Protein AF-0000000082320525 (afdb_homodimer)

Solvent-accessible surface area (backbone atoms only — not comparable to full-atom values): 24782 Å² total; per-residue (Å²): 134,84,79,74,73,73,70,68,76,76,67,66,48,25,32,37,33,48,46,26,14,57,10,41,79,41,0,20,21,33,64,47,46,34,34,46,48,24,37,34,38,67,70,57,34,40,78,44,39,30,20,56,84,43,67,35,71,47,34,52,42,52,64,78,65,49,72,43,85,51,86,52,39,22,29,49,37,28,17,29,51,52,92,61,75,50,35,48,51,80,45,94,48,81,88,66,30,76,42,65,76,39,79,54,45,45,34,38,36,28,46,17,23,38,1,35,40,41,56,44,19,41,33,82,80,28,73,88,70,51,51,62,38,66,69,56,46,51,51,55,50,39,26,53,73,67,70,30,13,36,29,26,25,26,47,23,39,56,50,51,49,74,68,43,64,66,39,48,37,22,64,25,55,84,51,53,85,44,21,66,66,44,76,80,46,49,62,62,42,42,74,57,45,31,43,76,45,77,33,58,91,62,44,73,32,73,21,72,91,74,30,32,36,19,24,17,51,72,45,34,64,85,59,49,53,33,54,40,32,52,28,42,34,51,46,51,52,49,31,55,54,49,44,76,101,136,84,80,74,74,74,69,70,75,75,68,65,48,24,31,37,33,49,44,27,14,57,10,42,78,42,0,21,22,35,64,47,46,33,33,45,47,24,36,34,38,69,70,57,34,40,79,43,40,29,19,55,85,44,68,34,71,46,33,52,42,54,63,79,65,51,72,43,86,52,85,53,39,22,30,49,36,29,17,30,51,49,92,61,75,52,36,48,52,80,45,93,48,79,88,69,29,76,40,66,77,38,80,53,44,45,34,38,36,28,48,17,23,38,2,35,39,41,56,44,19,41,34,82,81,29,74,90,72,50,52,61,38,68,68,56,48,50,52,55,49,39,26,53,74,67,69,28,15,35,30,26,25,26,48,22,38,56,48,52,48,74,69,43,62,64,41,48,38,22,64,25,54,83,51,52,87,45,21,65,65,43,74,80,46,47,62,62,43,43,74,58,45,30,42,78,46,76,34,57,91,61,44,72,32,72,21,75,92,74,30,32,34,20,25,17,52,72,44,35,64,85,58,49,53,33,54,41,31,52,30,41,33,52,45,51,51,51,30,56,53,49,43,74,102

Structure (mmCIF, N/CA/C/O backbone):
data_AF-0000000082320525-model_v1
#
loop_
_entity.id
_entity.type
_entity.pdbx_description
1 polymer '(salmon louse) hypothetical protein'
#
loop_
_atom_site.group_PDB
_atom_site.id
_atom_site.type_symbol
_atom_site.label_atom_id
_atom_site.label_alt_id
_atom_site.label_comp_id
_atom_site.label_asym_id
_atom_site.label_entity_id
_atom_site.label_seq_id
_atom_site.pdbx_PDB_ins_code
_atom_site.Cartn_x
_atom_site.Cartn_y
_atom_site.Cartn_z
_atom_site.occupancy
_atom_site.B_iso_or_equiv
_atom_site.auth_seq_id
_atom_site.auth_comp_id
_atom_site.auth_asym_id
_atom_site.auth_atom_id
_atom_site.pdbx_PDB_model_num
ATOM 1 N N . MET A 1 1 ? -38.156 -4.102 37.594 1 31.28 1 MET A N 1
ATOM 2 C CA . MET A 1 1 ? -37.125 -3.146 37.25 1 31.28 1 MET A CA 1
ATOM 3 C C . MET A 1 1 ? -36.375 -3.574 35.969 1 31.28 1 MET A C 1
ATOM 5 O O . MET A 1 1 ? -35.781 -4.648 35.938 1 31.28 1 MET A O 1
ATOM 9 N N . PHE A 1 2 ? -36.875 -3.197 34.719 1 34.28 2 PHE A N 1
ATOM 10 C CA . PHE A 1 2 ? -36.406 -3.59 33.406 1 34.28 2 PHE A CA 1
ATOM 11 C C . PHE A 1 2 ? -35.031 -3.012 33.125 1 34.28 2 PHE A C 1
ATOM 13 O O . PHE A 1 2 ? -34.812 -1.81 33.281 1 34.28 2 PHE A O 1
ATOM 20 N N . PHE A 1 3 ? -33.969 -3.723 33.344 1 34.84 3 PHE A N 1
ATOM 21 C CA . PHE A 1 3 ? -32.625 -3.34 32.969 1 34.84 3 PHE A CA 1
ATOM 22 C C . PHE A 1 3 ? -32.562 -3.061 31.469 1 34.84 3 PHE A C 1
ATOM 24 O O . PHE A 1 3 ? -32.75 -3.963 30.641 1 34.84 3 PHE A O 1
ATOM 31 N N . VAL A 1 4 ? -32.969 -1.88 31.016 1 30.55 4 VAL A N 1
ATOM 32 C CA . VAL A 1 4 ? -32.688 -1.457 29.656 1 30.55 4 VAL A CA 1
ATOM 33 C C . VAL A 1 4 ? -31.188 -1.603 29.375 1 30.55 4 VAL A C 1
ATOM 35 O O . VAL A 1 4 ? -30.375 -0.952 30.031 1 30.55 4 VAL A O 1
ATOM 38 N N . VAL A 1 5 ? -30.719 -2.678 29.047 1 30.12 5 VAL A N 1
ATOM 39 C CA . VAL A 1 5 ? -29.406 -2.758 28.438 1 30.12 5 VAL A CA 1
ATOM 40 C C . VAL A 1 5 ? -29.297 -1.75 27.281 1 30.12 5 VAL A C 1
ATOM 42 O O . VAL A 1 5 ? -30 -1.874 26.281 1 30.12 5 VAL A O 1
ATOM 45 N N . ILE A 1 6 ? -29.188 -0.518 27.531 1 28.56 6 ILE A N 1
ATOM 46 C CA . ILE A 1 6 ? -28.797 0.363 26.438 1 28.56 6 ILE A CA 1
ATOM 47 C C . ILE A 1 6 ? -27.609 -0.239 25.703 1 28.56 6 ILE A C 1
ATOM 49 O O . ILE A 1 6 ? -26.5 -0.328 26.25 1 28.56 6 ILE A O 1
ATOM 53 N N . VAL A 1 7 ? -27.766 -1.222 24.969 1 33 7 VAL A N 1
ATOM 54 C CA . VAL A 1 7 ? -26.766 -1.54 23.953 1 33 7 VAL A CA 1
ATOM 55 C C . VAL A 1 7 ? -26.359 -0.268 23.219 1 33 7 VAL A C 1
ATOM 57 O O . VAL A 1 7 ? -27.141 0.296 22.453 1 33 7 VAL A O 1
ATOM 60 N N . SER A 1 8 ? -25.812 0.726 23.828 1 34.41 8 SER A N 1
ATOM 61 C CA . SER A 1 8 ? -25.188 1.766 23.016 1 34.41 8 SER A CA 1
ATOM 62 C C . SER A 1 8 ? -24.578 1.179 21.75 1 34.41 8 SER A C 1
ATOM 64 O O . SER A 1 8 ? -23.766 0.252 21.812 1 34.41 8 SER A O 1
ATOM 66 N N . SER A 1 9 ? -25.188 0.871 20.812 1 39.62 9 SER A N 1
ATOM 67 C CA . S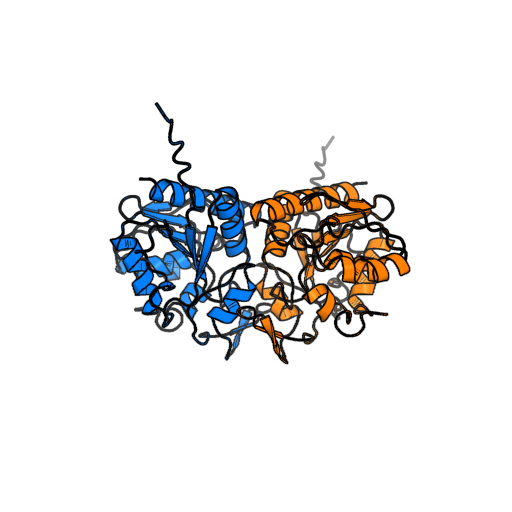ER A 1 9 ? -24.688 0.496 19.5 1 39.62 9 SER A CA 1
ATOM 68 C C . SER A 1 9 ? -23.328 1.149 19.219 1 39.62 9 SER A C 1
ATOM 70 O O . SER A 1 9 ? -23.25 2.355 18.984 1 39.62 9 SER A O 1
ATOM 72 N N . TYR A 1 10 ? -22.297 1.066 19.969 1 45.69 10 TYR A N 1
ATOM 73 C CA . TYR A 1 10 ? -20.953 1.601 19.797 1 45.69 10 TYR A CA 1
ATOM 74 C C . TYR A 1 10 ? -20.547 1.604 18.328 1 45.69 10 TYR A C 1
ATOM 76 O O . TYR A 1 10 ? -20.172 0.562 17.766 1 45.69 10 TYR A O 1
ATOM 84 N N . MET A 1 11 ? -21.297 2.293 17.5 1 57 11 MET A N 1
ATOM 85 C CA . MET A 1 11 ? -20.844 2.438 16.125 1 57 11 MET A CA 1
ATOM 86 C C . MET A 1 11 ? -19.344 2.695 16.078 1 57 11 MET A C 1
ATOM 88 O O . MET A 1 11 ? -18.812 3.43 16.906 1 57 11 MET A O 1
ATOM 92 N N . ALA A 1 12 ? -18.547 1.899 15.375 1 71.38 12 ALA A N 1
ATOM 93 C CA . ALA A 1 12 ? -17.094 2.012 15.266 1 71.38 12 ALA A CA 1
ATOM 94 C C . ALA A 1 12 ? -16.672 3.449 14.977 1 71.38 12 ALA A C 1
ATOM 96 O O . ALA A 1 12 ? -17.25 4.109 14.109 1 71.38 12 ALA A O 1
ATOM 97 N N . GLN A 1 13 ? -15.953 4.098 15.961 1 91.81 13 GLN A N 1
ATOM 98 C CA . GLN A 1 13 ? -15.375 5.422 15.75 1 91.81 13 GLN A CA 1
ATOM 99 C C . GLN A 1 13 ? -14.562 5.473 14.461 1 91.81 13 GLN A C 1
ATOM 101 O O . GLN A 1 13 ? -14.031 4.453 14.023 1 91.81 13 GLN A O 1
ATOM 106 N N . LYS A 1 14 ? -14.695 6.594 13.789 1 95.88 14 LYS A N 1
ATOM 107 C CA . LYS A 1 14 ? -14.078 6.789 12.484 1 95.88 14 LYS A CA 1
ATOM 108 C C . LYS A 1 14 ? -12.859 7.699 12.578 1 95.88 14 LYS A C 1
ATOM 110 O O . LYS A 1 14 ? -12.789 8.562 13.461 1 95.88 14 LYS A O 1
ATOM 115 N N . VAL A 1 15 ? -11.898 7.461 11.773 1 97.38 15 VAL A N 1
ATOM 116 C CA . VAL A 1 15 ? -10.742 8.328 11.602 1 97.38 15 VAL A CA 1
ATOM 117 C C . VAL A 1 15 ? -10.641 8.766 10.141 1 97.38 15 VAL A C 1
ATOM 119 O O . VAL A 1 15 ? -10.648 7.926 9.234 1 97.38 15 VAL A O 1
ATOM 122 N N . ALA A 1 16 ? -10.617 10.055 9.875 1 97.06 16 ALA A N 1
ATOM 123 C CA . ALA A 1 16 ? -10.43 10.578 8.523 1 97.06 16 ALA A CA 1
ATOM 124 C C . ALA A 1 16 ? -8.977 10.422 8.078 1 97.06 16 ALA A C 1
ATOM 126 O O . ALA A 1 16 ? -8.047 10.648 8.859 1 97.06 16 ALA A O 1
ATOM 127 N N . VAL A 1 17 ? -8.781 9.984 6.879 1 98.5 17 VAL A N 1
ATOM 128 C CA . VAL A 1 17 ? -7.453 9.891 6.27 1 98.5 17 VAL A CA 1
ATOM 129 C C . VAL A 1 17 ? -7.434 10.672 4.957 1 98.5 17 VAL A C 1
ATOM 131 O O . VAL A 1 17 ? -8.234 10.414 4.059 1 98.5 17 VAL A O 1
ATOM 134 N N . ILE A 1 18 ? -6.559 11.625 4.848 1 98 18 ILE A N 1
ATOM 135 C CA . ILE A 1 18 ? -6.441 12.414 3.623 1 98 18 ILE A CA 1
ATOM 136 C C . ILE A 1 18 ? -5.32 11.844 2.752 1 98 18 ILE A C 1
ATOM 138 O O . ILE A 1 18 ? -4.18 11.711 3.209 1 98 18 ILE A O 1
ATOM 142 N N . LEU A 1 19 ? -5.672 11.555 1.532 1 98.62 19 LEU A N 1
ATOM 143 C CA . LEU A 1 19 ? -4.719 11.039 0.554 1 98.62 19 LEU A CA 1
ATOM 144 C C . LEU A 1 19 ? -4.426 12.086 -0.515 1 98.62 19 LEU A C 1
ATOM 146 O O . LEU A 1 19 ? -5.191 13.039 -0.686 1 98.62 19 LEU A O 1
ATOM 150 N N . SER A 1 20 ? -3.311 11.875 -1.231 1 98.69 20 SER A N 1
ATOM 151 C CA . SER A 1 20 ? -2.846 12.922 -2.141 1 98.69 20 SER A CA 1
ATOM 152 C C . SER A 1 20 ? -2.443 12.336 -3.49 1 98.69 20 SER A C 1
ATOM 154 O O . SER A 1 20 ? -1.572 12.883 -4.172 1 98.69 20 SER A O 1
ATOM 156 N N . GLY A 1 21 ? -3.018 11.297 -3.936 1 98.56 21 GLY A N 1
ATOM 157 C CA . GLY A 1 21 ? -2.652 10.547 -5.125 1 98.56 21 GLY A CA 1
ATOM 158 C C . GLY A 1 21 ? -2.078 9.18 -4.816 1 98.56 21 GLY A C 1
ATOM 159 O O . GLY A 1 21 ? -2.334 8.617 -3.744 1 98.56 21 GLY A O 1
ATOM 160 N N . CYS A 1 22 ? -1.304 8.633 -5.738 1 98.75 22 CYS A N 1
ATOM 161 C CA . CYS A 1 22 ? -0.757 7.293 -5.566 1 98.75 22 CYS A CA 1
ATOM 162 C C . CYS A 1 22 ? 0.694 7.23 -6.027 1 98.75 22 CYS A C 1
ATOM 164 O O . CYS A 1 22 ? 0.985 7.445 -7.207 1 98.75 22 CYS A O 1
ATOM 166 N N . GLY A 1 23 ? 1.548 6.906 -5.035 1 98.44 23 GLY A N 1
ATOM 167 C CA . GLY A 1 23 ? 2.98 6.801 -5.266 1 98.44 23 GLY A CA 1
ATOM 168 C C . GLY A 1 23 ? 3.787 7.828 -4.496 1 98.44 23 GLY A C 1
ATOM 169 O O . GLY A 1 23 ? 3.484 9.023 -4.543 1 98.44 23 GLY A O 1
ATOM 170 N N . HIS A 1 24 ? 4.887 7.484 -3.877 1 97.62 24 HIS A N 1
ATOM 171 C CA . HIS A 1 24 ? 5.633 8.344 -2.959 1 97.62 24 HIS A CA 1
ATOM 172 C C . HIS A 1 24 ? 6.223 9.547 -3.684 1 97.62 24 HIS A C 1
ATOM 174 O O . HIS A 1 24 ? 6.445 10.594 -3.076 1 97.62 24 HIS A O 1
ATOM 180 N N . LEU A 1 25 ? 6.422 9.625 -4.934 1 97.06 25 LEU A N 1
ATOM 181 C CA . LEU A 1 25 ? 7.074 10.727 -5.629 1 97.06 25 LEU A CA 1
ATOM 182 C C . LEU A 1 25 ? 6.039 11.703 -6.188 1 97.06 25 LEU A C 1
ATOM 184 O O . LEU A 1 25 ? 6.371 12.844 -6.508 1 97.06 25 LEU A O 1
ATOM 188 N N . ASP A 1 26 ? 4.793 11.219 -6.324 1 97.88 26 ASP A N 1
ATOM 189 C CA . ASP A 1 26 ? 3.824 12.172 -6.855 1 97.88 26 ASP A CA 1
ATOM 190 C C . ASP A 1 26 ? 2.467 12.008 -6.172 1 97.88 26 ASP A C 1
ATOM 192 O O . ASP A 1 26 ? 1.484 12.633 -6.582 1 97.88 26 ASP A O 1
ATOM 196 N N . GLY A 1 27 ? 2.326 11.164 -5.258 1 98.44 27 GLY A N 1
ATOM 197 C CA . GLY A 1 27 ? 1.122 10.93 -4.477 1 98.44 27 GLY A CA 1
ATOM 198 C C . GLY A 1 27 ? 1.411 10.531 -3.041 1 98.44 27 GLY A C 1
ATOM 199 O O . GLY A 1 27 ? 2.408 10.961 -2.459 1 98.44 27 GLY A O 1
ATOM 200 N N . SER A 1 28 ? 0.432 9.797 -2.453 1 98.88 28 SER A N 1
ATOM 201 C CA . SER A 1 28 ? 0.639 9.203 -1.137 1 98.88 28 SER A CA 1
ATOM 202 C C . SER A 1 28 ? 1.469 7.926 -1.228 1 98.88 28 SER A C 1
ATOM 204 O O . SER A 1 28 ? 1.305 7.141 -2.162 1 98.88 28 SER A O 1
ATOM 206 N N . ASP A 1 29 ? 2.346 7.727 -0.313 1 98.81 29 ASP A N 1
ATOM 207 C CA . ASP A 1 29 ? 3.219 6.559 -0.251 1 98.81 29 ASP A CA 1
ATOM 208 C C . ASP A 1 29 ? 2.447 5.32 0.21 1 98.81 29 ASP A C 1
ATOM 210 O O . ASP A 1 29 ? 2.004 5.254 1.358 1 98.81 29 ASP A O 1
ATOM 214 N N . ALA A 1 30 ? 2.326 4.328 -0.677 1 98.88 30 ALA A N 1
ATOM 215 C CA . ALA A 1 30 ? 1.597 3.105 -0.356 1 98.88 30 ALA A CA 1
ATOM 216 C C . ALA A 1 30 ? 2.152 2.449 0.905 1 98.88 30 ALA A C 1
ATOM 218 O O . ALA A 1 30 ? 1.399 1.886 1.702 1 98.88 30 ALA A O 1
ATOM 219 N N . ALA A 1 31 ? 3.469 2.518 1.12 1 98.81 31 ALA A N 1
ATOM 220 C CA . ALA A 1 31 ? 4.152 1.884 2.244 1 98.81 31 ALA A CA 1
ATOM 221 C C . ALA A 1 31 ? 3.832 2.6 3.555 1 98.81 31 ALA A C 1
ATOM 223 O O . ALA A 1 31 ? 4.172 2.111 4.633 1 98.81 31 ALA A O 1
ATOM 224 N N . GLU A 1 32 ? 3.209 3.725 3.482 1 98.94 32 GLU A N 1
ATOM 225 C CA . GLU A 1 32 ? 2.744 4.41 4.684 1 98.94 32 GLU A CA 1
ATOM 226 C C . GLU A 1 32 ? 1.229 4.301 4.832 1 98.94 32 GLU A C 1
ATOM 228 O O . GLU A 1 32 ? 0.715 4.191 5.945 1 98.94 32 GLU A O 1
ATOM 233 N N . VAL A 1 33 ? 0.496 4.273 3.723 1 98.94 33 VAL A N 1
ATOM 234 C CA . VAL A 1 33 ? -0.962 4.223 3.734 1 98.94 33 VAL A CA 1
ATOM 235 C C . VAL A 1 33 ? -1.428 2.879 4.289 1 98.94 33 VAL A C 1
ATOM 237 O O . VAL A 1 33 ? -2.293 2.828 5.168 1 98.94 33 VAL A O 1
ATOM 240 N N . SER A 1 34 ? -0.85 1.815 3.83 1 98.88 34 SER A N 1
ATOM 241 C CA . SER A 1 34 ? -1.291 0.483 4.23 1 98.88 34 SER A CA 1
ATOM 242 C C . SER A 1 34 ? -1.068 0.252 5.723 1 98.88 34 SER A C 1
ATOM 244 O O . SER A 1 34 ? -1.969 -0.213 6.426 1 98.88 34 SER A O 1
ATOM 246 N N . PRO A 1 35 ? 0.142 0.595 6.266 1 98.94 35 PRO A N 1
ATOM 247 C CA . PRO A 1 35 ? 0.323 0.446 7.715 1 98.94 35 PRO A CA 1
ATOM 248 C C . PRO A 1 35 ? -0.671 1.277 8.523 1 98.94 35 PRO A C 1
ATOM 250 O O . PRO A 1 35 ? -1.079 0.87 9.609 1 98.94 35 PRO A O 1
ATOM 253 N N . ILE A 1 36 ? -1.053 2.467 8.023 1 98.94 36 ILE A N 1
ATOM 254 C CA . ILE A 1 36 ? -2.072 3.262 8.703 1 98.94 36 ILE A CA 1
ATOM 255 C C . ILE A 1 36 ? -3.395 2.498 8.719 1 98.94 36 ILE A C 1
ATOM 257 O O . ILE A 1 36 ? -4.047 2.4 9.766 1 98.94 36 ILE A O 1
ATOM 261 N N . CYS A 1 37 ? -3.799 1.912 7.574 1 98.94 37 CYS A N 1
ATOM 262 C CA . CYS A 1 37 ? -5.023 1.125 7.492 1 98.94 37 CYS A CA 1
ATOM 263 C C . CYS A 1 37 ? -4.977 -0.057 8.453 1 98.94 37 CYS A C 1
ATOM 265 O O . CYS A 1 37 ? -5.949 -0.322 9.164 1 98.94 37 CYS A O 1
ATOM 267 N N . VAL A 1 38 ? -3.846 -0.729 8.492 1 98.88 38 VAL A N 1
ATOM 268 C CA . VAL A 1 38 ? -3.684 -1.902 9.352 1 98.88 38 VAL A CA 1
ATOM 269 C C . VAL A 1 38 ? -3.799 -1.495 10.812 1 98.88 38 VAL A C 1
ATOM 271 O O . VAL A 1 38 ? -4.488 -2.156 11.594 1 98.88 38 VAL A O 1
ATOM 274 N N . ALA A 1 39 ? -3.129 -0.416 11.188 1 98.94 39 ALA A N 1
ATOM 275 C CA . ALA A 1 39 ? -3.137 0.053 12.57 1 98.94 39 ALA A CA 1
ATOM 276 C C . ALA A 1 39 ? -4.543 0.453 13 1 98.94 39 ALA A C 1
ATOM 278 O O . ALA A 1 39 ? -4.98 0.114 14.109 1 98.94 39 ALA A O 1
ATOM 279 N N . LEU A 1 40 ? -5.25 1.187 12.156 1 98.75 40 LEU A N 1
ATOM 280 C CA . LEU A 1 40 ? -6.613 1.599 12.469 1 98.75 40 LEU A CA 1
ATOM 281 C C . LEU A 1 40 ? -7.531 0.388 12.594 1 98.75 40 LEU A C 1
ATOM 283 O O . LEU A 1 40 ? -8.344 0.311 13.523 1 98.75 40 LEU A O 1
ATOM 287 N N . SER A 1 41 ? -7.41 -0.534 11.664 1 98.31 41 SER A N 1
ATOM 288 C CA . SER A 1 41 ? -8.18 -1.775 11.711 1 98.31 41 SER A CA 1
ATOM 289 C C . SER A 1 41 ? -7.945 -2.516 13.023 1 98.31 41 SER A C 1
ATOM 291 O O . SER A 1 41 ? -8.898 -2.967 13.664 1 98.31 41 SER A O 1
ATOM 293 N N . ARG A 1 42 ? -6.688 -2.615 13.43 1 98.06 42 ARG A N 1
ATOM 294 C CA . ARG A 1 42 ? -6.316 -3.324 14.648 1 98.06 42 ARG A CA 1
ATOM 295 C C . ARG A 1 42 ? -6.914 -2.65 15.883 1 98.06 42 ARG A C 1
ATOM 297 O O . ARG A 1 42 ? -7.273 -3.32 16.844 1 98.06 42 ARG A O 1
ATOM 304 N N . ALA A 1 43 ? -7.035 -1.354 15.805 1 97.88 43 ALA A N 1
ATOM 305 C CA . ALA A 1 43 ? -7.582 -0.577 16.922 1 97.88 43 ALA A CA 1
ATOM 306 C C . ALA A 1 43 ? -9.109 -0.575 16.891 1 97.88 43 ALA A C 1
ATOM 308 O O . ALA A 1 43 ? -9.75 0.063 17.719 1 97.88 43 ALA A O 1
ATOM 309 N N . GLY A 1 44 ? -9.719 -1.247 15.914 1 96.94 44 GLY A N 1
ATOM 310 C CA . GLY A 1 44 ? -11.164 -1.302 15.797 1 96.94 44 GLY A CA 1
ATOM 311 C C . GLY A 1 44 ? -11.766 -0.026 15.242 1 96.94 44 GLY A C 1
ATOM 312 O O . GLY A 1 44 ? -12.961 0.239 15.43 1 96.94 44 GLY A O 1
ATOM 313 N N . MET A 1 45 ? -10.938 0.84 14.617 1 97.56 45 MET A N 1
ATOM 314 C CA . MET A 1 45 ? -11.398 2.09 14.016 1 97.56 45 MET A CA 1
ATOM 315 C C . MET A 1 45 ? -11.727 1.894 12.539 1 97.56 45 MET A C 1
ATOM 317 O O . MET A 1 45 ? -11.172 1.011 11.883 1 97.56 45 MET A O 1
ATOM 321 N N . THR A 1 46 ? -12.633 2.674 12.055 1 95.88 46 THR A N 1
ATOM 322 C CA . THR A 1 46 ? -12.984 2.676 10.641 1 95.88 46 THR A CA 1
ATOM 323 C C . THR A 1 46 ? -12.344 3.865 9.93 1 95.88 46 THR A C 1
ATOM 325 O O . THR A 1 46 ? -12.672 5.02 10.219 1 95.88 46 THR A O 1
ATOM 328 N N . PRO A 1 47 ? -11.422 3.586 9.055 1 97 47 PRO A N 1
ATOM 329 C CA . PRO A 1 47 ? -10.914 4.711 8.273 1 97 47 PRO A CA 1
ATOM 330 C C . PRO A 1 47 ? -11.93 5.23 7.254 1 97 47 PRO A C 1
ATOM 332 O O . PRO A 1 47 ? -12.664 4.441 6.656 1 97 47 PRO A O 1
ATOM 335 N N . VAL A 1 48 ? -12.039 6.496 7.105 1 96 48 VAL A N 1
ATOM 336 C CA . VAL A 1 48 ? -12.766 7.164 6.031 1 96 48 VAL A CA 1
ATOM 337 C C . VAL A 1 48 ? -11.805 8.023 5.215 1 96 48 VAL A C 1
ATOM 339 O O . VAL A 1 48 ? -11.141 8.906 5.758 1 96 48 VAL A O 1
ATOM 342 N N . PHE A 1 49 ? -11.781 7.785 3.912 1 97.38 49 PHE A N 1
ATOM 343 C CA . PHE A 1 49 ? -10.719 8.344 3.084 1 97.38 49 PHE A CA 1
ATOM 344 C C . PHE A 1 49 ? -11.227 9.523 2.273 1 97.38 49 PHE A C 1
ATOM 346 O O . PHE A 1 49 ? -12.344 9.492 1.754 1 97.38 49 PHE A O 1
ATOM 353 N N . TYR A 1 50 ? -10.336 10.5 2.189 1 96.38 50 TYR A N 1
ATOM 354 C CA . TYR A 1 50 ? -10.648 11.703 1.421 1 96.38 50 TYR A CA 1
ATOM 355 C C . TYR A 1 50 ? -9.477 12.102 0.535 1 96.38 50 TYR A C 1
ATOM 357 O O . TYR A 1 50 ? -8.312 11.891 0.894 1 96.38 50 TYR A O 1
ATOM 365 N N . ALA A 1 51 ? -9.727 12.68 -0.562 1 96.94 51 ALA A N 1
ATOM 366 C CA . ALA A 1 51 ? -8.773 13.32 -1.465 1 96.94 51 ALA A CA 1
ATOM 367 C C . ALA A 1 51 ? -9.461 14.367 -2.334 1 96.94 51 ALA A C 1
ATOM 369 O O . ALA A 1 51 ? -10.648 14.234 -2.66 1 96.94 51 ALA A O 1
ATOM 370 N N . PRO A 1 52 ? -8.797 15.445 -2.68 1 95.44 52 PRO A N 1
ATOM 371 C CA . PRO A 1 52 ? -9.43 16.438 -3.549 1 95.44 52 PRO A CA 1
ATOM 372 C C . PRO A 1 52 ? -9.594 15.945 -4.984 1 95.44 52 PRO A C 1
ATOM 374 O O . PRO A 1 52 ? -8.734 15.227 -5.496 1 95.44 52 PRO A O 1
ATOM 377 N N . TYR A 1 53 ? -10.695 16.312 -5.645 1 94.88 53 TYR A N 1
ATOM 378 C CA . TYR A 1 53 ? -10.883 16.047 -7.066 1 94.88 53 TYR A CA 1
ATOM 379 C C . TYR A 1 53 ? -10.227 17.125 -7.918 1 94.88 53 TYR A C 1
ATOM 381 O O . TYR A 1 53 ? -10.883 18.062 -8.375 1 94.88 53 TYR A O 1
ATOM 389 N N . VAL A 1 54 ? -8.977 17.016 -8.133 1 95.56 54 VAL A N 1
ATOM 390 C CA . VAL A 1 54 ? -8.188 17.984 -8.891 1 95.56 54 VAL A CA 1
ATOM 391 C C . VAL A 1 54 ? -7.164 17.234 -9.758 1 95.56 54 VAL A C 1
ATOM 393 O O . VAL A 1 54 ? -6.797 16.109 -9.453 1 95.56 54 VAL A O 1
ATOM 396 N N . THR A 1 55 ? -6.73 17.875 -10.852 1 96.81 55 THR A N 1
ATOM 397 C CA . THR A 1 55 ? -5.641 17.328 -11.656 1 96.81 55 THR A CA 1
ATOM 398 C C . THR A 1 55 ? -4.324 17.375 -10.883 1 96.81 55 THR A C 1
ATOM 400 O O . THR A 1 55 ? -4.031 18.344 -10.195 1 96.81 55 THR A O 1
ATOM 403 N N . MET A 1 56 ? -3.549 16.328 -10.945 1 96.75 56 MET A N 1
ATOM 404 C CA . MET A 1 56 ? -2.238 16.297 -10.297 1 96.75 56 MET A CA 1
ATOM 405 C C . MET A 1 56 ? -1.321 17.375 -10.867 1 96.75 56 MET A C 1
ATOM 407 O O . MET A 1 56 ? -1.398 17.703 -12.055 1 96.75 56 MET A O 1
ATOM 411 N N . THR A 1 57 ? -0.491 17.859 -10.031 1 95.12 57 THR A N 1
ATOM 412 C CA . THR A 1 57 ? 0.44 18.906 -10.422 1 95.12 57 THR A CA 1
ATOM 413 C C . THR A 1 57 ? 1.46 18.375 -11.43 1 95.12 57 THR A C 1
ATOM 415 O O . THR A 1 57 ? 1.823 19.078 -12.375 1 95.12 57 THR A O 1
ATOM 418 N N . MET A 1 58 ? 1.93 17.203 -11.203 1 95.19 58 MET A N 1
ATOM 419 C CA . MET A 1 58 ? 2.916 16.547 -12.055 1 95.19 58 MET A CA 1
ATOM 420 C C . MET A 1 58 ? 2.854 15.023 -11.906 1 95.19 58 MET A C 1
ATOM 422 O O . MET A 1 58 ? 2.377 14.523 -10.883 1 95.19 58 MET A O 1
ATOM 426 N N . GLY A 1 59 ? 3.236 14.414 -12.961 1 95.81 59 GLY A N 1
ATOM 427 C CA . GLY A 1 59 ? 3.471 12.977 -12.883 1 95.81 59 GLY A CA 1
ATOM 428 C C . GLY A 1 59 ? 4.938 12.625 -12.75 1 95.81 59 GLY A C 1
ATOM 429 O O . GLY A 1 59 ? 5.812 13.406 -13.125 1 95.81 59 GLY A O 1
ATOM 430 N N . VAL A 1 60 ? 5.23 11.492 -12.125 1 97.44 60 VAL A N 1
ATOM 431 C CA . VAL A 1 60 ? 6.594 10.984 -12.023 1 97.44 60 VAL A CA 1
ATOM 432 C C . VAL A 1 60 ? 6.633 9.523 -12.477 1 97.44 60 VAL A C 1
ATOM 434 O O . VAL A 1 60 ? 5.762 8.734 -12.109 1 97.44 60 VAL A O 1
ATOM 437 N N . ASN A 1 61 ? 7.57 9.203 -13.398 1 97.62 61 ASN A N 1
ATOM 438 C CA . ASN A 1 61 ? 7.918 7.805 -13.633 1 97.62 61 ASN A CA 1
ATOM 439 C C . ASN A 1 61 ? 8.68 7.215 -12.453 1 97.62 61 ASN A C 1
ATOM 441 O O . ASN A 1 61 ? 9.844 7.555 -12.227 1 97.62 61 ASN A O 1
ATOM 445 N N . HIS A 1 62 ? 8.047 6.312 -11.695 1 97.38 62 HIS A N 1
ATOM 446 C CA . HIS A 1 62 ? 8.586 5.836 -10.43 1 97.38 62 HIS A CA 1
ATOM 447 C C . HIS A 1 62 ? 9.727 4.844 -10.648 1 97.38 62 HIS A C 1
ATOM 449 O O . HIS A 1 62 ? 10.414 4.465 -9.703 1 97.38 62 HIS A O 1
ATOM 455 N N . VAL A 1 63 ? 9.961 4.383 -11.875 1 96.44 63 VAL A N 1
ATOM 456 C CA . VAL A 1 63 ? 11.086 3.498 -12.18 1 96.44 63 VAL A CA 1
ATOM 457 C C . VAL A 1 63 ? 12.383 4.301 -12.203 1 96.44 63 VAL A C 1
ATOM 459 O O . VAL A 1 63 ? 13.406 3.857 -11.672 1 96.44 63 VAL A O 1
ATOM 462 N N . ASN A 1 64 ? 12.289 5.512 -12.797 1 95.25 64 ASN A N 1
ATOM 463 C CA . ASN A 1 64 ? 13.539 6.242 -12.992 1 95.25 64 ASN A CA 1
ATOM 464 C C . ASN A 1 64 ? 13.469 7.645 -12.398 1 95.25 64 ASN A C 1
ATOM 466 O O . ASN A 1 64 ? 14.445 8.398 -12.453 1 95.25 64 ASN A O 1
ATOM 470 N N . GLY A 1 65 ? 12.344 8.109 -11.859 1 95.5 65 GLY A N 1
ATOM 471 C CA . GLY A 1 65 ? 12.203 9.359 -11.125 1 95.5 65 GLY A CA 1
ATOM 472 C C . GLY A 1 65 ? 11.969 10.555 -12.023 1 95.5 65 GLY A C 1
ATOM 473 O O . GLY A 1 65 ? 11.883 11.688 -11.555 1 95.5 65 GLY A O 1
ATOM 474 N N . VAL A 1 66 ? 11.789 10.328 -13.352 1 96.56 66 VAL A N 1
ATOM 475 C CA . VAL A 1 66 ? 11.641 11.43 -14.297 1 96.56 66 VAL A CA 1
ATOM 476 C C . VAL A 1 66 ? 10.234 12.008 -14.195 1 96.56 66 VAL A C 1
ATOM 478 O O . VAL A 1 66 ? 9.25 11.266 -14.18 1 96.56 66 VAL A O 1
ATOM 481 N N . THR A 1 67 ? 10.141 13.344 -14.117 1 96.06 67 THR A N 1
ATOM 482 C CA . THR A 1 67 ? 8.859 14.039 -14.031 1 96.06 67 THR A CA 1
ATOM 483 C C . THR A 1 67 ? 8.266 14.242 -15.422 1 96.06 67 THR A C 1
ATOM 485 O O . THR A 1 67 ? 8.992 14.258 -16.422 1 96.06 67 THR A O 1
ATOM 488 N N . CYS A 1 68 ? 6.957 14.367 -15.523 1 94.31 68 CYS A N 1
ATOM 489 C CA . CYS A 1 68 ? 6.27 14.648 -16.781 1 94.31 68 CYS A CA 1
ATOM 490 C C . CYS A 1 68 ? 4.918 15.305 -16.516 1 94.31 68 CYS A C 1
ATOM 492 O O . CYS A 1 68 ? 4.426 15.305 -15.391 1 94.31 68 CYS A O 1
ATOM 494 N N . ASP A 1 69 ? 4.422 15.922 -17.531 1 94.5 69 ASP A N 1
ATOM 495 C CA . ASP A 1 69 ? 3.045 16.406 -17.469 1 94.5 69 ASP A CA 1
ATOM 496 C C . ASP A 1 69 ? 2.062 15.234 -17.359 1 94.5 69 ASP A C 1
ATOM 498 O O . ASP A 1 69 ? 2.338 14.141 -17.844 1 94.5 69 ASP A O 1
ATOM 502 N N . THR A 1 70 ? 0.985 15.539 -16.672 1 95.75 70 THR A N 1
ATOM 503 C CA . THR A 1 70 ? -0.008 14.477 -16.531 1 95.75 70 THR A CA 1
ATOM 504 C C . THR A 1 70 ? -1.415 15.07 -16.453 1 95.75 70 THR A C 1
ATOM 506 O O . THR A 1 70 ? -1.593 16.219 -16.031 1 95.75 70 THR A O 1
ATOM 509 N N . ASP A 1 71 ? -2.412 14.273 -16.875 1 95.38 71 ASP A N 1
ATOM 510 C CA . ASP A 1 71 ? -3.818 14.633 -16.719 1 95.38 71 ASP A CA 1
ATOM 511 C C . ASP A 1 71 ? -4.488 13.773 -15.656 1 95.38 71 ASP A C 1
ATOM 513 O O . ASP A 1 71 ? -5.719 13.734 -15.562 1 95.38 71 ASP A O 1
ATOM 517 N N . ARG A 1 72 ? -3.699 13.078 -14.836 1 96.19 72 ARG A N 1
ATOM 518 C CA . ARG A 1 72 ? -4.25 12.195 -13.805 1 96.19 72 ARG A CA 1
ATOM 519 C C . ARG A 1 72 ? -4.863 13 -12.664 1 96.19 72 ARG A C 1
ATOM 521 O O . ARG A 1 72 ? -4.48 14.148 -12.438 1 96.19 72 ARG A O 1
ATOM 528 N N . ASN A 1 73 ? -5.852 12.398 -12.016 1 97.56 73 ASN A N 1
ATOM 529 C CA . ASN A 1 73 ? -6.617 13.062 -10.969 1 97.56 73 ASN A CA 1
ATOM 530 C C . ASN A 1 73 ? -6.234 12.547 -9.586 1 97.56 73 ASN A C 1
ATOM 532 O O . ASN A 1 73 ? -6.137 11.336 -9.375 1 97.56 73 ASN A O 1
ATOM 536 N N . VAL A 1 74 ? -6.055 13.398 -8.609 1 98.06 74 VAL A N 1
ATOM 537 C CA . VAL A 1 74 ? -5.566 13.078 -7.27 1 98.06 74 VAL A CA 1
ATOM 538 C C . VAL A 1 74 ? -6.527 12.102 -6.586 1 98.06 74 VAL A C 1
ATOM 540 O O . VAL A 1 74 ? -6.098 11.117 -5.988 1 98.06 74 VAL A O 1
ATOM 543 N N . LEU A 1 75 ? -7.855 12.359 -6.652 1 97.69 75 LEU A N 1
ATOM 544 C CA . LEU A 1 75 ? -8.852 11.508 -6.012 1 97.69 75 LEU A CA 1
ATOM 545 C C . LEU A 1 75 ? -8.859 10.117 -6.637 1 97.69 75 LEU A C 1
ATOM 547 O O . LEU A 1 75 ? -8.836 9.109 -5.922 1 97.69 75 LEU A O 1
ATOM 551 N N . ILE A 1 76 ? -8.844 10.055 -7.926 1 97.94 76 ILE A N 1
ATOM 552 C CA . ILE A 1 76 ? -8.898 8.789 -8.656 1 97.94 76 ILE A CA 1
ATOM 553 C C . ILE A 1 76 ? -7.637 7.973 -8.375 1 97.94 76 ILE A C 1
ATOM 555 O O . ILE A 1 76 ? -7.719 6.77 -8.109 1 97.94 76 ILE A O 1
ATOM 559 N N . GLU A 1 77 ? -6.469 8.633 -8.375 1 98.56 77 GLU A N 1
ATOM 560 C CA . GLU A 1 77 ? -5.219 7.949 -8.055 1 98.56 77 GLU A CA 1
ATOM 561 C C . GLU A 1 77 ? -5.207 7.461 -6.613 1 98.56 77 GLU A C 1
ATOM 563 O O . GLU A 1 77 ? -4.762 6.344 -6.332 1 98.56 77 GLU A O 1
ATOM 568 N N . SER A 1 78 ? -5.738 8.266 -5.688 1 98.88 78 SER A N 1
ATOM 569 C CA . SER A 1 78 ? -5.781 7.902 -4.277 1 98.88 78 SER A CA 1
ATOM 570 C C . SER A 1 78 ? -6.59 6.625 -4.059 1 98.88 78 SER A C 1
ATOM 572 O O . SER A 1 78 ? -6.242 5.805 -3.209 1 98.88 78 SER A O 1
ATOM 574 N N . ALA A 1 79 ? -7.625 6.457 -4.875 1 98.69 79 ALA A N 1
ATOM 575 C CA . ALA A 1 79 ? -8.523 5.32 -4.719 1 98.69 79 ALA A CA 1
ATOM 576 C C . ALA A 1 79 ? -7.824 4.012 -5.07 1 98.69 79 ALA A C 1
ATOM 578 O O . ALA A 1 79 ? -8.312 2.93 -4.734 1 98.69 79 ALA A O 1
ATOM 579 N N . ARG A 1 80 ? -6.664 4.023 -5.758 1 98.69 80 ARG A N 1
ATOM 580 C CA . ARG A 1 80 ? -5.902 2.828 -6.109 1 98.69 80 ARG A CA 1
ATOM 581 C C . ARG A 1 80 ? -5.23 2.229 -4.879 1 98.69 80 ARG A C 1
ATOM 583 O O . ARG A 1 80 ? -4.852 1.055 -4.879 1 98.69 80 ARG A O 1
ATOM 590 N N . LEU A 1 81 ? -5.078 3 -3.77 1 98.88 81 LEU A N 1
ATOM 591 C CA . LEU A 1 81 ? -4.223 2.631 -2.645 1 98.88 81 LEU A CA 1
ATOM 592 C C . LEU A 1 81 ? -5.004 1.821 -1.613 1 98.88 81 LEU A C 1
ATOM 594 O O . LEU A 1 81 ? -4.414 1.16 -0.758 1 98.88 81 LEU A O 1
ATOM 598 N N . VAL A 1 82 ? -6.355 1.913 -1.643 1 98.56 82 VAL A N 1
ATOM 599 C CA . VAL A 1 82 ? -7.129 1.363 -0.535 1 98.56 82 VAL A CA 1
ATOM 600 C C . VAL A 1 82 ? -8.32 0.581 -1.076 1 98.56 82 VAL A C 1
ATOM 602 O O . VAL A 1 82 ? -8.664 0.694 -2.256 1 98.56 82 VAL A O 1
ATOM 605 N N . ARG A 1 83 ? -8.922 -0.214 -0.208 1 96.44 83 ARG A N 1
ATOM 606 C CA . ARG A 1 83 ? -10.047 -1.062 -0.575 1 96.44 83 ARG A CA 1
ATOM 607 C C . ARG A 1 83 ? -11.375 -0.345 -0.329 1 96.44 83 ARG A C 1
ATOM 609 O O . ARG A 1 83 ? -12.383 -0.666 -0.957 1 96.44 83 ARG A O 1
ATOM 616 N N . ASP A 1 84 ? -11.344 0.667 0.504 1 96.56 84 ASP A N 1
ATOM 617 C CA . ASP A 1 84 ? -12.531 1.438 0.846 1 96.56 84 ASP A CA 1
ATOM 618 C C . ASP A 1 84 ? -12.734 2.594 -0.13 1 96.56 84 ASP A C 1
ATOM 620 O O . ASP A 1 84 ? -11.797 3.021 -0.802 1 96.56 84 ASP A O 1
ATOM 624 N N . PRO A 1 85 ? -13.984 3.1 -0.21 1 95.62 85 PRO A N 1
ATOM 625 C CA . PRO A 1 85 ? -14.234 4.266 -1.061 1 95.62 85 PRO A CA 1
ATOM 626 C C . PRO A 1 85 ? -13.445 5.5 -0.613 1 95.62 85 PRO A C 1
ATOM 628 O O . PRO A 1 85 ? -13.289 5.73 0.588 1 95.62 85 PRO A O 1
ATOM 631 N N . VAL A 1 86 ? -12.93 6.211 -1.571 1 97.06 86 VAL A N 1
ATOM 632 C CA . VAL A 1 86 ? -12.312 7.512 -1.333 1 97.06 86 VAL A CA 1
ATOM 633 C C . VAL A 1 86 ? -13.25 8.617 -1.811 1 97.06 86 VAL A C 1
ATOM 635 O O . VAL A 1 86 ? -13.773 8.562 -2.928 1 97.06 86 VAL A O 1
ATOM 638 N N . GLN A 1 87 ? -13.43 9.555 -0.94 1 93.38 87 GLN A N 1
ATOM 639 C CA . GLN A 1 87 ? -14.414 10.594 -1.23 1 93.38 87 GLN A CA 1
ATOM 640 C C . GLN A 1 87 ? -13.742 11.953 -1.406 1 93.38 87 GLN A C 1
ATOM 642 O O . GLN A 1 87 ? -12.625 12.164 -0.922 1 93.38 87 GLN A O 1
ATOM 647 N N . ASN A 1 88 ? -14.43 12.844 -2.135 1 92.5 88 ASN A N 1
ATOM 648 C CA . ASN A 1 88 ? -13.992 14.234 -2.223 1 92.5 88 ASN A CA 1
ATOM 649 C C . ASN A 1 88 ? -14.305 15 -0.942 1 92.5 88 ASN A C 1
ATOM 651 O O . ASN A 1 88 ? -15.148 14.586 -0.152 1 92.5 88 ASN A O 1
ATOM 655 N N . PHE A 1 89 ? -13.516 16.156 -0.631 1 84 89 PHE A N 1
ATOM 656 C CA . PHE A 1 89 ? -13.75 16.969 0.547 1 84 89 PHE A CA 1
ATOM 657 C C . PHE A 1 89 ? -15.125 17.625 0.485 1 84 89 PHE A C 1
ATOM 659 O O . PHE A 1 89 ? -15.828 17.703 1.493 1 84 89 PHE A O 1
ATOM 666 N N . ALA A 1 90 ? -15.391 18.406 -0.774 1 65.75 90 ALA A N 1
ATOM 667 C CA . ALA A 1 90 ? -16.609 19.188 -0.974 1 65.75 90 ALA A CA 1
ATOM 668 C C . ALA A 1 90 ? -17.656 18.391 -1.761 1 65.75 90 ALA A C 1
ATOM 670 O O . ALA A 1 90 ? -17.328 17.766 -2.777 1 65.75 90 ALA A O 1
ATOM 671 N N . GLY A 1 91 ? -18.406 17.453 -1.181 1 54.75 91 GLY A N 1
ATOM 672 C CA . GLY A 1 91 ? -19.516 17.031 -2.021 1 54.75 91 GLY A CA 1
ATOM 673 C C . GLY A 1 91 ? -20.766 17.859 -1.825 1 54.75 91 GLY A C 1
ATOM 674 O O . GLY A 1 91 ? -20.906 18.547 -0.813 1 54.75 91 GLY A O 1
ATOM 675 N N . LYS A 1 92 ? -21.328 18.328 -3.043 1 46.31 92 LYS A N 1
ATOM 676 C CA . LYS A 1 92 ? -22.609 19.031 -3.051 1 46.31 92 LYS A CA 1
ATOM 677 C C . LYS A 1 92 ? -23.562 18.453 -2.006 1 46.31 92 LYS A C 1
ATOM 679 O O . LYS A 1 92 ? -24.672 18.969 -1.824 1 46.31 92 LYS A O 1
ATOM 684 N N . ARG A 1 93 ? -23.359 17.359 -1.59 1 39.94 93 ARG A N 1
ATOM 685 C CA . ARG A 1 93 ? -24.391 16.953 -0.648 1 39.94 93 ARG A CA 1
ATOM 686 C C . ARG A 1 93 ? -23.984 17.25 0.788 1 39.94 93 ARG A C 1
ATOM 688 O O . ARG A 1 93 ? -22.922 16.797 1.236 1 39.94 93 ARG A O 1
ATOM 695 N N . PRO A 1 94 ? -24.531 18.141 1.389 1 39.66 94 PRO A N 1
ATOM 696 C CA . PRO A 1 94 ? -24.266 18.578 2.762 1 39.66 94 PRO A CA 1
ATOM 697 C C . PRO A 1 94 ? -23.828 17.438 3.674 1 39.66 94 PRO A C 1
ATOM 699 O O . PRO A 1 94 ? -22.984 17.641 4.555 1 39.66 94 PRO A O 1
ATOM 702 N N . SER A 1 95 ? -24.406 16.25 3.703 1 39.22 95 SER A N 1
ATOM 703 C CA . SER A 1 95 ? -24.297 15.164 4.668 1 39.22 95 SER A CA 1
ATOM 704 C C . SER A 1 95 ? -22.953 14.461 4.547 1 39.22 95 SER A C 1
ATOM 706 O O . SER A 1 95 ? -22.578 13.656 5.406 1 39.22 95 SER A O 1
ATOM 708 N N . ARG A 1 96 ? -22.391 14.453 3.49 1 47.59 96 ARG A N 1
ATOM 709 C CA . ARG A 1 96 ? -21.219 13.602 3.281 1 47.59 96 ARG A CA 1
ATOM 710 C C . ARG A 1 96 ? -19.938 14.414 3.336 1 47.59 96 ARG A C 1
ATOM 712 O O . ARG A 1 96 ? -18.844 13.891 3.07 1 47.59 96 ARG A O 1
ATOM 719 N N . ASP A 1 97 ? -19.953 15.688 3.607 1 55.78 97 ASP A N 1
ATOM 720 C CA . ASP A 1 97 ? -18.75 16.516 3.666 1 55.78 97 ASP A CA 1
ATOM 721 C C . ASP A 1 97 ? -17.906 16.172 4.895 1 55.78 97 ASP A C 1
ATOM 723 O O . ASP A 1 97 ? -18.453 15.914 5.973 1 55.78 97 ASP A O 1
ATOM 727 N N . LEU A 1 98 ? -16.688 15.75 4.504 1 64.88 98 LEU A N 1
ATOM 728 C CA . LEU A 1 98 ? -15.836 15.672 5.684 1 64.88 98 LEU A CA 1
ATOM 729 C C . LEU A 1 98 ? -16.031 16.891 6.578 1 64.88 98 LEU A C 1
ATOM 731 O O . LEU A 1 98 ? -15.875 18.031 6.129 1 64.88 98 LEU A O 1
ATOM 735 N N . SER A 1 99 ? -16.766 16.625 7.57 1 66.31 99 SER A N 1
ATOM 736 C CA . SER A 1 99 ? -16.922 17.688 8.555 1 66.31 99 SER A CA 1
ATOM 737 C C . SER A 1 99 ? -16.422 17.25 9.93 1 66.31 99 SER A C 1
ATOM 739 O O . SER A 1 99 ? -16.734 16.156 10.398 1 66.31 99 SER A O 1
ATOM 741 N N . ALA A 1 100 ? -15.516 18.016 10.391 1 72.38 100 ALA A N 1
ATOM 742 C CA . ALA A 1 100 ? -15.055 17.797 11.758 1 72.38 100 ALA A CA 1
ATOM 743 C C . ALA A 1 100 ? -16.234 17.828 12.734 1 72.38 100 ALA A C 1
ATOM 745 O O . ALA A 1 100 ? -16.094 17.406 13.883 1 72.38 100 ALA A O 1
ATOM 746 N N . GLU A 1 101 ? -17.312 18.234 12.148 1 70.75 101 GLU A N 1
ATOM 747 C CA . GLU A 1 101 ? -18.5 18.266 13.008 1 70.75 101 GLU A CA 1
ATOM 748 C C . GLU A 1 101 ? -19.109 16.875 13.141 1 70.75 101 GLU A C 1
ATOM 750 O O . GLU A 1 101 ? -19.938 16.641 14.039 1 70.75 101 GLU A O 1
ATOM 755 N N . ASP A 1 102 ? -18.672 16.047 12.227 1 80.06 102 ASP A N 1
ATOM 756 C CA . ASP A 1 102 ? -19.109 14.664 12.367 1 80.06 102 ASP A CA 1
ATOM 757 C C . ASP A 1 102 ? -18.547 14.039 13.648 1 80.06 102 ASP A C 1
ATOM 759 O O . ASP A 1 102 ? -17.328 13.82 13.758 1 80.06 102 ASP A O 1
ATOM 763 N N . GLU A 1 103 ? -19.391 13.781 14.594 1 85.19 103 GLU A N 1
ATOM 764 C CA . GLU A 1 103 ? -18.969 13.312 15.906 1 85.19 103 GLU A CA 1
ATOM 765 C C . GLU A 1 103 ? -18.359 11.914 15.828 1 85.19 103 GLU A C 1
ATOM 767 O O . GLU A 1 103 ? -17.625 11.5 16.734 1 85.19 103 GLU A O 1
ATOM 772 N N . ASP A 1 104 ? -18.719 11.266 14.727 1 90.25 104 ASP A N 1
ATOM 773 C CA . ASP A 1 104 ? -18.188 9.914 14.586 1 90.25 104 ASP A CA 1
ATOM 774 C C . ASP A 1 104 ? -16.734 9.922 14.125 1 90.25 104 ASP A C 1
ATOM 776 O O . ASP A 1 104 ? -16.031 8.93 14.266 1 90.25 104 ASP A O 1
ATOM 780 N N . ILE A 1 105 ? -16.266 11.023 13.539 1 94.81 105 ILE A N 1
ATOM 781 C CA . ILE A 1 105 ? -14.875 11.164 13.133 1 94.81 105 ILE A CA 1
ATOM 782 C C . ILE A 1 105 ? -14.07 11.789 14.266 1 94.81 105 ILE A C 1
ATOM 784 O O . ILE A 1 105 ? -14.227 12.977 14.562 1 94.81 105 ILE A O 1
ATOM 788 N N . ILE A 1 106 ? -13.109 11.039 14.82 1 96.31 106 ILE A N 1
ATOM 789 C CA . ILE A 1 106 ? -12.539 11.461 16.094 1 96.31 106 ILE A CA 1
ATOM 790 C C . ILE A 1 106 ? -11.125 11.992 15.883 1 96.31 106 ILE A C 1
ATOM 792 O O . ILE A 1 106 ? -10.539 12.594 16.781 1 96.31 106 ILE A O 1
ATOM 796 N N . ALA A 1 107 ? -10.578 11.781 14.672 1 97.88 107 ALA A N 1
ATOM 797 C CA . ALA A 1 107 ? -9.203 12.188 14.391 1 97.88 107 ALA A CA 1
ATOM 798 C C . ALA A 1 107 ? -8.953 12.281 12.883 1 97.88 107 ALA A C 1
ATOM 800 O O . ALA A 1 107 ? -9.789 11.852 12.086 1 97.88 107 ALA A O 1
ATOM 801 N N . LEU A 1 108 ? -7.875 12.906 12.547 1 98.06 108 LEU A N 1
ATOM 802 C CA . LEU A 1 108 ? -7.387 13.039 11.18 1 98.06 108 LEU A CA 1
ATOM 803 C C . LEU A 1 108 ? -5.961 12.508 11.055 1 98.06 108 LEU A C 1
ATOM 805 O O . LEU A 1 108 ? -5.113 12.781 11.914 1 98.06 108 LEU A O 1
ATOM 809 N N . ILE A 1 109 ? -5.699 11.688 10.07 1 98.88 109 ILE A N 1
ATOM 810 C CA . ILE A 1 109 ? -4.344 11.219 9.789 1 98.88 109 ILE A CA 1
ATOM 811 C C . ILE A 1 109 ? -3.99 11.508 8.336 1 98.88 109 ILE A C 1
ATOM 813 O O . ILE A 1 109 ? -4.816 11.32 7.438 1 98.88 109 ILE A O 1
ATOM 817 N N . MET A 1 110 ? -2.82 11.953 8.062 1 98.81 110 MET A N 1
ATOM 818 C CA . MET A 1 110 ? -2.311 12.203 6.723 1 98.81 110 MET A CA 1
ATOM 819 C C . MET A 1 110 ? -0.996 11.469 6.492 1 98.81 110 MET A C 1
ATOM 821 O O . MET A 1 110 ? -0.001 11.742 7.168 1 98.81 110 MET A O 1
ATOM 825 N N . PRO A 1 111 ? -0.991 10.562 5.543 1 98.88 111 PRO A N 1
ATOM 826 C CA . PRO A 1 111 ? 0.264 9.906 5.172 1 98.88 111 PRO A CA 1
ATOM 827 C C . PRO A 1 111 ? 1.149 10.781 4.285 1 98.88 111 PRO A C 1
ATOM 829 O O . PRO A 1 111 ? 0.662 11.719 3.656 1 98.88 111 PRO A O 1
ATOM 832 N N . GLY A 1 112 ? 2.461 10.414 4.27 1 98.5 112 GLY A N 1
ATOM 833 C CA . GLY A 1 112 ? 3.424 11.141 3.459 1 98.5 112 GLY A CA 1
ATOM 834 C C . GLY A 1 112 ? 3.406 10.734 2 1 98.5 112 GLY A C 1
ATOM 835 O O . GLY A 1 112 ? 2.436 10.133 1.53 1 98.5 112 GLY A O 1
ATOM 836 N N . GLY A 1 113 ? 4.484 11.008 1.312 1 98.06 113 GLY A N 1
ATOM 837 C CA . GLY A 1 113 ? 4.633 11.055 -0.135 1 98.06 113 GLY A CA 1
ATOM 838 C C . GLY A 1 113 ? 4.719 12.461 -0.682 1 98.06 113 GLY A C 1
ATOM 839 O O . GLY A 1 113 ? 4.27 13.414 -0.039 1 98.06 113 GLY A O 1
ATOM 840 N N . SER A 1 114 ? 5.242 12.594 -1.813 1 97.38 114 SER A N 1
ATOM 841 C CA . SER A 1 114 ? 5.465 13.938 -2.35 1 97.38 114 SER A CA 1
ATOM 842 C C . SER A 1 114 ? 4.148 14.586 -2.768 1 97.38 114 SER A C 1
ATOM 844 O O . SER A 1 114 ? 4.082 15.805 -2.939 1 97.38 114 SER A O 1
ATOM 846 N N . GLY A 1 115 ? 3.127 13.766 -2.922 1 97.94 115 GLY A N 1
ATOM 847 C CA . GLY A 1 115 ? 1.825 14.297 -3.297 1 97.94 115 GLY A CA 1
ATOM 848 C C . GLY A 1 115 ? 1.283 15.297 -2.297 1 97.94 115 GLY A C 1
ATOM 849 O O . GLY A 1 115 ? 0.552 16.219 -2.67 1 97.94 115 GLY A O 1
ATOM 850 N N . VAL A 1 116 ? 1.612 15.086 -1.039 1 97.75 116 VAL A N 1
ATOM 851 C CA . VAL A 1 116 ? 1.107 15.984 -0.007 1 97.75 116 VAL A CA 1
ATOM 852 C C . VAL A 1 116 ? 1.616 17.406 -0.262 1 97.75 116 VAL A C 1
ATOM 854 O O . VAL A 1 116 ? 0.868 18.375 -0.119 1 97.75 116 VAL A O 1
ATOM 857 N N . LEU A 1 117 ? 2.842 17.516 -0.736 1 96.19 117 LEU A N 1
ATOM 858 C CA . LEU A 1 117 ? 3.445 18.828 -0.97 1 96.19 117 LEU A CA 1
ATOM 859 C C . LEU A 1 117 ? 3.111 19.344 -2.367 1 96.19 117 LEU A C 1
ATOM 861 O O . LEU A 1 117 ? 3.016 20.547 -2.584 1 96.19 117 LEU A O 1
ATOM 865 N N . ASN A 1 118 ? 2.859 18.391 -3.312 1 96 118 ASN A N 1
ATOM 866 C CA . ASN A 1 118 ? 2.729 18.812 -4.703 1 96 118 ASN A CA 1
ATOM 867 C C . ASN A 1 118 ? 1.266 18.891 -5.133 1 96 118 ASN A C 1
ATOM 869 O O . ASN A 1 118 ? 0.916 19.656 -6.031 1 96 118 ASN A O 1
ATOM 873 N N . ASN A 1 119 ? 0.426 18.047 -4.504 1 97.62 119 ASN A N 1
ATOM 874 C CA . ASN A 1 119 ? -0.975 18 -4.91 1 97.62 119 ASN A CA 1
ATOM 875 C C . ASN A 1 119 ? -1.873 18.719 -3.91 1 97.62 119 ASN A C 1
ATOM 877 O O . ASN A 1 119 ? -2.92 19.25 -4.281 1 97.62 119 ASN A O 1
ATOM 881 N N . LEU A 1 120 ? -1.467 18.719 -2.617 1 97.69 120 LEU A N 1
ATOM 882 C CA . LEU A 1 120 ? -2.283 19.359 -1.6 1 97.69 120 LEU A CA 1
ATOM 883 C C . LEU A 1 120 ? -1.773 20.781 -1.314 1 97.69 120 LEU A C 1
ATOM 885 O O . LEU A 1 120 ? -2.32 21.469 -0.461 1 97.69 120 LEU A O 1
ATOM 889 N N . SER A 1 121 ? -0.687 21.156 -1.994 1 96.69 121 SER A N 1
ATOM 890 C CA . SER A 1 121 ? -0.086 22.484 -1.899 1 96.69 121 SER A CA 1
ATOM 891 C C . SER A 1 121 ? 0.695 22.828 -3.164 1 96.69 121 SER A C 1
ATOM 893 O O . SER A 1 121 ? 0.764 22.016 -4.094 1 96.69 121 SER A O 1
ATOM 895 N N . ASN A 1 122 ? 1.23 24.031 -3.289 1 94.44 122 ASN A N 1
ATOM 896 C CA . ASN A 1 122 ? 2.102 24.391 -4.402 1 94.44 122 ASN A CA 1
ATOM 897 C C . ASN A 1 122 ? 3.553 24.547 -3.955 1 94.44 122 ASN A C 1
ATOM 899 O O . ASN A 1 122 ? 4.281 25.391 -4.477 1 94.44 122 ASN A O 1
ATOM 903 N N . PHE A 1 123 ? 3.91 23.719 -2.963 1 90.94 123 PHE A N 1
ATOM 904 C CA . PHE A 1 123 ? 5.254 23.75 -2.395 1 90.94 123 PHE A CA 1
ATOM 905 C C . PHE A 1 123 ? 6.305 23.578 -3.482 1 90.94 123 PHE A C 1
ATOM 907 O O . PHE A 1 123 ? 7.336 24.25 -3.471 1 90.94 123 PHE A O 1
ATOM 914 N N . ALA A 1 124 ? 6.066 22.688 -4.422 1 81.94 124 ALA A N 1
ATOM 915 C CA . ALA A 1 124 ? 7.027 22.375 -5.473 1 81.94 124 ALA A CA 1
ATOM 916 C C . ALA A 1 124 ? 7.379 23.625 -6.285 1 81.94 124 ALA A C 1
ATOM 918 O O . ALA A 1 124 ? 8.484 23.719 -6.82 1 81.94 124 ALA A O 1
ATOM 919 N N . THR A 1 125 ? 6.465 24.578 -6.332 1 85.5 125 THR A N 1
ATOM 920 C CA . THR A 1 125 ? 6.672 25.719 -7.207 1 85.5 125 THR A CA 1
ATOM 921 C C . THR A 1 125 ? 6.816 27 -6.395 1 85.5 125 THR A C 1
ATOM 923 O O . THR A 1 125 ? 7.16 28.062 -6.941 1 85.5 125 THR A O 1
ATOM 926 N N . SER A 1 126 ? 6.535 26.984 -5.156 1 88.75 126 SER A N 1
ATOM 927 C CA . SER A 1 126 ? 6.578 28.156 -4.289 1 88.75 126 SER A CA 1
ATOM 928 C C . SER A 1 126 ? 7.168 27.812 -2.926 1 88.75 126 SER A C 1
ATOM 930 O O . SER A 1 126 ? 6.504 27.984 -1.898 1 88.75 126 SER A O 1
ATOM 932 N N . MET A 1 127 ? 8.438 27.469 -2.807 1 84.38 127 MET A N 1
ATOM 933 C CA . MET A 1 127 ? 9.102 26.953 -1.617 1 84.38 127 MET A CA 1
ATOM 934 C C . MET A 1 127 ? 9.164 28 -0.519 1 84.38 127 MET A C 1
ATOM 936 O O . MET A 1 127 ? 9.125 27.672 0.668 1 84.38 127 MET A O 1
ATOM 940 N N . GLU A 1 128 ? 9.188 29.25 -0.944 1 86.19 128 GLU A N 1
ATOM 941 C CA . GLU A 1 128 ? 9.344 30.344 0.012 1 86.19 128 GLU A CA 1
ATOM 942 C C . GLU A 1 128 ? 8.031 30.625 0.743 1 86.19 128 GLU A C 1
ATOM 944 O O . GLU A 1 128 ? 8.023 30.828 1.959 1 86.19 128 GLU A O 1
ATOM 949 N N . SER A 1 129 ? 6.957 30.609 -0.076 1 90.62 129 SER A N 1
ATOM 950 C CA . SER A 1 129 ? 5.645 30.891 0.5 1 90.62 129 SER A CA 1
ATOM 951 C C . SER A 1 129 ? 4.578 29.984 -0.1 1 90.62 129 SER A C 1
ATOM 953 O O . SER A 1 129 ? 3.67 30.453 -0.792 1 90.62 129 SER A O 1
ATOM 955 N N . PRO A 1 130 ? 4.75 28.703 0.232 1 93.88 130 PRO A N 1
ATOM 956 C CA . PRO A 1 130 ? 3.803 27.781 -0.389 1 93.88 130 PRO A CA 1
ATOM 957 C C . PRO A 1 130 ? 2.381 27.938 0.143 1 93.88 130 PRO A C 1
ATOM 959 O O . PRO A 1 130 ? 2.189 28.219 1.332 1 93.88 130 PRO A O 1
ATOM 962 N N . ALA A 1 131 ? 1.444 27.859 -0.777 1 95.44 131 ALA A N 1
ATOM 963 C CA . ALA A 1 131 ? 0.033 27.797 -0.406 1 95.44 131 ALA A CA 1
ATOM 964 C C . ALA A 1 131 ? -0.466 26.359 -0.345 1 95.44 131 ALA A C 1
ATOM 966 O O . ALA A 1 131 ? 0.034 25.5 -1.066 1 95.44 131 ALA A O 1
ATOM 967 N N . VAL A 1 132 ? -1.38 26.094 0.542 1 96.88 132 VAL A N 1
ATOM 968 C CA . VAL A 1 132 ? -2.066 24.812 0.645 1 96.88 132 VAL A CA 1
ATOM 969 C C . VAL A 1 132 ? -3.463 24.922 0.038 1 96.88 132 VAL A C 1
ATOM 971 O O . VAL A 1 132 ? -4.098 25.969 0.115 1 96.88 132 VAL A O 1
ATOM 974 N N . GLN A 1 133 ? -3.908 23.859 -0.577 1 94.69 133 GLN A N 1
ATOM 975 C CA . GLN A 1 133 ? -5.242 23.828 -1.167 1 94.69 133 GLN A CA 1
ATOM 976 C C . GLN A 1 133 ? -6.305 24.234 -0.15 1 94.69 133 GLN A C 1
ATOM 978 O O . GLN A 1 133 ? -6.266 23.797 1.003 1 94.69 133 GLN A O 1
ATOM 983 N N . GLU A 1 134 ? -7.305 25.031 -0.583 1 93.19 134 GLU A N 1
ATOM 984 C CA . GLU A 1 134 ? -8.281 25.656 0.297 1 93.19 134 GLU A CA 1
ATOM 985 C C . GLU A 1 134 ? -9.062 24.609 1.088 1 93.19 134 GLU A C 1
ATOM 987 O O . GLU A 1 134 ? -9.281 24.766 2.291 1 93.19 134 GLU A O 1
ATOM 992 N N . ASP A 1 135 ? -9.5 23.562 0.426 1 90.62 135 ASP A N 1
ATOM 993 C CA . ASP A 1 135 ? -10.281 22.531 1.103 1 90.62 135 ASP A CA 1
ATOM 994 C C . ASP A 1 135 ? -9.445 21.812 2.172 1 90.62 135 ASP A C 1
ATOM 996 O O . ASP A 1 135 ? -9.969 21.438 3.217 1 90.62 135 ASP A O 1
ATOM 1000 N N . VAL A 1 136 ? -8.203 21.656 1.929 1 93.94 136 VAL A N 1
ATOM 1001 C CA . VAL A 1 136 ? -7.297 21.016 2.875 1 93.94 136 VAL A CA 1
ATOM 1002 C C . VAL A 1 136 ? -7.113 21.906 4.098 1 93.94 136 VAL A C 1
ATOM 1004 O O . VAL A 1 136 ? -7.191 21.438 5.238 1 93.94 136 VAL A O 1
ATOM 1007 N N . VAL A 1 137 ? -6.902 23.188 3.857 1 95.5 137 VAL A N 1
ATOM 1008 C CA . VAL A 1 137 ? -6.781 24.156 4.945 1 95.5 137 VAL A CA 1
ATOM 1009 C C . VAL A 1 137 ? -8.039 24.125 5.809 1 95.5 137 VAL A C 1
ATOM 1011 O O . VAL A 1 137 ? -7.957 24.078 7.039 1 95.5 137 VAL A O 1
ATOM 1014 N N . ARG A 1 138 ? -9.164 24.141 5.125 1 92.75 138 ARG A N 1
ATOM 1015 C CA . ARG A 1 138 ? -10.438 24.156 5.832 1 92.75 138 ARG A CA 1
ATOM 1016 C C . ARG A 1 138 ? -10.562 22.938 6.746 1 92.75 138 ARG A C 1
ATOM 1018 O O . ARG A 1 138 ? -10.875 23.078 7.93 1 92.75 138 ARG A O 1
ATOM 1025 N N . VAL A 1 139 ? -10.281 21.766 6.223 1 93 139 VAL A N 1
ATOM 1026 C CA . VAL A 1 139 ? -10.453 20.516 6.969 1 93 139 VAL A CA 1
ATOM 1027 C C . VAL A 1 139 ? -9.5 20.5 8.164 1 93 139 VAL A C 1
ATOM 1029 O O . VAL A 1 139 ? -9.914 20.219 9.289 1 93 139 VAL A O 1
ATOM 1032 N N . ILE A 1 140 ? -8.25 20.781 7.945 1 95.5 140 ILE A N 1
ATOM 1033 C CA . ILE A 1 140 ? -7.246 20.766 9.008 1 95.5 140 ILE A CA 1
ATOM 1034 C C . ILE A 1 140 ? -7.629 21.766 10.094 1 95.5 140 ILE A C 1
ATOM 1036 O O . ILE A 1 140 ? -7.574 21.453 11.281 1 95.5 140 ILE A O 1
ATOM 1040 N N . SER A 1 141 ? -8.078 22.953 9.688 1 94.75 141 SER A N 1
ATOM 1041 C CA . SER A 1 141 ? -8.461 24 10.633 1 94.75 141 SER A CA 1
ATOM 1042 C C . SER A 1 141 ? -9.672 23.578 11.453 1 94.75 141 SER A C 1
ATOM 1044 O O . SER A 1 141 ? -9.766 23.891 12.641 1 94.75 141 SER A O 1
ATOM 1046 N N . GLU A 1 142 ? -10.586 22.922 10.797 1 93.19 142 GLU A N 1
ATOM 1047 C CA . GLU A 1 142 ? -11.766 22.422 11.492 1 93.19 142 GLU A CA 1
ATOM 1048 C C . GLU A 1 142 ? -11.391 21.406 12.562 1 93.19 142 GLU A C 1
ATOM 1050 O O . GLU A 1 142 ? -11.945 21.422 13.664 1 93.19 142 GLU A O 1
ATOM 1055 N N . PHE A 1 143 ? -10.516 20.516 12.25 1 95.31 143 PHE A N 1
ATOM 1056 C CA . PHE A 1 143 ? -10.078 19.531 13.227 1 95.31 143 PHE A CA 1
ATOM 1057 C C . PHE A 1 143 ? -9.367 20.203 14.391 1 95.31 143 PHE A C 1
ATOM 1059 O O . PHE A 1 143 ? -9.586 19.859 15.555 1 95.31 143 PHE A O 1
ATOM 1066 N N . LYS A 1 144 ? -8.539 21.172 14.109 1 95.19 144 LYS A N 1
ATOM 1067 C CA . LYS A 1 144 ? -7.863 21.953 15.148 1 95.19 144 LYS A CA 1
ATOM 1068 C C . LYS A 1 144 ? -8.867 22.656 16.047 1 95.19 144 LYS A C 1
ATOM 1070 O O . LYS A 1 144 ? -8.773 22.594 17.266 1 95.19 144 LYS A O 1
ATOM 1075 N N . SER A 1 145 ? -9.812 23.297 15.43 1 93.69 145 SER A N 1
ATOM 1076 C CA . SER A 1 145 ? -10.812 24.062 16.172 1 93.69 145 SER A CA 1
ATOM 1077 C C . SER A 1 145 ? -11.656 23.141 17.047 1 93.69 145 SER A C 1
ATOM 1079 O O . SER A 1 145 ? -12.078 23.547 18.141 1 93.69 145 SER A O 1
ATOM 1081 N N . ALA A 1 146 ? -11.922 21.969 16.531 1 93.62 146 ALA A N 1
ATOM 1082 C CA . ALA A 1 146 ? -12.742 21 17.266 1 93.62 146 ALA A CA 1
ATOM 1083 C C . ALA A 1 146 ? -11.914 20.25 18.297 1 93.62 146 ALA A C 1
ATOM 1085 O O . ALA A 1 146 ? -12.422 19.375 19 1 93.62 146 ALA A O 1
ATOM 1086 N N . ASN A 1 147 ? -10.641 20.578 18.375 1 94.88 147 ASN A N 1
ATOM 1087 C CA . ASN A 1 147 ? -9.711 19.953 19.312 1 94.88 147 ASN A CA 1
ATOM 1088 C C . ASN A 1 147 ? -9.602 18.453 19.078 1 94.88 147 ASN A C 1
ATOM 1090 O O . ASN A 1 147 ? -9.508 17.672 20.031 1 94.88 147 ASN A O 1
ATOM 1094 N N . LYS A 1 148 ? -9.734 18.062 17.859 1 97 148 LYS A N 1
ATOM 1095 C CA . LYS A 1 148 ? -9.531 16.688 17.438 1 97 148 LYS A CA 1
ATOM 1096 C C . LYS A 1 148 ? -8.102 16.453 16.953 1 97 148 LYS A C 1
ATOM 1098 O O . LYS A 1 148 ? -7.555 17.281 16.219 1 97 148 LYS A O 1
ATOM 1103 N N . PRO A 1 149 ? -7.473 15.367 17.344 1 98.5 149 PRO A N 1
ATOM 1104 C CA . PRO A 1 149 ? -6.047 15.188 17.062 1 98.5 149 PRO A CA 1
ATOM 1105 C C . PRO A 1 149 ? -5.777 14.93 15.578 1 98.5 149 PRO A C 1
ATOM 1107 O O . PRO A 1 149 ? -6.648 14.43 14.867 1 98.5 149 PRO A O 1
ATOM 1110 N N . ILE A 1 150 ? -4.598 15.258 15.203 1 98.75 150 ILE A N 1
ATOM 1111 C CA . ILE A 1 150 ? -4.113 15.055 13.844 1 98.75 150 ILE A CA 1
ATOM 1112 C C . ILE A 1 150 ? -2.797 14.281 13.875 1 98.75 150 ILE A C 1
ATOM 1114 O O . ILE A 1 150 ? -1.885 14.625 14.633 1 98.75 150 ILE A O 1
ATOM 1118 N N . GLY A 1 151 ? -2.711 13.164 13.195 1 98.88 151 GLY A N 1
ATOM 1119 C CA . GLY A 1 151 ? -1.479 12.422 12.969 1 98.88 151 GLY A CA 1
ATOM 1120 C C . GLY A 1 151 ? -0.905 12.617 11.578 1 98.88 151 GLY A C 1
ATOM 1121 O O . GLY A 1 151 ? -1.647 12.672 10.602 1 98.88 151 GLY A O 1
ATOM 1122 N N . CYS A 1 152 ? 0.433 12.734 11.445 1 98.81 152 CYS A N 1
ATOM 1123 C CA . CYS A 1 152 ? 1.093 12.945 10.164 1 98.81 152 CYS A CA 1
ATOM 1124 C C . CYS A 1 152 ? 2.369 12.125 10.062 1 98.81 152 CYS A C 1
ATOM 1126 O O . CYS A 1 152 ? 3.049 11.898 11.07 1 98.81 152 CYS A O 1
ATOM 1128 N N . THR A 1 153 ? 2.648 11.711 8.852 1 98.88 153 THR A N 1
ATOM 1129 C CA . THR A 1 153 ? 3.893 11 8.586 1 98.88 153 THR A CA 1
ATOM 1130 C C . THR A 1 153 ? 4.668 11.672 7.453 1 98.88 153 THR A C 1
ATOM 1132 O O . THR A 1 153 ? 4.07 12.227 6.531 1 98.88 153 THR A O 1
ATOM 1135 N N . SER A 1 154 ? 6.031 11.641 7.602 1 98.25 154 SER A N 1
ATOM 1136 C CA . SER A 1 154 ? 6.91 12.07 6.516 1 98.25 154 SER A CA 1
ATOM 1137 C C . SER A 1 154 ? 6.566 13.477 6.043 1 98.25 154 SER A C 1
ATOM 1139 O O . SER A 1 154 ? 6.523 14.414 6.84 1 98.25 154 SER A O 1
ATOM 1141 N N . TYR A 1 155 ? 6.242 13.703 4.77 1 98.12 155 TYR A N 1
ATOM 1142 C CA . TYR A 1 155 ? 6.074 15.039 4.219 1 98.12 155 TYR A CA 1
ATOM 1143 C C . TYR A 1 155 ? 4.754 15.656 4.672 1 98.12 155 TYR A C 1
ATOM 1145 O O . TYR A 1 155 ? 4.555 16.875 4.555 1 98.12 155 TYR A O 1
ATOM 1153 N N . ALA A 1 156 ? 3.869 14.867 5.184 1 98.69 156 ALA A N 1
ATOM 1154 C CA . ALA A 1 156 ? 2.646 15.422 5.75 1 98.69 156 ALA A CA 1
ATOM 1155 C C . ALA A 1 156 ? 2.955 16.312 6.949 1 98.69 156 ALA A C 1
ATOM 1157 O O . ALA A 1 156 ? 2.184 17.219 7.27 1 98.69 156 ALA A O 1
ATOM 1158 N N . ASN A 1 157 ? 4.074 16.047 7.645 1 98.5 157 ASN A N 1
ATOM 1159 C CA . ASN A 1 157 ? 4.516 16.906 8.742 1 98.5 157 ASN A CA 1
ATOM 1160 C C . ASN A 1 157 ? 4.773 18.328 8.266 1 98.5 157 ASN A C 1
ATOM 1162 O O . ASN A 1 157 ? 4.484 19.297 8.977 1 98.5 157 ASN A O 1
ATOM 1166 N N . VAL A 1 158 ? 5.289 18.453 7.047 1 97.44 158 VAL A N 1
ATOM 1167 C CA . VAL A 1 158 ? 5.539 19.766 6.453 1 97.44 158 VAL A CA 1
ATOM 1168 C C . VAL A 1 158 ? 4.211 20.453 6.148 1 97.44 158 VAL A C 1
ATOM 1170 O O . VAL A 1 158 ? 4.023 21.625 6.484 1 97.44 158 VAL A O 1
ATOM 1173 N N . LEU A 1 159 ? 3.303 19.734 5.594 1 98 159 LEU A N 1
ATOM 1174 C CA . LEU A 1 159 ? 2.018 20.297 5.195 1 98 159 LEU A CA 1
ATOM 1175 C C . LEU A 1 159 ? 1.27 20.844 6.402 1 98 159 LEU A C 1
ATOM 1177 O O . LEU A 1 159 ? 0.721 21.953 6.344 1 98 159 LEU A O 1
ATOM 1181 N N . ILE A 1 160 ? 1.229 20.062 7.5 1 98.12 160 ILE A N 1
ATOM 1182 C CA . ILE A 1 160 ? 0.471 20.5 8.672 1 98.12 160 ILE A CA 1
ATOM 1183 C C . ILE A 1 160 ? 1.076 21.781 9.227 1 98.12 160 ILE A C 1
ATOM 1185 O O . ILE A 1 160 ? 0.354 22.656 9.727 1 98.12 160 ILE A O 1
ATOM 1189 N N . SER A 1 161 ? 2.375 21.891 9.133 1 96.94 161 SER A N 1
ATOM 1190 C CA . SER A 1 161 ? 3.08 23.078 9.633 1 96.94 161 SER A CA 1
ATOM 1191 C C . SER A 1 161 ? 2.752 24.312 8.797 1 96.94 161 SER A C 1
ATOM 1193 O O . SER A 1 161 ? 2.861 25.438 9.281 1 96.94 161 SER A O 1
ATOM 1195 N N . LEU A 1 162 ? 2.398 24.094 7.539 1 96.06 162 LEU A N 1
ATOM 1196 C CA . LEU A 1 162 ? 2.029 25.203 6.664 1 96.06 162 LEU A CA 1
ATOM 1197 C C . LEU A 1 162 ? 0.63 25.719 6.996 1 96.06 162 LEU A C 1
ATOM 1199 O O . LEU A 1 162 ? 0.301 26.875 6.707 1 96.06 162 LEU A O 1
ATOM 1203 N N . VAL A 1 163 ? -0.174 24.906 7.613 1 96.81 163 VAL A N 1
ATOM 1204 C CA . VAL A 1 163 ? -1.573 25.234 7.855 1 96.81 163 VAL A CA 1
ATOM 1205 C C . VAL A 1 163 ? -1.746 25.75 9.281 1 96.81 163 VAL A C 1
ATOM 1207 O O . VAL A 1 163 ? -2.477 26.703 9.523 1 96.81 163 VAL A O 1
ATOM 1210 N N . ILE A 1 164 ? -1.062 25.062 10.242 1 96.06 164 ILE A N 1
ATOM 1211 C CA . ILE A 1 164 ? -1.172 25.406 11.648 1 96.06 164 ILE A CA 1
ATOM 1212 C C . ILE A 1 164 ? 0.145 26.016 12.133 1 96.06 164 ILE A C 1
ATOM 1214 O O . ILE A 1 164 ? 1.155 25.312 12.234 1 96.06 164 ILE A O 1
ATOM 1218 N N . PRO A 1 165 ? 0.121 27.234 12.523 1 91.69 165 PRO A N 1
ATOM 1219 C CA . PRO A 1 165 ? 1.343 27.859 13.039 1 91.69 165 PRO A CA 1
ATOM 1220 C C . PRO A 1 165 ? 1.655 27.438 14.469 1 91.69 165 PRO A C 1
ATOM 1222 O O . PRO A 1 165 ? 0.781 26.922 15.172 1 91.69 165 PRO A O 1
ATOM 1225 N N . GLU A 1 166 ? 2.82 27.609 14.898 1 95.75 166 GLU A N 1
ATOM 1226 C CA . GLU A 1 166 ? 3.275 27.453 16.281 1 95.75 166 GLU A CA 1
ATOM 1227 C C . GLU A 1 166 ? 2.986 26.047 16.797 1 95.75 166 GLU A C 1
ATOM 1229 O O . GLU A 1 166 ? 2.404 25.875 17.875 1 95.75 166 GLU A O 1
ATOM 1234 N N . ILE A 1 167 ? 3.291 25.062 15.969 1 98.12 167 ILE A N 1
ATOM 1235 C CA . ILE A 1 167 ? 3.174 23.672 16.391 1 98.12 167 ILE A CA 1
ATOM 1236 C C . ILE A 1 167 ? 4.562 23.047 16.484 1 98.12 167 ILE A C 1
ATOM 1238 O O . ILE A 1 167 ? 5.559 23.672 16.109 1 98.12 167 ILE A O 1
ATOM 1242 N N . GLU A 1 168 ? 4.629 21.891 17.094 1 98.75 168 GLU A N 1
ATOM 1243 C CA . GLU A 1 168 ? 5.84 21.078 17.188 1 98.75 168 GLU A CA 1
ATOM 1244 C C . GLU A 1 168 ? 5.707 19.781 16.391 1 98.75 168 GLU A C 1
ATOM 1246 O O . GLU A 1 168 ? 4.746 19.031 16.562 1 98.75 168 GLU A O 1
ATOM 1251 N N . ILE A 1 169 ? 6.648 19.547 15.461 1 98.69 169 ILE A N 1
ATOM 1252 C CA . ILE A 1 169 ? 6.664 18.328 14.656 1 98.69 169 ILE A CA 1
ATOM 1253 C C . ILE A 1 169 ? 8.094 17.781 14.57 1 98.69 169 ILE A C 1
ATOM 1255 O O . ILE A 1 169 ? 9.031 18.406 15.07 1 98.69 169 ILE A O 1
ATOM 1259 N N . THR A 1 170 ? 8.273 16.641 14.023 1 98.69 170 THR A N 1
ATOM 1260 C CA . THR A 1 170 ? 9.602 16.109 13.734 1 98.69 170 THR A CA 1
ATOM 1261 C C . THR A 1 170 ? 9.758 15.828 12.242 1 98.69 170 THR A C 1
ATOM 1263 O O . THR A 1 170 ? 8.773 15.523 11.555 1 98.69 170 THR A O 1
ATOM 1266 N N . LEU A 1 171 ? 10.93 15.984 11.75 1 97.81 171 LEU A N 1
ATOM 1267 C CA . LEU A 1 171 ? 11.328 15.547 10.414 1 97.81 171 LEU A CA 1
ATOM 1268 C C . LEU A 1 171 ? 12.43 14.5 10.492 1 97.81 171 LEU A C 1
ATOM 1270 O O . LEU A 1 171 ? 13.047 14.172 9.477 1 97.81 171 LEU A O 1
ATOM 1274 N N . GLY A 1 172 ? 12.641 13.961 11.727 1 97.25 172 GLY A N 1
ATOM 1275 C CA . GLY A 1 172 ? 13.688 12.977 11.961 1 97.25 172 GLY A CA 1
ATOM 1276 C C . GLY A 1 172 ? 14.93 13.57 12.586 1 97.25 172 GLY A C 1
ATOM 1277 O O . GLY A 1 172 ? 14.852 14.508 13.375 1 97.25 172 GLY A O 1
ATOM 1278 N N . GLY A 1 173 ? 16.062 12.961 12.352 1 95.62 173 GLY A N 1
ATOM 1279 C CA . GLY A 1 173 ? 17.328 13.367 12.969 1 95.62 173 GLY A CA 1
ATOM 1280 C C . GLY A 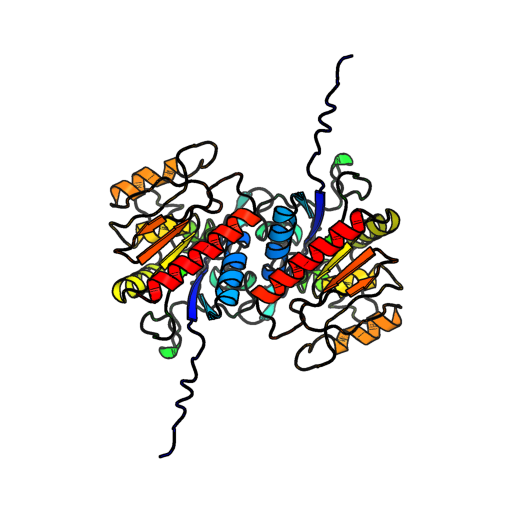1 173 ? 18.062 14.43 12.18 1 95.62 173 GLY A C 1
ATOM 1281 O O . GLY A 1 173 ? 17.531 14.961 11.195 1 95.62 173 GLY A O 1
ATOM 1282 N N . ASP A 1 174 ? 19.297 14.719 12.594 1 93.06 174 ASP A N 1
ATOM 1283 C CA . ASP A 1 174 ? 20.047 15.852 12.062 1 93.06 174 ASP A CA 1
ATOM 1284 C C . ASP A 1 174 ? 21.094 15.391 11.039 1 93.06 174 ASP A C 1
ATOM 1286 O O . ASP A 1 174 ? 21.688 16.203 10.344 1 93.06 174 ASP A O 1
ATOM 1290 N N . ASP A 1 175 ? 21.266 14.125 10.945 1 95.19 175 ASP A N 1
ATOM 1291 C CA . ASP A 1 175 ? 22.25 13.617 10 1 95.19 175 ASP A CA 1
ATOM 1292 C C . ASP A 1 175 ? 21.781 13.789 8.562 1 95.19 175 ASP A C 1
ATOM 1294 O O . ASP A 1 175 ? 20.844 13.117 8.125 1 95.19 175 ASP A O 1
ATOM 1298 N N . GLU A 1 176 ? 22.469 14.539 7.746 1 94.12 176 GLU A N 1
ATOM 1299 C CA . GLU A 1 176 ? 22.047 14.906 6.395 1 94.12 176 GLU A CA 1
ATOM 1300 C C . GLU A 1 176 ? 22.109 13.703 5.453 1 94.12 176 GLU A C 1
ATOM 1302 O O . GLU A 1 176 ? 21.391 13.656 4.453 1 94.12 176 GLU A O 1
ATOM 1307 N N . GLU A 1 177 ? 23.016 12.766 5.785 1 95.44 177 GLU A N 1
ATOM 1308 C CA . GLU A 1 177 ? 23.078 11.555 4.973 1 95.44 177 GLU A CA 1
ATOM 1309 C C . GLU A 1 177 ? 21.828 10.703 5.148 1 95.44 177 GLU A C 1
ATOM 1311 O O . GLU A 1 177 ? 21.312 10.125 4.18 1 95.44 177 GLU A O 1
ATOM 1316 N N . ASP A 1 178 ? 21.312 10.703 6.434 1 96.38 178 ASP A N 1
ATOM 1317 C CA . ASP A 1 178 ? 20.141 9.914 6.785 1 96.38 178 ASP A CA 1
ATOM 1318 C C . ASP A 1 178 ? 18.859 10.656 6.438 1 96.38 178 ASP A C 1
ATOM 1320 O O . ASP A 1 178 ? 17.828 10.039 6.133 1 96.38 178 ASP A O 1
ATOM 1324 N N . TYR A 1 179 ? 18.906 11.969 6.477 1 96.25 179 TYR A N 1
ATOM 1325 C CA . TYR A 1 179 ? 17.75 12.828 6.238 1 96.25 179 TYR A CA 1
ATOM 1326 C C . TYR A 1 179 ? 18.094 13.953 5.273 1 96.25 179 TYR A C 1
ATOM 1328 O O . TYR A 1 179 ? 18.031 15.133 5.633 1 96.25 179 TYR A O 1
ATOM 1336 N N . PRO A 1 180 ? 18.312 13.648 4.035 1 94.25 180 PRO A N 1
ATOM 1337 C CA . PRO A 1 180 ? 18.906 14.609 3.098 1 94.25 180 PRO A CA 1
ATOM 1338 C C . PRO A 1 180 ? 17.953 15.75 2.746 1 94.25 180 PRO A C 1
ATOM 1340 O O . PRO A 1 180 ? 18.391 16.828 2.342 1 94.25 180 PRO A O 1
ATOM 1343 N N . ASN A 1 181 ? 16.672 15.602 2.908 1 90.75 181 ASN A N 1
ATOM 1344 C CA . ASN A 1 181 ? 15.727 16.625 2.482 1 90.75 181 ASN A CA 1
ATOM 1345 C C . ASN A 1 181 ? 15.383 17.578 3.623 1 90.75 181 ASN A C 1
ATOM 1347 O O . ASN A 1 181 ? 14.828 18.656 3.393 1 90.75 181 ASN A O 1
ATOM 1351 N N . THR A 1 182 ? 15.703 17.219 4.793 1 90.75 182 THR A N 1
ATOM 1352 C CA . THR A 1 182 ? 15.273 17.953 5.984 1 90.75 182 THR A CA 1
ATOM 1353 C C . THR A 1 182 ? 15.898 19.344 6.031 1 90.75 182 THR A C 1
ATOM 1355 O O . THR A 1 182 ? 15.219 20.328 6.316 1 90.75 182 THR A O 1
ATOM 1358 N N . PRO A 1 183 ? 17.156 19.5 5.719 1 90.19 183 PRO A N 1
ATOM 1359 C CA . PRO A 1 183 ? 17.781 20.828 5.793 1 90.19 183 PRO A CA 1
ATOM 1360 C C . PRO A 1 183 ? 17.109 21.844 4.875 1 90.19 183 PRO A C 1
ATOM 1362 O O . PRO A 1 183 ? 17.078 23.031 5.184 1 90.19 183 PRO A O 1
ATOM 1365 N N . LEU A 1 184 ? 16.5 21.391 3.812 1 87.88 184 LEU A N 1
ATOM 1366 C CA . LEU A 1 184 ? 15.859 22.266 2.838 1 87.88 184 LEU A CA 1
ATOM 1367 C C . LEU A 1 184 ? 14.516 22.766 3.359 1 87.88 184 LEU A C 1
ATOM 1369 O O . LEU A 1 184 ? 13.969 23.734 2.836 1 87.88 184 LEU A O 1
ATOM 1373 N N . LEU A 1 185 ? 14.031 22.094 4.402 1 92 185 LEU A N 1
ATOM 1374 C CA . LEU A 1 185 ? 12.672 22.344 4.863 1 92 185 LEU A CA 1
ATOM 1375 C C . LEU A 1 185 ? 12.68 23.109 6.176 1 92 185 LEU A C 1
ATOM 1377 O O . LEU A 1 185 ? 11.773 23.906 6.441 1 92 185 LEU A O 1
ATOM 1381 N N . ILE A 1 186 ? 13.672 22.984 6.977 1 93.06 186 ILE A N 1
ATOM 1382 C CA . ILE A 1 186 ? 13.695 23.375 8.383 1 93.06 186 ILE A CA 1
ATOM 1383 C C . ILE A 1 186 ? 13.617 24.891 8.5 1 93.06 186 ILE A C 1
ATOM 1385 O O . ILE A 1 186 ? 12.812 25.422 9.266 1 93.06 186 ILE A O 1
ATOM 1389 N N . ASP A 1 187 ? 14.391 25.641 7.715 1 91.69 187 ASP A N 1
ATOM 1390 C CA . ASP A 1 187 ? 14.453 27.094 7.844 1 91.69 187 ASP A CA 1
ATOM 1391 C C . ASP A 1 187 ? 13.102 27.719 7.551 1 91.69 187 ASP A C 1
ATOM 1393 O O . ASP A 1 187 ? 12.648 28.594 8.289 1 91.69 187 ASP A O 1
ATOM 1397 N N . ASN A 1 188 ? 12.516 27.312 6.523 1 91.69 188 ASN A N 1
ATOM 1398 C CA . ASN A 1 188 ? 11.211 27.844 6.145 1 91.69 188 ASN A CA 1
ATOM 1399 C C . ASN A 1 188 ? 10.156 27.578 7.215 1 91.69 188 ASN A C 1
ATOM 1401 O O . ASN A 1 188 ? 9.375 28.453 7.562 1 91.69 188 ASN A O 1
ATOM 1405 N N . LEU A 1 189 ? 10.125 26.391 7.773 1 94.56 189 LEU A N 1
ATOM 1406 C CA . LEU A 1 189 ? 9.125 25.984 8.758 1 94.56 189 LEU A CA 1
ATOM 1407 C C . LEU A 1 189 ? 9.352 26.703 10.086 1 94.56 189 LEU A C 1
ATOM 1409 O O . LEU A 1 189 ? 8.391 27.172 10.711 1 94.56 189 LEU A O 1
ATOM 1413 N N . THR A 1 190 ? 10.625 26.844 10.461 1 95.44 190 THR A N 1
ATOM 1414 C CA . THR A 1 190 ? 10.938 27.516 11.711 1 95.44 190 THR A CA 1
ATOM 1415 C C . THR A 1 190 ? 10.609 29.016 11.617 1 95.44 190 THR A C 1
ATOM 1417 O O . THR A 1 190 ? 10.172 29.625 12.594 1 95.44 190 THR A O 1
ATOM 1420 N N . ALA A 1 191 ? 10.836 29.578 10.469 1 93.69 191 ALA A N 1
ATOM 1421 C CA . ALA A 1 191 ? 10.508 30.984 10.242 1 93.69 191 ALA A CA 1
ATOM 1422 C C . ALA A 1 191 ? 9.016 31.234 10.406 1 93.69 191 ALA A C 1
ATOM 1424 O O . ALA A 1 191 ? 8.594 32.344 10.773 1 93.69 191 ALA A O 1
ATOM 1425 N N . ARG A 1 192 ? 8.195 30.219 10.234 1 92 192 ARG A N 1
ATOM 1426 C CA . ARG A 1 192 ? 6.746 30.312 10.344 1 92 192 ARG A CA 1
ATOM 1427 C C . ARG A 1 192 ? 6.27 29.969 11.742 1 92 192 ARG A C 1
ATOM 1429 O O . ARG A 1 192 ? 5.07 29.969 12.023 1 92 192 ARG A O 1
ATOM 1436 N N . GLY A 1 193 ? 7.227 29.672 12.594 1 95.62 193 GLY A N 1
ATOM 1437 C CA . GLY A 1 193 ? 6.895 29.469 14 1 95.62 193 GLY A CA 1
ATOM 1438 C C . GLY A 1 193 ? 6.844 28 14.398 1 95.62 193 GLY A C 1
ATOM 1439 O O . GLY A 1 193 ? 6.551 27.688 15.547 1 95.62 193 GLY A O 1
ATOM 1440 N N . THR A 1 194 ? 7.109 27.078 13.477 1 97.5 194 THR A N 1
ATOM 1441 C CA . THR A 1 194 ? 7.078 25.656 13.781 1 97.5 194 THR A CA 1
ATOM 1442 C C . THR A 1 194 ? 8.328 25.234 14.547 1 97.5 194 THR A C 1
ATOM 1444 O O . THR A 1 194 ? 9.438 25.641 14.203 1 97.5 194 THR A O 1
ATOM 1447 N N . THR A 1 195 ? 8.164 24.547 15.617 1 98.38 195 THR A N 1
ATOM 1448 C CA . THR A 1 195 ? 9.273 23.922 16.328 1 98.38 195 THR A CA 1
ATOM 1449 C C . THR A 1 195 ? 9.578 22.547 15.727 1 98.38 195 THR A C 1
ATOM 1451 O O . THR A 1 195 ? 8.703 21.672 15.672 1 98.38 195 THR A O 1
ATOM 1454 N N . ILE A 1 196 ? 10.82 22.375 15.305 1 97.88 196 ILE A N 1
ATOM 1455 C CA . ILE A 1 196 ? 11.242 21.094 14.758 1 97.88 196 ILE A CA 1
ATOM 1456 C C . ILE A 1 196 ? 12.047 20.328 15.805 1 97.88 196 ILE A C 1
ATOM 1458 O O . ILE A 1 196 ? 13.133 20.766 16.203 1 97.88 196 ILE A O 1
ATOM 1462 N N . THR A 1 197 ? 11.586 19.219 16.234 1 97.75 197 THR A N 1
ATOM 1463 C CA . THR A 1 197 ? 12.227 18.391 17.234 1 97.75 197 THR A CA 1
ATOM 1464 C C . THR A 1 197 ? 12.984 17.234 16.594 1 97.75 197 THR A C 1
ATOM 1466 O O . THR A 1 197 ? 12.414 16.484 15.789 1 97.75 197 THR A O 1
ATOM 1469 N N . SER A 1 198 ? 14.258 17.109 16.922 1 97.06 198 SER A N 1
ATOM 1470 C CA . SER A 1 198 ? 15.047 15.977 16.453 1 97.06 198 SER A CA 1
ATOM 1471 C C . SER A 1 198 ? 14.648 14.695 17.172 1 97.06 198 SER A C 1
ATOM 1473 O O . SER A 1 198 ? 14.484 14.68 18.391 1 97.06 198 SER A O 1
ATOM 1475 N N . THR A 1 199 ? 14.438 13.656 16.391 1 97.62 199 THR A N 1
ATOM 1476 C CA . THR A 1 199 ? 14.07 12.359 16.938 1 97.62 199 THR A CA 1
ATOM 1477 C C . THR A 1 199 ? 14.914 11.25 16.312 1 97.62 199 THR A C 1
ATOM 1479 O O . THR A 1 199 ? 15.531 11.445 15.266 1 97.62 199 THR A O 1
ATOM 1482 N N . GLU A 1 200 ? 15.039 10.109 17.047 1 95.75 200 GLU A N 1
ATOM 1483 C CA . GLU A 1 200 ? 15.578 8.898 16.438 1 95.75 200 GLU A CA 1
ATOM 1484 C C . GLU A 1 200 ? 14.57 8.266 15.477 1 95.75 200 GLU A C 1
ATOM 1486 O O . GLU A 1 200 ? 13.367 8.531 15.57 1 95.75 200 GLU A O 1
ATOM 1491 N N . PHE A 1 201 ? 15.172 7.516 14.57 1 94.31 201 PHE A N 1
ATOM 1492 C CA . PHE A 1 201 ? 14.289 6.848 13.633 1 94.31 201 PHE A CA 1
ATOM 1493 C C . PHE A 1 201 ? 13.25 6.004 14.367 1 94.31 201 PHE A C 1
ATOM 1495 O O . PHE A 1 201 ? 13.594 5.234 15.266 1 94.31 201 PHE A O 1
ATOM 1502 N N . GLY A 1 202 ? 11.992 6.23 14.008 1 94.31 202 GLY A N 1
ATOM 1503 C CA . GLY A 1 202 ? 10.891 5.477 14.594 1 94.31 202 GLY A CA 1
ATOM 1504 C C . GLY A 1 202 ? 10.234 6.188 15.758 1 94.31 202 GLY A C 1
ATOM 1505 O O . GLY A 1 202 ? 9.164 5.785 16.219 1 94.31 202 GLY A O 1
ATOM 1506 N N . ASP A 1 203 ? 10.828 7.23 16.25 1 97.25 203 ASP A N 1
ATOM 1507 C CA . ASP A 1 203 ? 10.273 7.965 17.391 1 97.25 203 ASP A CA 1
ATOM 1508 C C . ASP A 1 203 ? 9.156 8.906 16.938 1 97.25 203 ASP A C 1
ATOM 1510 O O . ASP A 1 203 ? 9.219 9.477 15.844 1 97.25 203 ASP A O 1
ATOM 1514 N N . ILE A 1 204 ? 8.211 9.094 17.812 1 98.56 204 ILE A N 1
ATOM 1515 C CA . ILE A 1 204 ? 7.078 9.977 17.578 1 98.56 204 ILE A CA 1
ATOM 1516 C C . ILE A 1 204 ? 7.289 11.305 18.312 1 98.56 204 ILE A C 1
ATOM 1518 O O . ILE A 1 204 ? 7.746 11.32 19.453 1 98.56 204 ILE A O 1
ATOM 1522 N N . CYS A 1 205 ? 7.047 12.398 17.672 1 98.81 205 CYS A N 1
ATOM 1523 C CA . CYS A 1 205 ? 6.953 13.711 18.297 1 98.81 205 CYS A CA 1
ATOM 1524 C C . CYS A 1 205 ? 5.496 14.094 18.547 1 98.81 205 CYS A C 1
ATOM 1526 O O . CYS A 1 205 ? 4.688 14.109 17.609 1 98.81 205 CYS A O 1
ATOM 1528 N N . VAL A 1 206 ? 5.152 14.4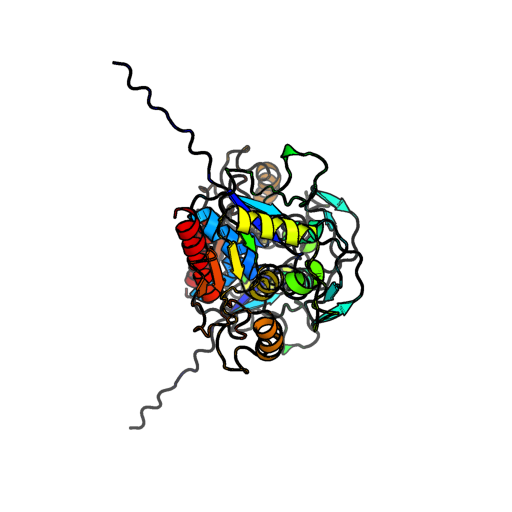14 19.812 1 98.81 206 VAL A N 1
ATOM 1529 C CA . VAL A 1 206 ? 3.779 14.75 20.172 1 98.81 206 VAL A CA 1
ATOM 1530 C C . VAL A 1 206 ? 3.715 16.188 20.672 1 98.81 206 VAL A C 1
ATOM 1532 O O . VAL A 1 206 ? 4.406 16.562 21.625 1 98.81 206 VAL A O 1
ATOM 1535 N N . ASP A 1 207 ? 2.992 17.031 19.969 1 98.69 207 ASP A N 1
ATOM 1536 C CA . ASP A 1 207 ? 2.572 18.344 20.453 1 98.69 207 ASP A CA 1
ATOM 1537 C C . ASP A 1 207 ? 1.235 18.25 21.188 1 98.69 207 ASP A C 1
ATOM 1539 O O . ASP A 1 207 ? 0.175 18.406 20.578 1 98.69 207 ASP A O 1
ATOM 1543 N N . SER A 1 208 ? 1.236 18.078 22.5 1 97.38 208 SER A N 1
ATOM 1544 C CA . SER A 1 208 ? 0.036 17.797 23.281 1 97.38 208 SER A CA 1
ATOM 1545 C C . SER A 1 208 ? -0.912 18.984 23.281 1 97.38 208 SER A C 1
ATOM 1547 O O . SER A 1 208 ? -2.133 18.828 23.297 1 97.38 208 SER A O 1
ATOM 1549 N N . GLU A 1 209 ? -0.366 20.156 23.312 1 96 209 GLU A N 1
ATOM 1550 C CA . GLU A 1 209 ? -1.19 21.359 23.344 1 96 209 GLU A CA 1
ATOM 1551 C C . GLU A 1 209 ? -2.059 21.469 22.094 1 96 209 GLU A C 1
ATOM 1553 O O . GLU A 1 209 ? -3.242 21.797 22.172 1 96 209 GLU A O 1
ATOM 1558 N N . ASN A 1 210 ? -1.471 21.141 20.953 1 97.5 210 ASN A N 1
ATOM 1559 C CA . ASN A 1 210 ? -2.186 21.25 19.688 1 97.5 210 ASN A CA 1
ATOM 1560 C C . ASN A 1 210 ? -2.75 19.906 19.234 1 97.5 210 ASN A C 1
ATOM 1562 O O . ASN A 1 210 ? -3.418 19.812 18.203 1 97.5 210 ASN A O 1
ATOM 1566 N N . LYS A 1 211 ? -2.494 18.797 19.922 1 98.31 211 LYS A N 1
ATOM 1567 C CA . LYS A 1 211 ? -2.904 17.422 19.672 1 98.31 211 LYS A CA 1
ATOM 1568 C C . LYS A 1 211 ? -2.439 16.969 18.281 1 98.31 211 LYS A C 1
ATOM 1570 O O . LYS A 1 211 ? -3.234 16.453 17.5 1 98.31 211 LYS A O 1
ATOM 1575 N N . ILE A 1 212 ? -1.158 17.125 18.062 1 98.81 212 ILE A N 1
ATOM 1576 C CA . ILE A 1 212 ? -0.522 16.688 16.828 1 98.81 212 ILE A CA 1
ATOM 1577 C C . ILE A 1 212 ? 0.529 15.625 17.125 1 98.81 212 ILE A C 1
ATOM 1579 O O . ILE A 1 212 ? 1.372 15.805 18.016 1 98.81 212 ILE A O 1
ATOM 1583 N N . ALA A 1 213 ? 0.445 14.531 16.484 1 98.94 213 ALA A N 1
ATOM 1584 C CA . ALA A 1 213 ? 1.463 13.484 16.516 1 98.94 213 ALA A CA 1
ATOM 1585 C C . ALA A 1 213 ? 2.141 13.336 15.164 1 98.94 213 ALA A C 1
ATOM 1587 O O . ALA A 1 213 ? 1.468 13.25 14.133 1 98.94 213 ALA A O 1
ATOM 1588 N N . SER A 1 214 ? 3.451 13.344 15.117 1 98.88 214 SER A N 1
ATOM 1589 C CA . SER A 1 214 ? 4.195 13.289 13.859 1 98.88 214 SER A CA 1
ATOM 1590 C C . SER A 1 214 ? 5.34 12.289 13.938 1 98.88 214 SER A C 1
ATOM 1592 O O . SER A 1 214 ? 5.887 12.039 15.016 1 98.88 214 SER A O 1
ATOM 1594 N N . ILE A 1 215 ? 5.695 11.672 12.852 1 98.81 215 ILE A N 1
ATOM 1595 C CA . ILE A 1 215 ? 6.844 10.781 12.742 1 98.81 215 ILE A CA 1
ATOM 1596 C C . ILE A 1 215 ? 7.531 10.992 11.391 1 98.81 215 ILE A C 1
ATOM 1598 O O . ILE A 1 215 ? 6.887 11.375 10.414 1 98.81 215 ILE A O 1
ATOM 1602 N N . ALA A 1 216 ? 8.836 10.766 11.344 1 98.31 216 ALA A N 1
ATOM 1603 C CA . ALA A 1 216 ? 9.625 11.023 10.141 1 98.31 216 ALA A CA 1
ATOM 1604 C C . ALA A 1 216 ? 9.328 9.984 9.055 1 98.31 216 ALA A C 1
ATOM 1606 O O . ALA A 1 216 ? 9.305 10.312 7.867 1 98.31 216 ALA A O 1
ATOM 1607 N N . SER A 1 217 ? 9.148 8.656 9.484 1 98 217 SER A N 1
ATOM 1608 C CA . SER A 1 217 ? 8.898 7.551 8.562 1 98 217 SER A CA 1
ATOM 1609 C C . SER A 1 217 ? 9.961 7.492 7.473 1 98 217 SER A C 1
ATOM 1611 O O . SER A 1 217 ? 11.156 7.391 7.766 1 98 217 SER A O 1
ATOM 1613 N N . PHE A 1 218 ? 9.594 7.645 6.211 1 98 218 PHE A N 1
ATOM 1614 C CA . PHE A 1 218 ? 10.516 7.387 5.113 1 98 218 PHE A CA 1
ATOM 1615 C C . PHE A 1 218 ? 11.328 8.641 4.777 1 98 218 PHE A C 1
ATOM 1617 O O . PHE A 1 218 ? 12.078 8.648 3.803 1 98 218 PHE A O 1
ATOM 1624 N N . LEU A 1 219 ? 11.188 9.703 5.559 1 97.38 219 LEU A N 1
ATOM 1625 C CA . LEU A 1 219 ? 12.188 10.75 5.441 1 97.38 219 LEU A CA 1
ATOM 1626 C C . LEU A 1 219 ? 13.57 10.227 5.797 1 97.38 219 LEU A C 1
ATOM 1628 O O . LEU A 1 219 ? 14.586 10.812 5.41 1 97.38 219 LEU A O 1
ATOM 1632 N N . TYR A 1 220 ? 13.57 9.148 6.629 1 97.44 220 TYR A N 1
ATOM 1633 C CA . TYR A 1 220 ? 14.781 8.391 6.906 1 97.44 220 TYR A CA 1
ATOM 1634 C C . TYR A 1 220 ? 15.148 7.504 5.719 1 97.44 220 TYR A C 1
ATOM 1636 O O . TYR A 1 220 ? 14.5 6.488 5.469 1 97.44 220 TYR A O 1
ATOM 1644 N N . VAL A 1 221 ? 16.172 7.762 5.047 1 94.06 221 VAL A N 1
ATOM 1645 C CA . VAL A 1 221 ? 16.5 7.152 3.762 1 94.06 221 VAL A CA 1
ATOM 1646 C C . VAL A 1 221 ? 16.703 5.652 3.939 1 94.06 221 VAL A C 1
ATOM 1648 O O . VAL A 1 221 ? 16.188 4.848 3.156 1 94.06 221 VAL A O 1
ATOM 1651 N N . PRO A 1 222 ? 17.453 5.184 4.949 1 95.31 222 PRO A N 1
ATOM 1652 C CA . PRO A 1 222 ? 17.688 3.746 5.102 1 95.31 222 PRO A CA 1
ATOM 1653 C C . PRO A 1 222 ? 16.516 3.029 5.777 1 95.31 222 PRO A C 1
ATOM 1655 O O . PRO A 1 222 ? 16.672 1.896 6.246 1 95.31 222 PRO A O 1
ATOM 1658 N N . ALA A 1 223 ? 15.414 3.674 5.824 1 97.19 223 ALA A N 1
ATOM 1659 C CA . ALA A 1 223 ? 14.273 3.156 6.582 1 97.19 223 ALA A CA 1
ATOM 1660 C C . ALA A 1 223 ? 13.883 1.763 6.098 1 97.19 223 ALA A C 1
ATOM 1662 O O . ALA A 1 223 ? 13.859 1.5 4.891 1 97.19 223 ALA A O 1
ATOM 1663 N N . LYS A 1 224 ? 13.609 0.893 7.051 1 97.12 224 LYS A N 1
ATOM 1664 C CA . LYS A 1 224 ? 13.086 -0.443 6.77 1 97.12 224 LYS A CA 1
ATOM 1665 C C . LYS A 1 224 ? 11.57 -0.473 6.863 1 97.12 224 LYS A C 1
ATOM 1667 O O . LYS A 1 224 ? 10.977 0.168 7.738 1 97.12 224 LYS A O 1
ATOM 1672 N N . TYR A 1 225 ? 10.938 -1.296 6.047 1 98.56 225 TYR A N 1
ATOM 1673 C CA . TYR A 1 225 ? 9.484 -1.373 5.977 1 98.56 225 TYR A CA 1
ATOM 1674 C C . TYR A 1 225 ? 8.891 -1.698 7.34 1 98.56 225 TYR A C 1
ATOM 1676 O O . TYR A 1 225 ? 7.887 -1.104 7.742 1 98.56 225 TYR A O 1
ATOM 1684 N N . ASP A 1 226 ? 9.516 -2.652 8.047 1 98.5 226 ASP A N 1
ATOM 1685 C CA . ASP A 1 226 ? 8.922 -3.135 9.297 1 98.5 226 ASP A CA 1
ATOM 1686 C C . ASP A 1 226 ? 8.992 -2.066 10.383 1 98.5 226 ASP A C 1
ATOM 1688 O O . ASP A 1 226 ? 8.039 -1.883 11.141 1 98.5 226 ASP A O 1
ATOM 1692 N N . VAL A 1 227 ? 10.086 -1.323 10.406 1 98.12 227 VAL A N 1
ATOM 1693 C CA . VAL A 1 227 ? 10.258 -0.29 11.422 1 98.12 227 VAL A CA 1
ATOM 1694 C C . VAL A 1 227 ? 9.289 0.863 11.148 1 98.12 227 VAL A C 1
ATOM 1696 O O . VAL A 1 227 ? 8.688 1.406 12.078 1 98.12 227 VAL A O 1
ATOM 1699 N N . VAL A 1 228 ? 9.133 1.216 9.883 1 98.62 228 VAL A N 1
ATOM 1700 C CA . VAL A 1 228 ? 8.18 2.264 9.516 1 98.62 228 VAL A CA 1
ATOM 1701 C C . VAL A 1 228 ? 6.766 1.828 9.875 1 98.62 228 VAL A C 1
ATOM 1703 O O . VAL A 1 228 ? 6.008 2.596 10.477 1 98.62 228 VAL A O 1
ATOM 1706 N N . ALA A 1 229 ? 6.395 0.605 9.562 1 98.81 229 ALA A N 1
ATOM 1707 C CA . ALA A 1 229 ? 5.062 0.1 9.883 1 98.81 229 ALA A CA 1
ATOM 1708 C C . ALA A 1 229 ? 4.816 0.119 11.391 1 98.81 229 ALA A C 1
ATOM 1710 O O . ALA A 1 229 ? 3.752 0.539 11.844 1 98.81 229 ALA A O 1
ATOM 1711 N N . ASP A 1 230 ? 5.785 -0.322 12.164 1 98.62 230 ASP A N 1
ATOM 1712 C CA . ASP A 1 230 ? 5.66 -0.335 13.617 1 98.62 230 ASP A CA 1
ATOM 1713 C C . ASP A 1 230 ? 5.52 1.082 14.172 1 98.62 230 ASP A C 1
ATOM 1715 O O . ASP A 1 230 ? 4.73 1.323 15.086 1 98.62 230 ASP A O 1
ATOM 1719 N N . SER A 1 231 ? 6.324 1.98 13.664 1 98.62 231 SER A N 1
ATOM 1720 C CA . SER A 1 231 ? 6.266 3.361 14.133 1 98.62 231 SER A CA 1
ATOM 1721 C C . SER A 1 231 ? 4.93 4.008 13.789 1 98.62 231 SER A C 1
ATOM 1723 O O . SER A 1 231 ? 4.395 4.797 14.57 1 98.62 231 SER A O 1
ATOM 1725 N N . ILE A 1 232 ? 4.379 3.709 12.625 1 98.88 232 ILE A N 1
ATOM 1726 C CA . ILE A 1 232 ? 3.074 4.227 12.234 1 98.88 232 ILE A CA 1
ATOM 1727 C C . ILE A 1 232 ? 1.993 3.654 13.148 1 98.88 232 ILE A C 1
ATOM 1729 O O . ILE A 1 232 ? 1.05 4.355 13.516 1 98.88 232 ILE A O 1
ATOM 1733 N N . SER A 1 233 ? 2.104 2.361 13.492 1 98.81 233 SER A N 1
ATOM 1734 C CA . SER A 1 233 ? 1.174 1.779 14.453 1 98.81 233 SER A CA 1
ATOM 1735 C C . SER A 1 233 ? 1.188 2.551 15.766 1 98.81 233 SER A C 1
ATOM 1737 O O . SER A 1 233 ? 0.132 2.846 16.328 1 98.81 233 SER A O 1
ATOM 1739 N N . ARG A 1 234 ? 2.369 2.9 16.25 1 98.81 234 ARG A N 1
ATOM 1740 C CA . ARG A 1 234 ? 2.488 3.666 17.484 1 98.81 234 ARG A CA 1
ATOM 1741 C C . ARG A 1 234 ? 1.924 5.074 17.328 1 98.81 234 ARG A C 1
ATOM 1743 O O . ARG A 1 234 ? 1.349 5.633 18.25 1 98.81 234 ARG A O 1
ATOM 1750 N N . LEU A 1 235 ? 2.141 5.676 16.141 1 98.88 235 LEU A N 1
ATOM 1751 C CA . LEU A 1 235 ? 1.561 6.984 15.875 1 98.88 235 LEU A CA 1
ATOM 1752 C C . LEU A 1 235 ? 0.04 6.938 15.969 1 98.88 235 LEU A C 1
ATOM 1754 O O . LEU A 1 235 ? -0.577 7.832 16.562 1 98.88 235 LEU A O 1
ATOM 1758 N N . VAL A 1 236 ? -0.579 5.922 15.375 1 98.88 236 VAL A N 1
ATOM 1759 C CA . VAL A 1 236 ? -2.031 5.773 15.406 1 98.88 236 VAL A CA 1
ATOM 1760 C C . VAL A 1 236 ? -2.506 5.625 16.844 1 98.88 236 VAL A C 1
ATOM 1762 O O . VAL A 1 236 ? -3.484 6.258 17.25 1 98.88 236 VAL A O 1
ATOM 1765 N N . ASP A 1 237 ? -1.756 4.809 17.625 1 98.62 237 ASP A N 1
ATOM 1766 C CA . ASP A 1 237 ? -2.09 4.664 19.047 1 98.62 237 ASP A CA 1
ATOM 1767 C C . ASP A 1 237 ? -2.057 6.016 19.75 1 98.62 237 ASP A C 1
ATOM 1769 O O . ASP A 1 237 ? -2.941 6.324 20.547 1 98.62 237 ASP A O 1
ATOM 1773 N N . GLU A 1 238 ? -1.019 6.781 19.469 1 98.69 238 GLU A N 1
ATOM 1774 C CA . GLU A 1 238 ? -0.876 8.094 20.094 1 98.69 238 GLU A CA 1
ATOM 1775 C C . GLU A 1 238 ? -2.033 9.016 19.703 1 98.69 238 GLU A C 1
ATOM 1777 O O . GLU A 1 238 ? -2.57 9.734 20.547 1 98.69 238 GLU A O 1
ATOM 1782 N N . VAL A 1 239 ? -2.404 9.023 18.422 1 98.81 239 VAL A N 1
ATOM 1783 C CA . VAL A 1 239 ? -3.502 9.844 17.922 1 98.81 239 VAL A CA 1
ATOM 1784 C C . VAL A 1 239 ? -4.801 9.461 18.625 1 98.81 239 VAL A C 1
ATOM 1786 O O . VAL A 1 239 ? -5.57 10.328 19.031 1 98.81 239 VAL A O 1
ATOM 1789 N N . LEU A 1 240 ? -5.074 8.164 18.781 1 98.06 240 LEU A N 1
ATOM 1790 C CA . LEU A 1 240 ? -6.293 7.695 19.422 1 98.06 240 LEU A CA 1
ATOM 1791 C C . LEU A 1 240 ? -6.289 8.039 20.906 1 98.06 240 LEU A C 1
ATOM 1793 O O . LEU A 1 240 ? -7.332 8.367 21.484 1 98.06 240 LEU A O 1
ATOM 1797 N N . ASP A 1 241 ? -5.098 7.961 21.562 1 97.88 241 ASP A N 1
ATOM 1798 C CA . ASP A 1 241 ? -4.977 8.375 22.953 1 97.88 241 ASP A CA 1
ATOM 1799 C C . ASP A 1 241 ? -5.305 9.859 23.109 1 97.88 241 ASP A C 1
ATOM 1801 O O . ASP A 1 241 ? -5.988 10.25 24.062 1 97.88 241 ASP A O 1
ATOM 1805 N N . LEU A 1 242 ? -4.828 10.68 22.188 1 97.94 242 LEU A N 1
ATOM 1806 C CA . LEU A 1 242 ? -5.102 12.109 22.203 1 97.94 242 LEU A CA 1
ATOM 1807 C C . LEU A 1 242 ? -6.59 12.383 22.016 1 97.94 242 LEU A C 1
ATOM 1809 O O . LEU A 1 242 ? -7.125 13.336 22.578 1 97.94 242 LEU A O 1
ATOM 1813 N N . ALA A 1 243 ? -7.234 11.609 21.188 1 96 243 ALA A N 1
ATOM 1814 C CA . ALA A 1 243 ? -8.656 11.781 20.906 1 96 243 ALA A CA 1
ATOM 1815 C C . ALA A 1 243 ? -9.5 11.508 22.156 1 96 243 ALA A C 1
ATOM 1817 O O . ALA A 1 243 ? -10.586 12.055 22.312 1 96 243 ALA A O 1
ATOM 1818 N N . ASN A 1 244 ? -9.062 10.688 23.078 1 91.38 244 ASN A N 1
ATOM 1819 C CA . ASN A 1 244 ? -9.797 10.297 24.281 1 91.38 244 ASN A CA 1
ATOM 1820 C C . ASN A 1 244 ? -9.516 11.258 25.438 1 91.38 244 ASN A C 1
ATOM 1822 O O . ASN A 1 244 ? -10.055 11.086 26.531 1 91.38 244 ASN A O 1
ATOM 1826 N N . GLN A 1 245 ? -8.703 12.211 25.266 1 87 245 GLN A N 1
ATOM 1827 C CA . GLN A 1 245 ? -8.43 13.234 26.266 1 87 245 GLN A CA 1
ATOM 1828 C C . GLN A 1 245 ? -9.383 14.414 26.125 1 87 245 GLN A C 1
ATOM 1830 O O . GLN A 1 245 ? -9.805 14.742 25.016 1 87 245 GLN A O 1
ATOM 1835 N N . MET B 1 1 ? 47.125 -21.328 16.422 1 31.2 1 MET B N 1
ATOM 1836 C CA . MET B 1 1 ? 45.906 -21.812 15.75 1 31.2 1 MET B CA 1
ATOM 1837 C C . MET B 1 1 ? 44.938 -20.672 15.492 1 31.2 1 MET B C 1
ATOM 1839 O O . MET B 1 1 ? 44.469 -20.031 16.438 1 31.2 1 MET B O 1
ATOM 1843 N N . PHE B 1 2 ? 45.062 -19.891 14.328 1 34.31 2 PHE B N 1
ATOM 1844 C CA . PHE B 1 2 ? 44.344 -18.688 13.945 1 34.31 2 PHE B CA 1
ATOM 1845 C C . PHE B 1 2 ? 42.875 -18.984 13.656 1 34.31 2 PHE B C 1
ATOM 1847 O O . PHE B 1 2 ? 42.562 -19.891 12.883 1 34.31 2 PHE B O 1
ATOM 1854 N N . PHE B 1 3 ? 41.969 -18.844 14.586 1 34.41 3 PHE B N 1
ATOM 1855 C CA . PHE B 1 3 ? 40.531 -18.938 14.383 1 34.41 3 PHE B CA 1
ATOM 1856 C C . PHE B 1 3 ? 40.062 -18 13.273 1 34.41 3 PHE B C 1
ATOM 1858 O O . PHE B 1 3 ? 40.156 -16.781 13.438 1 34.41 3 PHE B O 1
ATOM 1865 N N . VAL B 1 4 ? 40.25 -18.359 12.023 1 30.39 4 VAL B N 1
ATOM 1866 C CA . VAL B 1 4 ? 39.594 -17.625 10.945 1 30.39 4 VAL B CA 1
ATOM 1867 C C . VAL B 1 4 ? 38.094 -17.5 11.242 1 30.39 4 VAL B C 1
ATOM 1869 O O . VAL B 1 4 ? 37.375 -18.5 11.336 1 30.39 4 VAL B O 1
ATOM 1872 N N . VAL B 1 5 ? 37.656 -16.578 11.961 1 30.02 5 VAL B N 1
ATOM 1873 C CA . VAL B 1 5 ? 36.25 -16.219 11.961 1 30.02 5 VAL B CA 1
ATOM 1874 C C . VAL B 1 5 ? 35.75 -16.047 10.531 1 30.02 5 VAL B C 1
ATOM 1876 O O . VAL B 1 5 ? 36.219 -15.133 9.82 1 30.02 5 VAL B O 1
ATOM 1879 N N . ILE B 1 6 ? 35.594 -17.047 9.781 1 28.48 6 ILE B N 1
ATOM 1880 C CA . ILE B 1 6 ? 34.844 -16.859 8.539 1 28.48 6 ILE B CA 1
ATOM 1881 C C . ILE B 1 6 ? 33.562 -16.047 8.828 1 28.48 6 ILE B C 1
ATOM 1883 O O . ILE B 1 6 ? 32.656 -16.531 9.5 1 28.48 6 ILE B O 1
ATOM 1887 N N . VAL B 1 7 ? 33.656 -14.844 9.094 1 33.38 7 VAL B N 1
ATOM 1888 C CA . VAL B 1 7 ? 32.469 -13.992 8.945 1 33.38 7 VAL B CA 1
ATOM 1889 C C . VAL B 1 7 ? 31.766 -14.305 7.621 1 33.38 7 VAL B C 1
ATOM 1891 O O . VAL B 1 7 ? 32.281 -14 6.547 1 33.38 7 VAL B O 1
ATOM 1894 N N . SER B 1 8 ? 31.281 -15.477 7.375 1 34.66 8 SER B N 1
ATOM 1895 C CA . SER B 1 8 ? 30.391 -15.609 6.23 1 34.66 8 SER B CA 1
ATOM 1896 C C . SER B 1 8 ? 29.547 -14.352 6.043 1 34.66 8 SER B C 1
ATOM 1898 O O . SER B 1 8 ? 28.875 -13.906 6.977 1 34.66 8 SER B O 1
ATOM 1900 N N . SER B 1 9 ? 29.938 -13.375 5.535 1 39.66 9 SER B N 1
ATOM 1901 C CA . SER B 1 9 ? 29.172 -12.203 5.141 1 39.66 9 SER B CA 1
ATOM 1902 C C . SER B 1 9 ? 27.719 -12.578 4.816 1 39.66 9 SER B C 1
ATOM 1904 O O . SER B 1 9 ? 27.453 -13.195 3.785 1 39.66 9 SER B O 1
ATOM 1906 N N . TYR B 1 10 ? 26.922 -13.211 5.578 1 45.84 10 TYR B N 1
ATOM 1907 C CA . TYR B 1 10 ? 25.531 -13.586 5.41 1 45.84 10 TYR B CA 1
ATOM 1908 C C . TYR B 1 10 ? 24.766 -12.531 4.617 1 45.84 10 TYR B C 1
ATOM 1910 O O . TYR B 1 10 ? 24.391 -11.492 5.164 1 45.84 10 TYR B O 1
ATOM 1918 N N . MET B 1 11 ? 25.203 -12.266 3.412 1 56.88 11 MET B N 1
ATOM 1919 C CA . MET B 1 11 ? 24.406 -11.367 2.578 1 56.88 11 MET B CA 1
ATOM 1920 C C . MET B 1 11 ? 22.922 -11.68 2.723 1 56.88 11 MET B C 1
ATOM 1922 O O . MET B 1 11 ? 22.531 -12.844 2.799 1 56.88 11 MET B O 1
ATOM 1926 N N . ALA B 1 12 ? 22.062 -10.734 3.098 1 71.19 12 ALA B N 1
ATOM 1927 C CA . ALA B 1 12 ? 20.625 -10.906 3.307 1 71.19 12 ALA B CA 1
ATOM 1928 C C . ALA B 1 12 ? 20 -11.672 2.15 1 71.19 12 ALA B C 1
ATOM 1930 O O . ALA B 1 12 ? 20.266 -11.375 0.982 1 71.19 12 ALA B O 1
ATOM 1931 N N . GLN B 1 13 ? 19.484 -12.93 2.441 1 91.69 13 GLN B N 1
ATOM 1932 C CA . GLN B 1 13 ? 18.734 -13.695 1.455 1 91.69 13 GLN B CA 1
ATOM 1933 C C . GLN B 1 13 ? 17.625 -12.859 0.834 1 91.69 13 GLN B C 1
ATOM 1935 O O . GLN B 1 13 ? 17.109 -11.93 1.465 1 91.69 13 GLN B O 1
ATOM 1940 N N . LYS B 1 14 ? 17.438 -13.062 -0.452 1 95.81 14 LYS B N 1
ATOM 1941 C CA . LYS B 1 14 ? 16.484 -12.289 -1.241 1 95.81 14 LYS B CA 1
ATOM 1942 C C . LYS B 1 14 ? 15.227 -13.102 -1.554 1 95.81 14 LYS B C 1
ATOM 1944 O O . LYS B 1 14 ? 15.289 -14.328 -1.646 1 95.81 14 LYS B O 1
ATOM 1949 N N . VAL B 1 15 ? 14.125 -12.453 -1.623 1 97.31 15 VAL B N 1
ATOM 1950 C CA . VAL B 1 15 ? 12.867 -13.023 -2.088 1 97.31 15 VAL B CA 1
ATOM 1951 C C . VAL B 1 15 ? 12.344 -12.219 -3.277 1 97.31 15 VAL B C 1
ATOM 1953 O O . VAL B 1 15 ? 12.227 -10.992 -3.203 1 97.31 15 VAL B O 1
ATOM 1956 N N . ALA B 1 16 ? 12.109 -12.875 -4.398 1 97.06 16 ALA B N 1
ATOM 1957 C CA . ALA B 1 16 ? 11.523 -12.211 -5.562 1 97.06 16 ALA B CA 1
ATOM 1958 C C . ALA B 1 16 ? 10.031 -11.953 -5.355 1 97.06 16 ALA B C 1
ATOM 1960 O O . ALA B 1 16 ? 9.32 -12.797 -4.801 1 97.06 16 ALA B O 1
ATOM 1961 N N . VAL B 1 17 ? 9.594 -10.797 -5.711 1 98.5 17 VAL B N 1
ATOM 1962 C CA . VAL B 1 17 ? 8.18 -10.438 -5.676 1 98.5 17 VAL B CA 1
ATOM 1963 C C . VAL B 1 17 ? 7.73 -9.961 -7.055 1 98.5 17 VAL B C 1
ATOM 1965 O O . VAL B 1 17 ? 8.305 -9.023 -7.613 1 98.5 17 VAL B O 1
ATOM 1968 N N . ILE B 1 18 ? 6.742 -10.594 -7.613 1 98.06 18 ILE B N 1
ATOM 1969 C CA . ILE B 1 18 ? 6.227 -10.195 -8.922 1 98.06 18 ILE B CA 1
ATOM 1970 C C . ILE B 1 18 ? 4.996 -9.312 -8.742 1 98.06 18 ILE B C 1
ATOM 1972 O O . ILE B 1 18 ? 4.035 -9.703 -8.07 1 98.06 18 ILE B O 1
ATOM 1976 N N . LEU B 1 19 ? 5.059 -8.156 -9.359 1 98.62 19 LEU B N 1
ATOM 1977 C CA . LEU B 1 19 ? 3.955 -7.207 -9.328 1 98.62 19 LEU B CA 1
ATOM 1978 C C . LEU B 1 19 ? 3.273 -7.117 -10.688 1 98.62 19 LEU B C 1
ATOM 1980 O O . LEU B 1 19 ? 3.846 -7.523 -11.703 1 98.62 19 LEU B O 1
ATOM 1984 N N . SER B 1 20 ? 2.055 -6.566 -10.68 1 98.75 20 SER B N 1
ATOM 1985 C CA . SER B 1 20 ? 1.251 -6.617 -11.898 1 98.75 20 SER B CA 1
ATOM 1986 C C . SER B 1 20 ? 0.587 -5.273 -12.18 1 98.75 20 SER B C 1
ATOM 1988 O O . SER B 1 20 ? -0.483 -5.219 -12.789 1 98.75 20 SER B O 1
ATOM 1990 N N . GLY B 1 21 ? 1.139 -4.191 -11.797 1 98.62 21 GLY B N 1
ATOM 1991 C CA . GLY B 1 21 ? 0.571 -2.855 -11.875 1 98.62 21 GLY B CA 1
ATOM 1992 C C . GLY B 1 21 ? 0.248 -2.268 -10.516 1 98.62 21 GLY B C 1
ATOM 1993 O O . GLY B 1 21 ? 0.816 -2.682 -9.5 1 98.62 21 GLY B O 1
ATOM 1994 N N . CYS B 1 22 ? -0.655 -1.308 -10.477 1 98.75 22 CYS B N 1
ATOM 1995 C CA . CYS B 1 22 ? -0.992 -0.629 -9.227 1 98.75 22 CYS B CA 1
ATOM 1996 C C . CYS B 1 22 ? -2.494 -0.391 -9.125 1 98.75 22 CYS B C 1
ATOM 1998 O O . CYS B 1 22 ? -3.068 0.335 -9.938 1 98.75 22 CYS B O 1
ATOM 2000 N N . GLY B 1 23 ? -3.064 -0.989 -8.07 1 98.56 23 GLY B N 1
ATOM 2001 C CA . GLY B 1 23 ? -4.492 -0.905 -7.805 1 98.56 23 GLY B CA 1
ATOM 2002 C C . GLY B 1 23 ? -5.188 -2.252 -7.855 1 98.56 23 GLY B C 1
ATOM 2003 O O . GLY B 1 23 ? -5.066 -2.984 -8.844 1 98.56 23 GLY B O 1
ATOM 2004 N N . HIS B 1 24 ? -6.02 -2.557 -6.906 1 98.06 24 HIS B N 1
ATOM 2005 C CA . HIS B 1 24 ? -6.566 -3.9 -6.754 1 98.06 24 HIS B CA 1
ATOM 2006 C C . HIS B 1 24 ? -7.477 -4.262 -7.926 1 98.06 24 HIS B C 1
ATOM 2008 O O . HIS B 1 24 ? -7.664 -5.441 -8.227 1 98.06 24 HIS B O 1
ATOM 2014 N N . LEU B 1 25 ? -8.008 -3.297 -8.719 1 97.75 25 LEU B N 1
ATOM 2015 C CA . LEU B 1 25 ? -8.953 -3.6 -9.797 1 97.75 25 LEU B CA 1
ATOM 2016 C C . LEU B 1 25 ? -8.219 -3.785 -11.125 1 97.75 25 LEU B C 1
ATOM 2018 O O . LEU B 1 25 ? -8.766 -4.379 -12.055 1 97.75 25 LEU B O 1
ATOM 2022 N N . ASP B 1 26 ? -6.984 -3.254 -11.219 1 98.19 26 ASP B N 1
ATOM 2023 C CA . ASP B 1 26 ? -6.332 -3.393 -12.516 1 98.19 26 ASP B CA 1
ATOM 2024 C C . ASP B 1 26 ? -4.832 -3.627 -12.352 1 98.19 26 ASP B C 1
ATOM 2026 O O . ASP B 1 26 ? -4.094 -3.682 -13.336 1 98.19 26 ASP B O 1
ATOM 2030 N N . GLY B 1 27 ? -4.328 -3.719 -11.188 1 98.5 27 GLY B N 1
ATOM 2031 C CA . GLY B 1 27 ? -2.945 -4.016 -10.844 1 98.5 27 GLY B CA 1
ATOM 2032 C C . GLY B 1 27 ? -2.809 -4.871 -9.594 1 98.5 27 GLY B C 1
ATOM 2033 O O . GLY B 1 27 ? -3.668 -5.711 -9.32 1 98.5 27 GLY B O 1
ATOM 2034 N N . SER B 1 28 ? -1.638 -4.734 -8.93 1 98.88 28 SER B N 1
ATOM 2035 C CA . SER B 1 28 ? -1.43 -5.359 -7.633 1 98.88 28 SER B CA 1
ATOM 2036 C C . SER B 1 28 ? -2.107 -4.566 -6.52 1 98.88 28 SER B C 1
ATOM 2038 O O . SER B 1 28 ? -2.129 -3.334 -6.555 1 98.88 28 SER B O 1
ATOM 2040 N N . ASP B 1 29 ? -2.67 -5.234 -5.578 1 98.81 29 ASP B N 1
ATOM 2041 C CA . ASP B 1 29 ? -3.352 -4.629 -4.441 1 98.81 29 ASP B CA 1
ATOM 2042 C C . ASP B 1 29 ? -2.348 -4.082 -3.428 1 98.81 29 ASP B C 1
ATOM 2044 O O . ASP B 1 29 ? -1.621 -4.848 -2.789 1 98.81 29 ASP B O 1
ATOM 2048 N N . ALA B 1 30 ? -2.346 -2.756 -3.256 1 98.88 30 ALA B N 1
ATOM 2049 C CA . ALA B 1 30 ? -1.418 -2.113 -2.328 1 98.88 30 ALA B CA 1
ATOM 2050 C C . ALA B 1 30 ? -1.551 -2.699 -0.926 1 98.88 30 ALA B C 1
ATOM 2052 O O . ALA B 1 30 ? -0.557 -2.84 -0.208 1 98.88 30 ALA B O 1
ATOM 2053 N N . ALA B 1 31 ? -2.762 -3.059 -0.505 1 98.81 31 ALA B N 1
ATOM 2054 C CA . ALA B 1 31 ? -3.053 -3.57 0.832 1 98.81 31 ALA B CA 1
ATOM 2055 C C . ALA B 1 31 ? -2.5 -4.98 1.013 1 98.81 31 ALA B C 1
ATOM 2057 O O . ALA B 1 31 ? -2.504 -5.516 2.123 1 98.81 31 ALA B O 1
ATOM 2058 N N . GLU B 1 32 ? -2.049 -5.586 -0.034 1 98.94 32 GLU B N 1
ATOM 2059 C CA . GLU B 1 32 ? -1.381 -6.879 0.067 1 98.94 32 GLU B CA 1
ATOM 2060 C C . GLU B 1 32 ? 0.124 -6.738 -0.147 1 98.94 32 GLU B C 1
ATOM 2062 O O . GLU B 1 32 ? 0.914 -7.445 0.483 1 98.94 32 GLU B O 1
ATOM 2067 N N . VAL B 1 33 ? 0.546 -5.809 -0.991 1 98.94 33 VAL B N 1
ATOM 2068 C CA . VAL B 1 33 ? 1.955 -5.609 -1.317 1 98.94 33 VAL B CA 1
ATOM 2069 C C . VAL B 1 33 ? 2.703 -5.098 -0.088 1 98.94 33 VAL B C 1
ATOM 2071 O O . VAL B 1 33 ? 3.764 -5.621 0.264 1 98.94 33 VAL B O 1
ATOM 2074 N N . SER B 1 34 ? 2.158 -4.125 0.575 1 98.88 34 SER B N 1
ATOM 2075 C CA . SER B 1 34 ? 2.844 -3.508 1.706 1 98.88 34 SER B CA 1
ATOM 2076 C C . SER B 1 34 ? 3.033 -4.5 2.848 1 98.88 34 SER B C 1
ATOM 2078 O O . SER B 1 34 ? 4.129 -4.617 3.398 1 98.88 34 SER B O 1
ATOM 2080 N N . PRO B 1 35 ? 1.975 -5.277 3.23 1 98.94 35 PRO B N 1
ATOM 2081 C CA . PRO B 1 35 ? 2.186 -6.285 4.273 1 98.94 35 PRO B CA 1
ATOM 2082 C C . PRO B 1 35 ? 3.248 -7.312 3.891 1 98.94 35 PRO B C 1
ATOM 2084 O O . PRO B 1 35 ? 3.967 -7.816 4.758 1 98.94 35 PRO B O 1
ATOM 2087 N N . ILE B 1 36 ? 3.346 -7.672 2.604 1 98.94 36 ILE B N 1
ATOM 2088 C CA . ILE B 1 36 ? 4.402 -8.578 2.162 1 98.94 36 ILE B CA 1
ATOM 2089 C C . ILE B 1 36 ? 5.766 -7.938 2.41 1 98.94 36 ILE B C 1
ATOM 2091 O O . ILE B 1 36 ? 6.672 -8.578 2.953 1 98.94 36 ILE B O 1
ATOM 2095 N N . CYS B 1 37 ? 5.93 -6.645 2.045 1 98.94 37 CYS B N 1
ATOM 2096 C CA . CYS B 1 37 ? 7.176 -5.926 2.273 1 98.94 37 CYS B CA 1
ATOM 2097 C C . CYS B 1 37 ? 7.516 -5.883 3.76 1 98.94 37 CYS B C 1
ATOM 2099 O O . CYS B 1 37 ? 8.664 -6.129 4.145 1 98.94 37 CYS B O 1
ATOM 2101 N N . VAL B 1 38 ? 6.52 -5.613 4.57 1 98.88 38 VAL B N 1
ATOM 2102 C CA . VAL B 1 38 ? 6.719 -5.512 6.012 1 98.88 38 VAL B CA 1
ATOM 2103 C C . VAL B 1 38 ? 7.152 -6.863 6.574 1 98.88 38 VAL B C 1
ATOM 2105 O O . VAL B 1 38 ? 8.094 -6.938 7.371 1 98.88 38 VAL B O 1
ATOM 2108 N N . ALA B 1 39 ? 6.484 -7.918 6.16 1 98.94 39 ALA B N 1
ATOM 2109 C CA .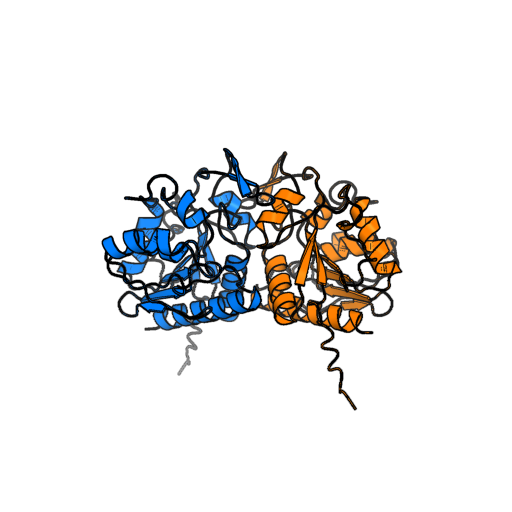 ALA B 1 39 ? 6.785 -9.258 6.648 1 98.94 39 ALA B CA 1
ATOM 2110 C C . ALA B 1 39 ? 8.203 -9.68 6.258 1 98.94 39 ALA B C 1
ATOM 2112 O O . ALA B 1 39 ? 8.938 -10.234 7.074 1 98.94 39 ALA B O 1
ATOM 2113 N N . LEU B 1 40 ? 8.578 -9.445 5.008 1 98.75 40 LEU B N 1
ATOM 2114 C CA . LEU B 1 40 ? 9.914 -9.789 4.547 1 98.75 40 LEU B CA 1
ATOM 2115 C C . LEU B 1 40 ? 10.969 -8.984 5.297 1 98.75 40 LEU B C 1
ATOM 2117 O O . LEU B 1 40 ? 11.992 -9.531 5.715 1 98.75 40 LEU B O 1
ATOM 2121 N N . SER B 1 41 ? 10.719 -7.699 5.453 1 98.31 41 SER B N 1
ATOM 2122 C CA . SER B 1 41 ? 11.617 -6.836 6.219 1 98.31 41 SER B CA 1
ATOM 2123 C C . SER B 1 41 ? 11.82 -7.371 7.633 1 98.31 41 SER B C 1
ATOM 2125 O O . SER B 1 41 ? 12.953 -7.445 8.117 1 98.31 41 SER B O 1
ATOM 2127 N N . ARG B 1 42 ? 10.727 -7.762 8.281 1 98.12 42 ARG B N 1
ATOM 2128 C CA . ARG B 1 42 ? 10.766 -8.258 9.648 1 98.12 42 ARG B CA 1
ATOM 2129 C C . ARG B 1 42 ? 11.578 -9.547 9.742 1 98.12 42 ARG B C 1
ATOM 2131 O O . ARG B 1 42 ? 12.25 -9.797 10.742 1 98.12 42 ARG B O 1
ATOM 2138 N N . ALA B 1 43 ? 11.523 -10.328 8.688 1 97.94 43 ALA B N 1
ATOM 2139 C CA . ALA B 1 43 ? 12.242 -11.602 8.633 1 97.94 43 ALA B CA 1
ATOM 2140 C C . ALA B 1 43 ? 13.695 -11.391 8.227 1 97.94 43 ALA B C 1
ATOM 2142 O O . ALA B 1 43 ? 14.453 -12.359 8.094 1 97.94 43 ALA B O 1
ATOM 2143 N N . GLY B 1 44 ? 14.109 -10.148 7.992 1 96.94 44 GLY B N 1
ATOM 2144 C CA . GLY B 1 44 ? 15.477 -9.852 7.594 1 96.94 44 GLY B CA 1
ATOM 2145 C C . GLY B 1 44 ? 15.758 -10.195 6.141 1 96.94 44 GLY B C 1
ATOM 2146 O O . GLY B 1 44 ? 16.922 -10.367 5.754 1 96.94 44 GLY B O 1
ATOM 2147 N N . MET B 1 45 ? 14.711 -10.391 5.316 1 97.56 45 MET B N 1
ATOM 2148 C CA . MET B 1 45 ? 14.852 -10.7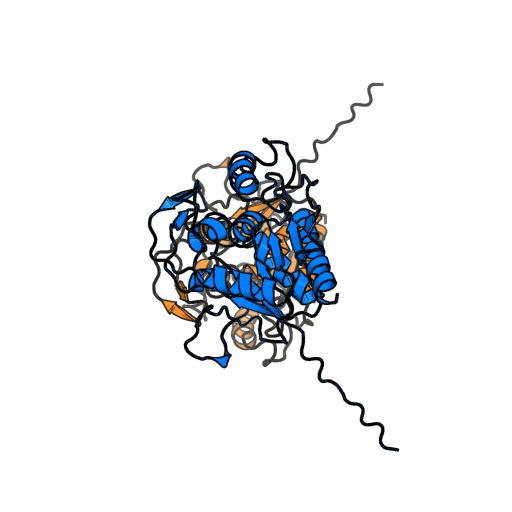03 3.896 1 97.56 45 MET B CA 1
ATOM 2149 C C . MET B 1 45 ? 14.812 -9.43 3.057 1 97.56 45 MET B C 1
ATOM 2151 O O . MET B 1 45 ? 14.203 -8.438 3.455 1 97.56 45 MET B O 1
ATOM 2155 N N . THR B 1 46 ? 15.469 -9.461 1.949 1 95.94 46 THR B N 1
ATOM 2156 C CA . THR B 1 46 ? 15.445 -8.359 0.994 1 95.94 46 THR B CA 1
ATOM 2157 C C . THR B 1 46 ? 14.516 -8.672 -0.172 1 95.94 46 THR B C 1
ATOM 2159 O O . THR B 1 46 ? 14.773 -9.594 -0.95 1 95.94 46 THR B O 1
ATOM 2162 N N . PRO B 1 47 ? 13.438 -7.949 -0.256 1 97 47 PRO B N 1
ATOM 2163 C CA . PRO B 1 47 ? 12.617 -8.156 -1.451 1 97 47 PRO B CA 1
ATOM 2164 C C . PRO B 1 47 ? 13.273 -7.609 -2.719 1 97 47 PRO B C 1
ATOM 2166 O O . PRO B 1 47 ? 13.922 -6.559 -2.682 1 97 47 PRO B O 1
ATOM 2169 N N . VAL B 1 48 ? 13.195 -8.305 -3.785 1 96 48 VAL B N 1
ATOM 2170 C CA . VAL B 1 48 ? 13.547 -7.848 -5.125 1 96 48 VAL B CA 1
ATOM 2171 C C . VAL B 1 48 ? 12.312 -7.906 -6.027 1 96 48 VAL B C 1
ATOM 2173 O O . VAL B 1 48 ? 11.703 -8.969 -6.184 1 96 48 VAL B O 1
ATOM 2176 N N . PHE B 1 49 ? 11.984 -6.781 -6.633 1 97.31 49 PHE B N 1
ATOM 2177 C CA . PHE B 1 49 ? 10.688 -6.648 -7.281 1 97.31 49 PHE B CA 1
ATOM 2178 C C . PHE B 1 49 ? 10.828 -6.742 -8.797 1 97.31 49 PHE B C 1
ATOM 2180 O O . PHE B 1 49 ? 11.773 -6.199 -9.375 1 97.31 49 PHE B O 1
ATOM 2187 N N . TYR B 1 50 ? 9.836 -7.422 -9.352 1 96.31 50 TYR B N 1
ATOM 2188 C CA . TYR B 1 50 ? 9.797 -7.582 -10.805 1 96.31 50 TYR B CA 1
ATOM 2189 C C . TYR B 1 50 ? 8.398 -7.316 -11.344 1 96.31 50 TYR B C 1
ATOM 2191 O O . TYR B 1 50 ? 7.398 -7.59 -10.664 1 96.31 50 TYR B O 1
ATOM 2199 N N . ALA B 1 51 ? 8.289 -6.82 -12.508 1 96.94 51 ALA B N 1
ATOM 2200 C CA . ALA B 1 51 ? 7.07 -6.672 -13.297 1 96.94 51 ALA B CA 1
ATOM 2201 C C . ALA B 1 51 ? 7.387 -6.613 -14.789 1 96.94 51 ALA B C 1
ATOM 2203 O O . ALA B 1 51 ? 8.453 -6.137 -15.188 1 96.94 51 ALA B O 1
ATOM 2204 N N . PRO B 1 52 ? 6.535 -7.133 -15.633 1 95.5 52 PRO B N 1
ATOM 2205 C CA . PRO B 1 52 ? 6.812 -7.047 -17.062 1 95.5 52 PRO B CA 1
ATOM 2206 C C . PRO B 1 52 ? 6.656 -5.629 -17.609 1 95.5 52 PRO B C 1
ATOM 2208 O O . PRO B 1 52 ? 5.789 -4.883 -17.172 1 95.5 52 PRO B O 1
ATOM 2211 N N . TYR B 1 53 ? 7.496 -5.25 -18.578 1 94.81 53 TYR B N 1
ATOM 2212 C CA . TYR B 1 53 ? 7.344 -3.986 -19.297 1 94.81 53 TYR B CA 1
ATOM 2213 C C . TYR B 1 53 ? 6.363 -4.129 -20.453 1 94.81 53 TYR B C 1
ATOM 2215 O O . TYR B 1 53 ? 6.77 -4.32 -21.594 1 94.81 53 TYR B O 1
ATOM 2223 N N . VAL B 1 54 ? 5.125 -4.039 -20.172 1 95.56 54 VAL B N 1
ATOM 2224 C CA . VAL B 1 54 ? 4.059 -4.184 -21.156 1 95.56 54 VAL B CA 1
ATOM 2225 C C . VAL B 1 54 ? 2.943 -3.18 -20.875 1 95.56 54 VAL B C 1
ATOM 2227 O O . VAL B 1 54 ? 2.805 -2.709 -19.734 1 95.56 54 VAL B O 1
ATOM 2230 N N . THR B 1 55 ? 2.18 -2.816 -21.906 1 96.81 55 THR B N 1
ATOM 2231 C CA . THR B 1 55 ? 0.998 -1.986 -21.703 1 96.81 55 THR B CA 1
ATOM 2232 C C . THR B 1 55 ? -0.078 -2.75 -20.938 1 96.81 55 THR B C 1
ATOM 2234 O O . THR B 1 55 ? -0.302 -3.938 -21.188 1 9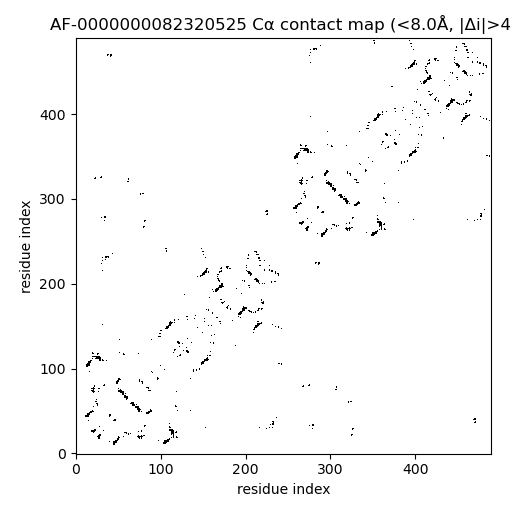6.81 55 THR B O 1
ATOM 2237 N N . MET B 1 56 ? -0.714 -2.133 -19.984 1 96.81 56 MET B N 1
ATOM 2238 C CA . MET B 1 56 ? -1.808 -2.752 -19.25 1 96.81 56 MET B CA 1
ATOM 2239 C C . MET B 1 56 ? -2.959 -3.121 -20.172 1 96.81 56 MET B C 1
ATOM 2241 O O . MET B 1 56 ? -3.219 -2.422 -21.156 1 96.81 56 MET B O 1
ATOM 2245 N N . THR B 1 57 ? -3.607 -4.164 -19.828 1 95.19 57 THR B N 1
ATOM 2246 C CA . THR B 1 57 ? -4.723 -4.656 -20.625 1 95.19 57 THR B CA 1
ATOM 2247 C C . THR B 1 57 ? -5.891 -3.674 -20.578 1 95.19 57 THR B C 1
ATOM 2249 O O . THR B 1 57 ? -6.566 -3.455 -21.594 1 95.19 57 THR B O 1
ATOM 2252 N N . MET B 1 58 ? -6.141 -3.127 -19.438 1 95.31 58 MET B N 1
ATOM 2253 C CA . MET B 1 58 ? -7.223 -2.174 -19.219 1 95.31 58 MET B CA 1
ATOM 2254 C C . MET B 1 58 ? -6.938 -1.302 -18 1 95.31 58 MET B C 1
ATOM 2256 O O . MET B 1 58 ? -6.168 -1.689 -17.109 1 95.31 58 MET B O 1
ATOM 2260 N N . GLY B 1 59 ? -7.484 -0.152 -18.078 1 96.12 59 GLY B N 1
ATOM 2261 C CA . GLY B 1 59 ? -7.523 0.687 -16.891 1 96.12 59 GLY B CA 1
ATOM 2262 C C . GLY B 1 59 ? -8.867 0.662 -16.188 1 96.12 59 GLY B C 1
ATOM 2263 O O . GLY B 1 59 ? -9.891 0.365 -16.797 1 96.12 59 GLY B O 1
ATOM 2264 N N . VAL B 1 60 ? -8.867 0.886 -14.875 1 97.75 60 VAL B N 1
ATOM 2265 C CA . VAL B 1 60 ? -10.109 0.998 -14.117 1 97.75 60 VAL B CA 1
ATOM 2266 C C . VAL B 1 60 ? -10.078 2.264 -13.266 1 97.75 60 VAL B C 1
ATOM 2268 O O . VAL B 1 60 ? -9.055 2.578 -12.641 1 97.75 60 VAL B O 1
ATOM 2271 N N . ASN B 1 61 ? -11.156 3.078 -13.352 1 97.88 61 ASN B N 1
ATOM 2272 C CA . ASN B 1 61 ? -11.391 4.109 -12.344 1 97.88 61 ASN B CA 1
ATOM 2273 C C . ASN B 1 61 ? -11.766 3.502 -10.992 1 97.88 61 ASN B C 1
ATOM 2275 O O . ASN B 1 61 ? -12.875 2.982 -10.836 1 97.88 61 ASN B O 1
ATOM 2279 N N . HIS B 1 62 ? -10.875 3.562 -10.008 1 97.88 62 HIS B N 1
ATOM 2280 C CA . HIS B 1 62 ? -11.047 2.844 -8.75 1 97.88 62 HIS B CA 1
ATOM 2281 C C . HIS B 1 62 ? -12.078 3.525 -7.863 1 97.88 62 HIS B C 1
ATOM 2283 O O . HIS B 1 62 ? -12.484 2.969 -6.844 1 97.88 62 HIS B O 1
ATOM 2289 N N . VAL B 1 63 ? -12.516 4.742 -8.18 1 96.94 63 VAL B N 1
ATOM 2290 C CA . VAL B 1 63 ? -13.555 5.422 -7.422 1 96.94 63 VAL B CA 1
ATOM 2291 C C . VAL B 1 63 ? -14.914 4.785 -7.723 1 96.94 63 VAL B C 1
ATOM 2293 O O . VAL B 1 63 ? -15.711 4.555 -6.812 1 96.94 63 VAL B O 1
ATOM 2296 N N . ASN B 1 64 ? -15.117 4.457 -9.016 1 95.81 64 ASN B N 1
ATOM 2297 C CA . ASN B 1 64 ? -16.453 3.998 -9.375 1 95.81 64 ASN B CA 1
ATOM 2298 C C . ASN B 1 64 ? -16.406 2.654 -10.094 1 95.81 64 ASN B C 1
ATOM 2300 O O . ASN B 1 64 ? -17.453 2.107 -10.461 1 95.81 64 ASN B O 1
ATOM 2304 N N . GLY B 1 65 ? -15.266 2.08 -10.406 1 96.25 65 GLY B N 1
ATOM 2305 C CA . GLY B 1 65 ? -15.102 0.74 -10.945 1 96.25 65 GLY B CA 1
ATOM 2306 C C . GLY B 1 65 ? -15.234 0.684 -12.453 1 96.25 65 GLY B C 1
ATOM 2307 O O . GLY B 1 65 ? -15.18 -0.395 -13.047 1 96.25 65 GLY B O 1
ATOM 2308 N N . VAL B 1 66 ? -15.352 1.857 -13.125 1 97 66 VAL B N 1
ATOM 2309 C CA . VAL B 1 66 ? -15.57 1.882 -14.562 1 97 66 VAL B CA 1
ATOM 2310 C C . VAL B 1 66 ? -14.258 1.584 -15.289 1 97 66 VAL B C 1
ATOM 2312 O O . VAL B 1 66 ? -13.219 2.156 -14.961 1 97 66 VAL B O 1
ATOM 2315 N N . THR B 1 67 ? -14.312 0.678 -16.281 1 96.38 67 THR B N 1
ATOM 2316 C CA . THR B 1 67 ? -13.148 0.299 -17.078 1 96.38 67 THR B CA 1
ATOM 2317 C C . THR B 1 67 ? -12.938 1.278 -18.219 1 96.38 67 THR B C 1
ATOM 2319 O O . THR B 1 67 ? -13.875 1.944 -18.656 1 96.38 67 THR B O 1
ATOM 2322 N N . CYS B 1 68 ? -11.711 1.409 -18.703 1 94.5 68 CYS B N 1
ATOM 2323 C CA . CYS B 1 68 ? -11.391 2.24 -19.859 1 94.5 68 CYS B CA 1
ATOM 2324 C C . CYS B 1 68 ? -10.109 1.764 -20.531 1 94.5 68 CYS B C 1
ATOM 2326 O O . CYS B 1 68 ? -9.359 0.979 -19.953 1 94.5 68 CYS B O 1
ATOM 2328 N N . ASP B 1 69 ? -9.969 2.158 -21.75 1 94.62 69 ASP B N 1
ATOM 2329 C CA . ASP B 1 69 ? -8.68 1.949 -22.406 1 94.62 69 ASP B CA 1
ATOM 2330 C C . ASP B 1 69 ? -7.574 2.752 -21.719 1 94.62 69 ASP B C 1
ATOM 2332 O O . ASP B 1 69 ? -7.84 3.807 -21.141 1 94.62 69 ASP B O 1
ATOM 2336 N N . THR B 1 70 ? -6.398 2.17 -21.781 1 95.88 70 THR B N 1
ATOM 2337 C CA . THR B 1 70 ? -5.289 2.863 -21.141 1 95.88 70 THR B CA 1
ATOM 2338 C C . THR B 1 70 ? -3.98 2.598 -21.875 1 95.88 70 THR B C 1
ATOM 2340 O O . THR B 1 70 ? -3.83 1.565 -22.531 1 95.88 70 THR B O 1
ATOM 2343 N N . ASP B 1 71 ? -3.037 3.551 -21.797 1 95.31 71 ASP B N 1
ATOM 2344 C CA . ASP B 1 71 ? -1.685 3.375 -22.312 1 95.31 71 ASP B CA 1
ATOM 2345 C C . ASP B 1 71 ? -0.678 3.205 -21.172 1 95.31 71 ASP B C 1
ATOM 2347 O O . ASP B 1 71 ? 0.532 3.303 -21.391 1 95.31 71 ASP B O 1
ATOM 2351 N N . ARG B 1 72 ? -1.159 2.934 -19.953 1 96.06 72 ARG B N 1
ATOM 2352 C CA . ARG B 1 72 ? -0.281 2.789 -18.797 1 96.06 72 ARG B CA 1
ATOM 2353 C C . ARG B 1 72 ? 0.505 1.483 -18.859 1 96.06 72 ARG B C 1
ATOM 2355 O O . ARG B 1 72 ? 0.062 0.519 -19.484 1 96.06 72 ARG B O 1
ATOM 2362 N N . ASN B 1 73 ? 1.691 1.511 -18.281 1 97.5 73 ASN B N 1
ATOM 2363 C CA . ASN B 1 73 ? 2.615 0.382 -18.328 1 97.5 73 ASN B CA 1
ATOM 2364 C C . ASN B 1 73 ? 2.66 -0.375 -17.016 1 97.5 73 ASN B C 1
ATOM 2366 O O . ASN B 1 73 ? 2.762 0.236 -15.945 1 97.5 73 ASN B O 1
ATOM 2370 N N . VAL B 1 74 ? 2.633 -1.683 -17 1 98.12 74 VAL B N 1
ATOM 2371 C CA . VAL B 1 74 ? 2.541 -2.539 -15.828 1 98.12 74 VAL B CA 1
ATOM 2372 C C . VAL B 1 74 ? 3.754 -2.309 -14.93 1 98.12 74 VAL B C 1
ATOM 2374 O O . VAL B 1 74 ? 3.611 -2.168 -13.711 1 98.12 74 VAL B O 1
ATOM 2377 N N . LEU B 1 75 ? 4.984 -2.264 -15.492 1 97.62 75 LEU B N 1
ATOM 2378 C CA . LEU B 1 75 ? 6.207 -2.07 -14.719 1 97.62 75 LEU B CA 1
ATOM 2379 C C . LEU B 1 75 ? 6.215 -0.7 -14.055 1 97.62 75 LEU B C 1
ATOM 2381 O O . LEU B 1 75 ? 6.492 -0.591 -12.852 1 97.62 75 LEU B O 1
ATOM 2385 N N . ILE B 1 76 ? 5.879 0.315 -14.789 1 97.75 76 ILE B N 1
ATOM 2386 C CA . ILE B 1 76 ? 5.891 1.688 -14.297 1 97.75 76 ILE B CA 1
ATOM 2387 C C . ILE B 1 76 ? 4.852 1.853 -13.188 1 97.75 76 ILE B C 1
ATOM 2389 O O . ILE B 1 76 ? 5.137 2.443 -12.141 1 97.75 76 ILE B O 1
ATOM 2393 N N . GLU B 1 77 ? 3.65 1.278 -13.383 1 98.56 77 GLU B N 1
ATOM 2394 C CA . GLU B 1 77 ? 2.609 1.332 -12.359 1 98.56 77 GLU B CA 1
ATOM 2395 C C . GLU B 1 77 ? 3.023 0.562 -11.109 1 98.56 77 GLU B C 1
ATOM 2397 O O . GLU B 1 77 ? 2.793 1.02 -9.992 1 98.56 77 GLU B O 1
ATOM 2402 N N . SER B 1 78 ? 3.668 -0.587 -11.297 1 98.81 78 SER B N 1
ATOM 2403 C CA . SER B 1 78 ? 4.113 -1.407 -10.172 1 98.81 78 SER B CA 1
ATOM 2404 C C . SER B 1 78 ? 5.094 -0.647 -9.281 1 98.81 78 SER B C 1
ATOM 2406 O O . SER B 1 78 ? 5.074 -0.794 -8.062 1 98.81 78 SER B O 1
ATOM 2408 N N . ALA B 1 79 ? 5.898 0.198 -9.914 1 98.69 79 ALA B N 1
ATOM 2409 C CA . ALA B 1 79 ? 6.941 0.927 -9.195 1 98.69 79 ALA B CA 1
ATOM 2410 C C . ALA B 1 79 ? 6.332 1.964 -8.258 1 98.69 79 ALA B C 1
ATOM 2412 O O . ALA B 1 79 ? 7.012 2.479 -7.363 1 98.69 79 ALA B O 1
ATOM 2413 N N . ARG B 1 80 ? 5.035 2.33 -8.383 1 98.62 80 ARG B N 1
ATOM 2414 C CA . ARG B 1 80 ? 4.352 3.271 -7.508 1 98.62 80 ARG B CA 1
ATOM 2415 C C . ARG B 1 80 ? 4.109 2.66 -6.133 1 98.62 80 ARG B C 1
ATOM 2417 O O . ARG B 1 80 ? 3.895 3.383 -5.156 1 98.62 80 ARG B O 1
ATOM 2424 N N . LEU B 1 81 ? 4.152 1.307 -6 1 98.81 81 LEU B N 1
ATOM 2425 C CA . LEU B 1 81 ? 3.666 0.6 -4.82 1 98.81 81 LEU B CA 1
ATOM 2426 C C . LEU B 1 81 ? 4.773 0.436 -3.785 1 98.81 81 LEU B C 1
ATOM 2428 O O . LEU B 1 81 ? 4.504 0.154 -2.617 1 98.81 81 LEU B O 1
ATOM 2432 N N . VAL B 1 82 ? 6.051 0.56 -4.219 1 98.56 82 VAL B N 1
ATOM 2433 C CA . VAL B 1 82 ? 7.141 0.172 -3.33 1 98.56 82 VAL B CA 1
ATOM 2434 C C . VAL B 1 82 ? 8.242 1.225 -3.375 1 98.56 82 VAL B C 1
ATOM 2436 O O . VAL B 1 82 ? 8.266 2.072 -4.273 1 98.56 82 VAL B O 1
ATOM 2439 N N . ARG B 1 83 ? 9.125 1.163 -2.391 1 96.44 83 ARG B N 1
ATOM 2440 C CA . ARG B 1 83 ? 10.219 2.123 -2.262 1 96.44 83 ARG B CA 1
ATOM 2441 C C . ARG B 1 83 ? 11.461 1.632 -2.988 1 96.44 83 ARG B C 1
ATOM 2443 O O . ARG B 1 83 ? 12.32 2.432 -3.375 1 96.44 83 ARG B O 1
ATOM 2450 N N . ASP B 1 84 ? 11.531 0.338 -3.242 1 96.56 84 ASP B N 1
ATOM 2451 C CA . ASP B 1 84 ? 12.672 -0.278 -3.916 1 96.56 84 ASP B CA 1
ATOM 2452 C C . ASP B 1 84 ? 12.484 -0.263 -5.43 1 96.56 84 ASP B C 1
ATOM 2454 O O . ASP B 1 84 ? 11.359 -0.142 -5.926 1 96.56 84 ASP B O 1
ATOM 2458 N N . PRO B 1 85 ? 13.602 -0.374 -6.18 1 95.5 85 PRO B N 1
ATOM 2459 C CA . PRO B 1 85 ? 13.484 -0.461 -7.637 1 95.5 85 PRO B CA 1
ATOM 2460 C C . PRO B 1 85 ? 12.695 -1.689 -8.086 1 95.5 85 PRO B C 1
ATOM 2462 O O . PRO B 1 85 ? 12.812 -2.76 -7.488 1 95.5 85 PRO B O 1
ATOM 2465 N N . VAL B 1 86 ? 11.883 -1.49 -9.078 1 96.94 86 VAL B N 1
ATOM 2466 C CA . VAL B 1 86 ? 11.195 -2.588 -9.758 1 96.94 86 VAL B CA 1
ATOM 2467 C C . VAL B 1 86 ? 11.844 -2.84 -11.117 1 96.94 86 VAL B C 1
ATOM 2469 O O . VAL B 1 86 ? 12.07 -1.902 -11.891 1 96.94 86 VAL B O 1
ATOM 2472 N N . GLN B 1 87 ? 12.117 -4.086 -11.328 1 93.25 87 GLN B N 1
ATOM 2473 C CA . GLN B 1 87 ? 12.867 -4.43 -12.539 1 93.25 87 GLN B CA 1
ATOM 2474 C C . GLN B 1 87 ? 12.008 -5.242 -13.5 1 93.25 87 GLN B C 1
ATOM 2476 O O . GLN B 1 87 ? 11.031 -5.879 -13.086 1 93.25 87 GLN B O 1
ATOM 2481 N N . ASN B 1 88 ? 12.375 -5.188 -14.789 1 92.38 88 ASN B N 1
ATOM 2482 C CA . ASN B 1 88 ? 11.758 -6.059 -15.789 1 92.38 88 ASN B CA 1
ATOM 2483 C C . ASN B 1 88 ? 12.297 -7.488 -15.695 1 92.38 88 ASN B C 1
ATOM 2485 O O . ASN B 1 88 ? 13.367 -7.715 -15.141 1 92.38 88 ASN B O 1
ATOM 2489 N N . PHE B 1 89 ? 11.484 -8.562 -16.141 1 83.88 89 PHE B N 1
ATOM 2490 C CA . PHE B 1 89 ? 11.914 -9.953 -16.125 1 83.88 89 PHE B CA 1
ATOM 2491 C C . PHE B 1 89 ? 13.117 -10.156 -17.047 1 83.88 89 PHE B C 1
ATOM 2493 O O . PHE B 1 89 ? 14.055 -10.883 -16.688 1 83.88 89 PHE B O 1
ATOM 2500 N N . ALA B 1 90 ? 12.969 -9.727 -18.469 1 65.94 90 ALA B N 1
ATOM 2501 C CA . ALA B 1 90 ? 13.961 -9.953 -19.516 1 65.94 90 ALA B CA 1
ATOM 2502 C C . ALA B 1 90 ? 14.898 -8.758 -19.656 1 65.94 90 ALA B C 1
ATOM 2504 O O . ALA B 1 90 ? 14.445 -7.617 -19.766 1 65.94 90 ALA B O 1
ATOM 2505 N N . GLY B 1 91 ? 15.742 -8.406 -18.688 1 54.34 91 GLY B N 1
ATOM 2506 C CA . GLY B 1 91 ? 16.672 -7.395 -19.188 1 54.34 91 GLY B CA 1
ATOM 2507 C C . GLY B 1 91 ? 17.844 -7.98 -19.938 1 54.34 91 GLY B C 1
ATOM 2508 O O . GLY B 1 91 ? 18.141 -9.164 -19.812 1 54.34 91 GLY B O 1
ATOM 2509 N N . LYS B 1 92 ? 18.062 -7.371 -21.219 1 46.03 92 LYS B N 1
ATOM 2510 C CA . LYS B 1 92 ? 19.219 -7.723 -22.047 1 46.03 92 LYS B CA 1
ATOM 2511 C C . LYS B 1 92 ? 20.453 -7.996 -21.188 1 46.03 92 LYS B C 1
ATOM 2513 O O . LYS B 1 92 ? 21.5 -8.367 -21.703 1 46.03 92 LYS B O 1
ATOM 2518 N N . ARG B 1 93 ? 20.516 -7.625 -20.062 1 39.56 93 ARG B N 1
ATOM 2519 C CA . ARG B 1 93 ? 21.797 -7.91 -19.422 1 39.56 93 ARG B CA 1
ATOM 2520 C C . ARG B 1 93 ? 21.734 -9.227 -18.656 1 39.56 93 ARG B C 1
ATOM 2522 O O . ARG B 1 93 ? 20.922 -9.391 -17.75 1 39.56 93 ARG B O 1
ATOM 2529 N N . PRO B 1 94 ? 22.266 -10.195 -19.094 1 39.56 94 PRO B N 1
ATOM 2530 C CA . PRO B 1 94 ? 22.344 -11.531 -18.5 1 39.56 94 PRO B CA 1
ATOM 2531 C C . PRO B 1 94 ? 22.312 -11.5 -16.969 1 39.56 94 PRO B C 1
ATOM 2533 O O . PRO B 1 94 ? 21.734 -12.383 -16.328 1 39.56 94 PRO B O 1
ATOM 2536 N N . SER B 1 95 ? 23.047 -10.695 -16.266 1 39 95 SER B N 1
ATOM 2537 C CA . SER B 1 95 ? 23.328 -10.695 -14.828 1 39 95 SER B CA 1
ATOM 2538 C C . SER B 1 95 ? 22.078 -10.305 -14.031 1 39 95 SER B C 1
ATOM 2540 O O . SER B 1 95 ? 22.047 -10.461 -12.805 1 39 95 SER B O 1
ATOM 2542 N N . ARG B 1 96 ? 21.297 -9.539 -14.539 1 47.19 96 ARG B N 1
ATOM 2543 C CA . ARG B 1 96 ? 20.219 -8.961 -13.734 1 47.19 96 ARG B CA 1
ATOM 2544 C C . ARG B 1 96 ? 18.906 -9.68 -13.984 1 47.19 96 ARG B C 1
ATOM 2546 O O . ARG B 1 96 ? 17.859 -9.281 -13.461 1 47.19 96 ARG B O 1
ATOM 2553 N N . ASP B 1 97 ? 18.812 -10.664 -14.836 1 54.12 97 ASP B N 1
ATOM 2554 C CA . ASP B 1 97 ? 17.578 -11.383 -15.109 1 54.12 97 ASP B CA 1
ATOM 2555 C C . ASP B 1 97 ? 17.125 -12.203 -13.906 1 54.12 97 ASP B C 1
ATOM 2557 O O . ASP B 1 97 ? 17.953 -12.789 -13.203 1 54.12 97 ASP B O 1
ATOM 2561 N N . LEU B 1 98 ? 15.922 -11.797 -13.492 1 61.47 98 LEU B N 1
ATOM 2562 C CA . LEU B 1 98 ? 15.414 -12.727 -12.5 1 61.47 98 LEU B CA 1
ATOM 2563 C C . LEU B 1 98 ? 15.68 -14.172 -12.922 1 61.47 98 LEU B C 1
ATOM 2565 O O . LEU B 1 98 ? 15.273 -14.594 -14.008 1 61.47 98 LEU B O 1
ATOM 2569 N N . SER B 1 99 ? 16.688 -14.648 -12.32 1 63.78 99 SER B N 1
ATOM 2570 C CA . SER B 1 99 ? 16.969 -16.062 -12.555 1 63.78 99 SER B CA 1
ATOM 2571 C C . SER B 1 99 ? 16.875 -16.859 -11.266 1 63.78 99 SER B C 1
ATOM 2573 O O . SER B 1 99 ? 17.422 -16.469 -10.234 1 63.78 99 SER B O 1
ATOM 2575 N N . ALA B 1 100 ? 16.016 -17.812 -11.328 1 70.81 100 ALA B N 1
ATOM 2576 C CA . ALA B 1 100 ? 15.961 -18.75 -10.219 1 70.81 100 ALA B CA 1
ATOM 2577 C C . ALA B 1 100 ? 17.328 -19.359 -9.938 1 70.81 100 ALA B C 1
ATOM 2579 O O . ALA B 1 100 ? 17.547 -19.969 -8.883 1 70.81 100 ALA B O 1
ATOM 2580 N N . GLU B 1 101 ? 18.172 -19.047 -10.875 1 70.06 101 GLU B N 1
ATOM 2581 C CA . GLU B 1 101 ? 19.516 -19.562 -10.672 1 70.06 101 GLU B CA 1
ATOM 2582 C C . GLU B 1 101 ? 20.312 -18.688 -9.703 1 70.06 101 GLU B C 1
ATOM 2584 O O . GLU B 1 101 ? 21.344 -19.109 -9.188 1 70.06 101 GLU B O 1
ATOM 2589 N N . ASP B 1 102 ? 19.734 -17.531 -9.523 1 79.31 102 ASP B N 1
ATOM 2590 C CA . ASP B 1 102 ? 20.344 -16.688 -8.5 1 79.31 102 ASP B CA 1
ATOM 2591 C C . ASP B 1 102 ? 20.203 -17.312 -7.117 1 79.31 102 ASP B C 1
ATOM 2593 O O . ASP B 1 102 ? 19.094 -17.406 -6.582 1 79.31 102 ASP B O 1
ATOM 2597 N N . GLU B 1 103 ? 21.297 -17.766 -6.566 1 84.5 103 GLU B N 1
ATOM 2598 C CA . GLU B 1 103 ? 21.281 -18.516 -5.309 1 84.5 103 GLU B CA 1
ATOM 2599 C C . GLU B 1 103 ? 20.844 -17.625 -4.148 1 84.5 103 GLU B C 1
ATOM 2601 O O . GLU B 1 103 ? 20.422 -18.109 -3.105 1 84.5 103 GLU B O 1
ATOM 2606 N N . ASP B 1 104 ? 20.984 -16.328 -4.422 1 90.06 104 ASP B N 1
ATOM 2607 C CA . ASP B 1 104 ? 20.609 -15.406 -3.355 1 90.06 104 ASP B CA 1
ATOM 2608 C C . ASP B 1 104 ? 19.094 -15.234 -3.275 1 90.06 104 ASP B C 1
ATOM 2610 O O . ASP B 1 104 ? 18.562 -14.773 -2.262 1 90.06 104 ASP B O 1
ATOM 2614 N N . ILE B 1 105 ? 18.359 -15.57 -4.336 1 94.75 105 ILE B N 1
ATOM 2615 C CA . ILE B 1 105 ? 16.906 -15.523 -4.332 1 94.75 105 ILE B CA 1
ATOM 2616 C C . ILE B 1 105 ? 16.344 -16.875 -3.908 1 94.75 105 ILE B C 1
ATOM 2618 O O . ILE B 1 105 ? 16.422 -17.844 -4.656 1 94.75 105 ILE B O 1
ATOM 2622 N N . ILE B 1 106 ? 15.641 -16.922 -2.762 1 96.19 106 ILE B N 1
ATOM 2623 C CA . ILE B 1 106 ? 15.375 -18.219 -2.154 1 96.19 106 ILE B CA 1
ATOM 2624 C C . ILE B 1 106 ? 13.898 -18.578 -2.318 1 96.19 106 ILE B C 1
ATOM 2626 O O . ILE B 1 106 ? 13.492 -19.719 -2.072 1 96.19 106 ILE B O 1
ATOM 2630 N N . ALA B 1 107 ? 13.086 -17.594 -2.76 1 97.81 107 ALA B N 1
ATOM 2631 C CA . ALA B 1 107 ? 11.648 -17.812 -2.885 1 97.81 107 ALA B CA 1
ATOM 2632 C C . ALA B 1 107 ? 11.016 -16.781 -3.807 1 97.81 107 ALA B C 1
ATOM 2634 O O . ALA B 1 107 ? 11.664 -15.805 -4.191 1 97.81 107 ALA B O 1
ATOM 2635 N N . LEU B 1 108 ? 9.82 -17.062 -4.207 1 98.06 108 LEU B N 1
ATOM 2636 C CA . LEU B 1 108 ? 8.992 -16.172 -5.02 1 98.06 108 LEU B CA 1
ATOM 2637 C C . LEU B 1 108 ? 7.652 -15.906 -4.336 1 98.06 108 LEU B C 1
ATOM 2639 O O . LEU B 1 108 ? 7.023 -16.828 -3.811 1 98.06 108 LEU B O 1
ATOM 2643 N N . ILE B 1 109 ? 7.254 -14.664 -4.246 1 98.88 109 ILE B N 1
ATOM 2644 C CA . ILE B 1 109 ? 5.938 -14.312 -3.725 1 98.88 109 ILE B CA 1
ATOM 2645 C C . ILE B 1 109 ? 5.191 -13.453 -4.742 1 98.88 109 ILE B C 1
ATOM 2647 O O . ILE B 1 109 ? 5.781 -12.555 -5.355 1 98.88 109 ILE B O 1
ATOM 2651 N N . MET B 1 110 ? 3.945 -13.68 -4.941 1 98.81 110 MET B N 1
ATOM 2652 C CA . MET B 1 110 ? 3.084 -12.891 -5.824 1 98.81 110 MET B CA 1
ATOM 2653 C C . MET B 1 110 ? 1.852 -12.398 -5.078 1 98.81 110 MET B C 1
ATOM 2655 O O . MET B 1 110 ? 1.037 -13.195 -4.613 1 98.81 110 MET B O 1
ATOM 2659 N N . PRO B 1 111 ? 1.711 -11.094 -4.977 1 98.88 111 PRO B N 1
ATOM 2660 C CA . PRO B 1 111 ? 0.492 -10.531 -4.387 1 98.88 111 PRO B CA 1
ATOM 2661 C C . PRO B 1 111 ? -0.687 -10.539 -5.355 1 98.88 111 PRO B C 1
ATOM 2663 O O . PRO B 1 111 ? -0.491 -10.609 -6.574 1 98.88 111 PRO B O 1
ATOM 2666 N N . GLY B 1 112 ? -1.9 -10.445 -4.758 1 98.5 112 GLY B N 1
ATOM 2667 C CA . GLY B 1 112 ? -3.117 -10.422 -5.555 1 98.5 112 GLY B CA 1
ATOM 2668 C C . GLY B 1 112 ? -3.426 -9.055 -6.137 1 98.5 112 GLY B C 1
ATOM 2669 O O . GLY B 1 112 ? -2.547 -8.195 -6.215 1 98.5 112 GLY B O 1
ATOM 2670 N N . GLY B 1 113 ? -4.684 -8.844 -6.5 1 98.19 113 GLY B N 1
ATOM 2671 C CA . GLY B 1 113 ? -5.203 -7.812 -7.379 1 98.19 113 GLY B CA 1
ATOM 2672 C C . GLY B 1 113 ? -5.598 -8.336 -8.75 1 98.19 113 GLY B C 1
ATOM 2673 O O . GLY B 1 113 ? -5.109 -9.383 -9.18 1 98.19 113 GLY B O 1
ATOM 2674 N N . SER B 1 114 ? -6.395 -7.633 -9.414 1 97.5 114 SER B N 1
ATOM 2675 C CA . SER B 1 114 ? -6.902 -8.125 -10.688 1 97.5 114 SER B CA 1
ATOM 2676 C C . SER B 1 114 ? -5.828 -8.078 -11.766 1 97.5 114 SER B C 1
ATOM 2678 O O . SER B 1 114 ? -5.961 -8.727 -12.805 1 97.5 114 SER B O 1
ATOM 2680 N N . GLY B 1 115 ? -4.781 -7.312 -11.5 1 98.06 115 GLY B N 1
ATOM 2681 C CA . GLY B 1 115 ? -3.693 -7.223 -12.461 1 98.06 115 GLY B CA 1
ATOM 2682 C C . GLY B 1 115 ? -3.043 -8.562 -12.75 1 98.06 115 GLY B C 1
ATOM 2683 O O . GLY B 1 115 ? -2.545 -8.789 -13.852 1 98.06 115 GLY B O 1
ATOM 2684 N N . VAL B 1 116 ? -3.018 -9.43 -11.742 1 97.88 116 VAL B N 1
ATOM 2685 C CA . VAL B 1 116 ? -2.4 -10.734 -11.922 1 97.88 116 VAL B CA 1
ATOM 2686 C C . VAL B 1 116 ? -3.131 -11.508 -13.023 1 97.88 116 VAL B C 1
ATOM 2688 O O . VAL B 1 116 ? -2.5 -12.156 -13.859 1 97.88 116 VAL B O 1
ATOM 2691 N N . LEU B 1 117 ? -4.426 -11.352 -13.086 1 96.25 117 LEU B N 1
ATOM 2692 C CA . LEU B 1 117 ? -5.238 -12.086 -14.055 1 96.25 117 LEU B CA 1
ATOM 2693 C C . LEU B 1 117 ? -5.336 -11.32 -15.367 1 96.25 117 LEU B C 1
ATOM 2695 O O . LEU B 1 117 ? -5.469 -11.93 -16.438 1 96.25 117 LEU B O 1
ATOM 2699 N N . ASN B 1 118 ? -5.195 -9.969 -15.305 1 96.19 118 ASN B N 1
ATOM 2700 C CA . ASN B 1 118 ? -5.465 -9.18 -16.5 1 96.19 118 ASN B CA 1
ATOM 2701 C C . ASN B 1 118 ? -4.172 -8.734 -17.188 1 96.1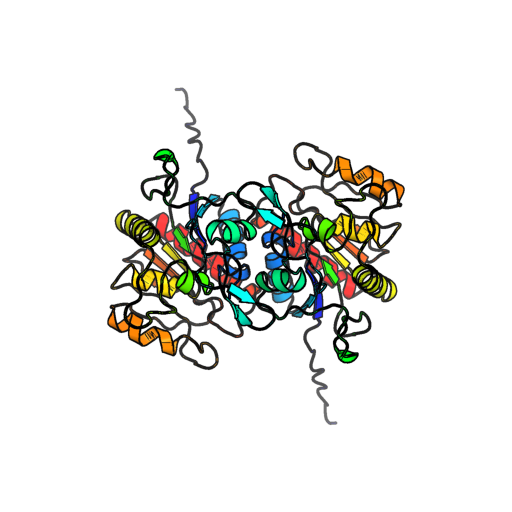9 118 ASN B C 1
ATOM 2703 O O . ASN B 1 118 ? -4.152 -8.492 -18.391 1 96.19 118 ASN B O 1
ATOM 2707 N N . ASN B 1 119 ? -3.102 -8.57 -16.375 1 97.69 119 ASN B N 1
ATOM 2708 C CA . ASN B 1 119 ? -1.853 -8.07 -16.938 1 97.69 119 ASN B CA 1
ATOM 2709 C C . ASN B 1 119 ? -0.817 -9.18 -17.094 1 97.69 119 ASN B C 1
ATOM 2711 O O . ASN B 1 119 ? 0.033 -9.125 -17.984 1 97.69 119 ASN B O 1
ATOM 2715 N N . LEU B 1 120 ? -0.863 -10.188 -16.172 1 97.69 120 LEU B N 1
ATOM 2716 C CA . LEU B 1 120 ? 0.106 -11.273 -16.25 1 97.69 120 LEU B CA 1
ATOM 2717 C C . LEU B 1 120 ? -0.471 -12.469 -17 1 97.69 120 LEU B C 1
ATOM 2719 O O . LEU B 1 120 ? 0.202 -13.484 -17.172 1 97.69 120 LEU B O 1
ATOM 2723 N N . SER B 1 121 ? -1.741 -12.359 -17.406 1 96.75 121 SER B N 1
ATOM 2724 C CA . SER B 1 121 ? -2.449 -13.367 -18.188 1 96.75 121 SER B CA 1
ATOM 2725 C C . SER B 1 121 ? -3.574 -12.742 -19 1 96.75 121 SER B C 1
ATOM 2727 O O . SER B 1 121 ? -3.805 -11.531 -18.922 1 96.75 121 SER B O 1
ATOM 2729 N N . ASN B 1 122 ? -4.262 -13.5 -19.859 1 94.5 122 ASN B N 1
ATOM 2730 C CA . ASN B 1 122 ? -5.441 -13.008 -20.547 1 94.5 122 ASN B CA 1
ATOM 2731 C C . ASN B 1 122 ? -6.719 -13.656 -20.031 1 94.5 122 ASN B C 1
ATOM 2733 O O . ASN B 1 122 ? -7.66 -13.891 -20.781 1 94.5 122 ASN B O 1
ATOM 2737 N N . PHE B 1 123 ? -6.695 -13.961 -18.703 1 91.19 123 PHE B N 1
ATOM 2738 C CA . PHE B 1 123 ? -7.816 -14.609 -18.047 1 91.19 123 PHE B CA 1
ATOM 2739 C C . PHE B 1 123 ? -9.109 -13.828 -18.266 1 91.19 123 PHE B C 1
ATOM 2741 O O . PHE B 1 123 ? -10.164 -14.422 -18.5 1 91.19 123 PHE B O 1
ATOM 2748 N N . ALA B 1 124 ? -9.023 -12.516 -18.219 1 81.5 124 ALA B N 1
ATOM 2749 C CA . ALA B 1 124 ? -10.195 -11.656 -18.328 1 81.5 124 ALA B CA 1
ATOM 2750 C C . ALA B 1 124 ? -10.914 -11.859 -19.656 1 81.5 124 ALA B C 1
ATOM 2752 O O . ALA B 1 124 ? -12.133 -11.688 -19.75 1 81.5 124 ALA B O 1
ATOM 2753 N N . THR B 1 125 ? -10.188 -12.289 -20.672 1 84.5 125 THR B N 1
ATOM 2754 C CA . THR B 1 125 ? -10.766 -12.352 -22.016 1 84.5 125 THR B CA 1
ATOM 2755 C C . THR B 1 125 ? -10.883 -13.805 -22.484 1 84.5 125 THR B C 1
ATOM 2757 O O . THR B 1 125 ? -11.57 -14.086 -23.469 1 84.5 125 THR B O 1
ATOM 2760 N N . SER B 1 126 ? -10.172 -14.695 -21.844 1 86.88 126 SER B N 1
ATOM 2761 C CA . SER B 1 126 ? -10.148 -16.094 -22.266 1 86.88 126 SER B CA 1
ATOM 2762 C C . SER B 1 126 ? -10.43 -17.031 -21.094 1 86.88 126 SER B C 1
ATOM 2764 O O . SER B 1 126 ? -9.648 -17.938 -20.812 1 86.88 126 SER B O 1
ATOM 2766 N N . MET B 1 127 ? -11.461 -16.984 -20.344 1 83.25 127 MET B N 1
ATOM 2767 C CA . MET B 1 127 ? -11.805 -17.688 -19.109 1 83.25 127 MET B CA 1
ATOM 2768 C C . MET B 1 127 ? -11.688 -19.188 -19.281 1 83.25 127 MET B C 1
ATOM 2770 O O . MET B 1 127 ? -11.305 -19.906 -18.359 1 83.25 127 MET B O 1
ATOM 2774 N N . GLU B 1 128 ? -11.898 -19.672 -20.5 1 84.75 128 GLU B N 1
ATOM 2775 C CA . GLU B 1 128 ? -11.906 -21.109 -20.766 1 84.75 128 GLU B CA 1
ATOM 2776 C C . GLU B 1 128 ? -10.484 -21.672 -20.844 1 84.75 128 GLU B C 1
ATOM 2778 O O . GLU B 1 128 ? -10.188 -22.719 -20.266 1 84.75 128 GLU B O 1
ATOM 2783 N N . SER B 1 129 ? -9.656 -20.938 -21.594 1 89.81 129 SER B N 1
ATOM 2784 C CA . SER B 1 129 ? -8.273 -21.359 -21.75 1 89.81 129 SER B CA 1
ATOM 2785 C C . SER B 1 129 ? -7.312 -20.188 -21.672 1 89.81 129 SER B C 1
ATOM 2787 O O . SER B 1 129 ? -6.664 -19.828 -22.672 1 89.81 129 SER B O 1
ATOM 2789 N N . PRO B 1 130 ? -7.262 -19.656 -20.453 1 93.62 130 PRO B N 1
ATOM 2790 C CA . PRO B 1 130 ? -6.418 -18.469 -20.344 1 93.62 130 PRO B CA 1
ATOM 2791 C C . PRO B 1 130 ? -4.934 -18.766 -20.516 1 93.62 130 PRO B C 1
ATOM 2793 O O . PRO B 1 130 ? -4.465 -19.812 -20.062 1 93.62 130 PRO B O 1
ATOM 2796 N N . ALA B 1 131 ? -4.262 -17.875 -21.219 1 95.31 131 ALA B N 1
ATOM 2797 C CA . ALA B 1 131 ? -2.807 -17.938 -21.312 1 95.31 131 ALA B CA 1
ATOM 2798 C C . ALA B 1 131 ? -2.148 -16.984 -20.312 1 95.31 131 ALA B C 1
ATOM 2800 O O . ALA B 1 131 ? -2.707 -15.945 -19.984 1 95.31 131 ALA B O 1
ATOM 2801 N N . VAL B 1 132 ? -1.027 -17.375 -19.781 1 96.81 132 VAL B N 1
ATOM 2802 C CA . VAL B 1 132 ? -0.189 -16.531 -18.922 1 96.81 132 VAL B CA 1
ATOM 2803 C C . VAL B 1 132 ? 0.981 -15.984 -19.734 1 96.81 132 VAL B C 1
ATOM 2805 O O . VAL B 1 132 ? 1.487 -16.641 -20.641 1 96.81 132 VAL B O 1
ATOM 2808 N N . GLN B 1 133 ? 1.38 -14.773 -19.422 1 94.75 133 GLN B N 1
ATOM 2809 C CA . GLN B 1 133 ? 2.514 -14.148 -20.094 1 94.75 133 GLN B CA 1
ATOM 2810 C C . GLN B 1 133 ? 3.744 -15.055 -20.062 1 94.75 133 GLN B C 1
ATOM 2812 O O . GLN B 1 133 ? 4.059 -15.633 -19.016 1 94.75 133 GLN B O 1
ATOM 2817 N N . GLU B 1 134 ? 4.5 -15.117 -21.156 1 93.19 134 GLU B N 1
ATOM 2818 C CA . GLU B 1 134 ? 5.59 -16.062 -21.344 1 93.19 134 GLU B CA 1
ATOM 2819 C C . GLU B 1 134 ? 6.668 -15.891 -20.281 1 93.19 134 GLU B C 1
ATOM 2821 O O . GLU B 1 134 ? 7.16 -16.875 -19.719 1 93.19 134 GLU B O 1
ATOM 2826 N N . ASP B 1 135 ? 7.031 -14.656 -20 1 90.69 135 ASP B N 1
ATOM 2827 C CA . ASP B 1 135 ? 8.07 -14.406 -19.016 1 90.69 135 ASP B CA 1
ATOM 2828 C C . ASP B 1 135 ? 7.633 -14.852 -17.625 1 90.69 135 ASP B C 1
ATOM 2830 O O . ASP B 1 135 ? 8.453 -15.32 -16.828 1 90.69 135 ASP B O 1
ATOM 2834 N N . VAL B 1 136 ? 6.406 -14.719 -17.328 1 93.88 136 VAL B N 1
ATOM 2835 C CA . VAL B 1 136 ? 5.852 -15.125 -16.047 1 93.88 136 VAL B CA 1
ATOM 2836 C C . VAL B 1 136 ? 5.887 -16.641 -15.93 1 93.88 136 VAL B C 1
ATOM 2838 O O . VAL B 1 136 ? 6.309 -17.188 -14.906 1 93.88 136 VAL B O 1
ATOM 2841 N N . VAL B 1 137 ? 5.473 -17.312 -16.984 1 95.44 137 VAL B N 1
ATOM 2842 C CA . VAL B 1 137 ? 5.52 -18.766 -17.016 1 95.44 137 VAL B CA 1
ATOM 2843 C C . VAL B 1 137 ? 6.953 -19.25 -16.781 1 95.44 137 VAL B C 1
ATOM 2845 O O . VAL B 1 137 ? 7.191 -20.141 -15.977 1 95.44 137 VAL B O 1
ATOM 2848 N N . ARG B 1 138 ? 7.844 -18.609 -17.5 1 92.62 138 ARG B N 1
ATOM 2849 C CA . ARG B 1 138 ? 9.25 -18.984 -17.391 1 92.62 138 ARG B CA 1
ATOM 2850 C C . ARG B 1 138 ? 9.742 -18.875 -15.961 1 92.62 138 ARG B C 1
ATOM 2852 O O . ARG B 1 138 ? 10.32 -19.812 -15.414 1 92.62 138 ARG B O 1
ATOM 2859 N N . VAL B 1 139 ? 9.484 -17.75 -15.32 1 92.88 139 VAL B N 1
ATOM 2860 C CA . VAL B 1 139 ? 9.984 -17.484 -13.977 1 92.88 139 VAL B CA 1
ATOM 2861 C C . VAL B 1 139 ? 9.375 -18.484 -12.992 1 92.88 139 VAL B C 1
ATOM 2863 O O . VAL B 1 139 ? 10.094 -19.109 -12.203 1 92.88 139 VAL B O 1
ATOM 2866 N N . ILE B 1 140 ? 8.086 -18.656 -13.016 1 95.44 140 ILE B N 1
ATOM 2867 C CA . ILE B 1 140 ? 7.402 -19.562 -12.102 1 95.44 140 ILE B CA 1
ATOM 2868 C C . ILE B 1 140 ? 7.93 -20.984 -12.297 1 95.44 140 ILE B C 1
ATOM 2870 O O . ILE B 1 140 ? 8.219 -21.672 -11.32 1 95.44 140 ILE B O 1
ATOM 2874 N N . SER B 1 141 ? 8.109 -21.391 -13.555 1 94.62 141 SER B N 1
ATOM 2875 C CA . SER B 1 141 ? 8.594 -22.734 -13.859 1 94.62 141 SER B CA 1
ATOM 2876 C C . SER B 1 141 ? 10.023 -22.938 -13.352 1 94.62 141 SER B C 1
ATOM 2878 O O . SER B 1 141 ? 10.375 -24.016 -12.883 1 94.62 141 SER B O 1
ATOM 2880 N N . GLU B 1 142 ? 10.797 -21.906 -13.484 1 93.06 142 GLU B N 1
ATOM 2881 C CA . GLU B 1 142 ? 12.172 -21.969 -12.984 1 93.06 142 GLU B CA 1
ATOM 2882 C C . GLU B 1 142 ? 12.203 -22.156 -11.477 1 93.06 142 GLU B C 1
ATOM 2884 O O . GLU B 1 142 ? 13.008 -22.922 -10.953 1 93.06 142 GLU B O 1
ATOM 2889 N N . PHE B 1 143 ? 11.383 -21.438 -10.781 1 95.19 143 PHE B N 1
ATOM 2890 C CA . PHE B 1 143 ? 11.328 -21.594 -9.328 1 95.19 143 PHE B CA 1
ATOM 2891 C C . PHE B 1 143 ? 10.859 -22.984 -8.945 1 95.19 143 PHE B C 1
ATOM 2893 O O . PHE B 1 143 ? 11.414 -23.609 -8.031 1 95.19 143 PHE B O 1
ATOM 2900 N N . LYS B 1 144 ? 9.883 -23.5 -9.641 1 95.19 144 LYS B N 1
ATOM 2901 C CA . LYS B 1 144 ? 9.406 -24.859 -9.414 1 95.19 144 LYS B CA 1
ATOM 2902 C C . LYS B 1 144 ? 10.516 -25.891 -9.656 1 95.19 144 LYS B C 1
ATOM 2904 O O . LYS B 1 144 ? 10.75 -26.766 -8.836 1 95.19 144 LYS B O 1
ATOM 2909 N N . SER B 1 145 ? 11.188 -25.719 -10.758 1 93.62 145 SER B N 1
ATOM 2910 C CA . SER B 1 145 ? 12.25 -26.656 -11.125 1 93.62 145 SER B CA 1
ATOM 2911 C C . SER B 1 145 ? 13.391 -26.625 -10.125 1 93.62 145 SER B C 1
ATOM 2913 O O . SER B 1 145 ? 14.023 -27.656 -9.859 1 93.62 145 SER B O 1
ATOM 2915 N N . ALA B 1 146 ? 13.656 -25.438 -9.617 1 93.5 146 ALA B N 1
ATOM 2916 C CA . ALA B 1 146 ? 14.734 -25.25 -8.648 1 93.5 146 ALA B CA 1
ATOM 2917 C C . ALA B 1 146 ? 14.289 -25.656 -7.246 1 93.5 146 ALA B C 1
ATOM 2919 O O . ALA B 1 146 ? 15.062 -25.547 -6.289 1 93.5 146 ALA B O 1
ATOM 2920 N N . ASN B 1 147 ? 13.062 -26.078 -7.113 1 94.88 147 ASN B N 1
ATOM 2921 C CA . ASN B 1 147 ? 12.477 -26.484 -5.844 1 94.88 147 ASN B CA 1
ATOM 2922 C C . ASN B 1 147 ? 12.492 -25.344 -4.824 1 94.88 147 ASN B C 1
ATOM 2924 O O . ASN B 1 147 ? 12.734 -25.578 -3.639 1 94.88 147 ASN B O 1
ATOM 2928 N N . LYS B 1 148 ? 12.344 -24.156 -5.324 1 97 148 LYS B N 1
ATOM 2929 C CA . LYS B 1 148 ? 12.211 -22.984 -4.48 1 97 148 LYS B CA 1
ATOM 2930 C C . LYS B 1 148 ? 10.742 -22.641 -4.242 1 97 148 LYS B C 1
ATOM 2932 O O . LYS B 1 148 ? 9.93 -22.688 -5.172 1 97 148 LYS B O 1
ATOM 2937 N N . PRO B 1 149 ? 10.367 -22.312 -3.025 1 98.5 149 PRO B N 1
ATOM 2938 C CA . PRO B 1 149 ? 8.945 -22.141 -2.699 1 98.5 149 PRO B CA 1
ATOM 2939 C C . PRO B 1 149 ? 8.344 -20.891 -3.342 1 98.5 149 PRO B C 1
ATOM 2941 O O . PRO B 1 149 ? 9.055 -19.938 -3.631 1 98.5 149 PRO B O 1
ATOM 2944 N N . ILE B 1 150 ? 7.078 -20.969 -3.512 1 98.75 150 ILE B N 1
ATOM 2945 C CA . ILE B 1 150 ? 6.289 -19.875 -4.066 1 98.75 150 ILE B CA 1
ATOM 2946 C C . ILE B 1 150 ? 5.125 -19.547 -3.131 1 98.75 150 ILE B C 1
ATOM 2948 O O . ILE B 1 150 ? 4.406 -20.453 -2.691 1 98.75 150 ILE B O 1
ATOM 2952 N N . GLY B 1 151 ? 5 -18.328 -2.697 1 98.88 151 GLY B N 1
ATOM 2953 C CA . GLY B 1 151 ? 3.85 -17.828 -1.96 1 98.88 151 GLY B CA 1
ATOM 2954 C C . GLY B 1 151 ? 2.92 -16.969 -2.809 1 98.88 151 GLY B C 1
ATOM 2955 O O . GLY B 1 151 ? 3.373 -16.172 -3.633 1 98.88 151 GLY B O 1
ATOM 2956 N N . CYS B 1 152 ? 1.585 -17.125 -2.633 1 98.81 152 CYS B N 1
ATOM 2957 C CA . CYS B 1 152 ? 0.597 -16.375 -3.41 1 98.81 152 CYS B CA 1
ATOM 2958 C C . CYS B 1 152 ? -0.553 -15.906 -2.525 1 98.81 152 CYS B C 1
ATOM 2960 O O . CYS B 1 152 ? -0.925 -16.594 -1.571 1 98.81 152 CYS B O 1
ATOM 2962 N N . THR B 1 153 ? -1.069 -14.766 -2.881 1 98.88 153 THR B N 1
ATOM 2963 C CA . THR B 1 153 ? -2.248 -14.242 -2.195 1 98.88 153 THR B CA 1
ATOM 2964 C C . THR B 1 153 ? -3.355 -13.922 -3.195 1 98.88 153 THR B C 1
ATOM 2966 O O . THR B 1 153 ? -3.08 -13.516 -4.328 1 98.88 153 THR B O 1
ATOM 2969 N N . SER B 1 154 ? -4.633 -14.164 -2.742 1 98.25 154 SER B N 1
ATOM 2970 C CA . SER B 1 154 ? -5.805 -13.734 -3.502 1 98.25 154 SER B CA 1
ATOM 2971 C C . SER B 1 154 ? -5.754 -14.258 -4.934 1 98.25 154 SER B C 1
ATOM 2973 O O . SER B 1 154 ? -5.617 -15.461 -5.16 1 98.25 154 SER B O 1
ATOM 2975 N N . TYR B 1 155 ? -5.801 -13.414 -5.969 1 98.12 155 TYR B N 1
ATOM 2976 C CA . TYR B 1 155 ? -5.938 -13.852 -7.352 1 98.12 155 TYR B CA 1
ATOM 2977 C C . TYR B 1 155 ? -4.629 -14.438 -7.867 1 98.12 155 TYR B C 1
ATOM 2979 O O . TYR B 1 155 ? -4.605 -15.109 -8.898 1 98.12 155 TYR B O 1
ATOM 2987 N N . ALA B 1 156 ? -3.559 -14.195 -7.191 1 98.75 156 ALA B N 1
ATOM 2988 C CA . ALA B 1 156 ? -2.305 -14.844 -7.574 1 98.75 156 ALA B CA 1
ATOM 2989 C C . ALA B 1 156 ? -2.404 -16.359 -7.438 1 98.75 156 ALA B C 1
ATOM 2991 O O . ALA B 1 156 ? -1.687 -17.094 -8.117 1 98.75 156 ALA B O 1
ATOM 2992 N N . ASN B 1 157 ? -3.262 -16.844 -6.52 1 98.5 157 ASN B N 1
ATOM 2993 C CA . ASN B 1 157 ? -3.51 -18.266 -6.383 1 98.5 157 ASN B CA 1
ATOM 2994 C C . ASN B 1 157 ? -4.047 -18.875 -7.68 1 98.5 157 ASN B C 1
ATOM 2996 O O . ASN B 1 157 ? -3.697 -20 -8.039 1 98.5 157 ASN B O 1
ATOM 3000 N N . VAL B 1 158 ? -4.859 -18.109 -8.383 1 97.44 158 VAL B N 1
ATOM 3001 C CA . VAL B 1 158 ? -5.402 -18.547 -9.664 1 97.44 158 VAL B CA 1
ATOM 3002 C C . VAL B 1 158 ? -4.289 -18.609 -10.703 1 97.44 158 VAL B C 1
ATOM 3004 O O . VAL B 1 158 ? -4.16 -19.609 -11.43 1 97.44 158 VAL B O 1
ATOM 3007 N N . LEU B 1 159 ? -3.477 -17.609 -10.734 1 98 159 LEU B N 1
ATOM 3008 C CA . LEU B 1 159 ? -2.41 -17.531 -11.727 1 98 159 LEU B CA 1
ATOM 3009 C C . LEU B 1 159 ? -1.45 -18.703 -11.594 1 98 159 LEU B C 1
ATOM 3011 O O . LEU B 1 159 ? -1.069 -19.312 -12.594 1 98 159 LEU B O 1
ATOM 3015 N N . ILE B 1 160 ? -1.04 -19 -10.344 1 98.19 160 ILE B N 1
ATOM 3016 C CA . ILE B 1 160 ? -0.066 -20.078 -10.148 1 98.19 160 ILE B CA 1
ATOM 3017 C C . ILE B 1 160 ? -0.654 -21.406 -10.617 1 98.19 160 ILE B C 1
ATOM 3019 O O . ILE B 1 160 ? 0.063 -22.25 -11.148 1 98.19 160 ILE B O 1
ATOM 3023 N N . SER B 1 161 ? -1.938 -21.562 -10.422 1 96.94 161 SER B N 1
ATOM 3024 C CA . SER B 1 161 ? -2.627 -22.781 -10.82 1 96.94 161 SER B CA 1
ATOM 3025 C C . SER B 1 161 ? -2.664 -22.922 -12.344 1 96.94 161 SER B C 1
ATOM 3027 O O . SER B 1 161 ? -2.779 -24.031 -12.867 1 96.94 161 SER B O 1
ATOM 3029 N N . LEU B 1 162 ? -2.613 -21.812 -13.055 1 96.12 162 LEU B N 1
ATOM 3030 C CA . LEU B 1 162 ? -2.607 -21.844 -14.508 1 96.12 162 LEU B CA 1
ATOM 3031 C C . LEU B 1 162 ? -1.24 -22.25 -15.039 1 96.12 162 LEU B C 1
ATOM 3033 O O . LEU B 1 162 ? -1.131 -22.75 -16.156 1 96.12 162 LEU B O 1
ATOM 3037 N N . VAL B 1 163 ? -0.222 -22.078 -14.266 1 96.88 163 VAL B N 1
ATOM 3038 C CA . VAL B 1 163 ? 1.144 -22.312 -14.727 1 96.88 163 VAL B CA 1
ATOM 3039 C C . VAL B 1 163 ? 1.615 -23.688 -14.266 1 96.88 163 VAL B C 1
ATOM 3041 O O . VAL B 1 163 ? 2.268 -24.406 -15.031 1 96.88 163 VAL B O 1
ATOM 3044 N N . ILE B 1 164 ? 1.279 -24.031 -12.992 1 96.19 164 ILE B N 1
ATOM 3045 C CA . ILE B 1 164 ? 1.701 -25.312 -12.43 1 96.19 164 ILE B CA 1
ATOM 3046 C C . ILE B 1 164 ? 0.489 -26.219 -12.258 1 96.19 164 ILE B C 1
ATOM 3048 O O . ILE B 1 164 ? -0.375 -25.969 -11.414 1 96.19 164 ILE B O 1
ATOM 3052 N N . PRO B 1 165 ? 0.467 -27.297 -12.945 1 91.88 165 PRO B N 1
ATOM 3053 C CA . PRO B 1 165 ? -0.649 -28.234 -12.789 1 91.88 165 PRO B CA 1
ATOM 3054 C C . PRO B 1 165 ? -0.541 -29.078 -11.523 1 91.88 165 PRO B C 1
ATOM 3056 O O . PRO B 1 165 ? 0.535 -29.172 -10.922 1 91.88 165 PRO B O 1
ATOM 3059 N N . GLU B 1 166 ? -1.58 -29.656 -11.094 1 95.94 166 GLU B N 1
ATOM 3060 C CA . GLU B 1 166 ? -1.652 -30.641 -10.023 1 95.94 166 GLU B CA 1
ATOM 3061 C C . GLU B 1 166 ? -1.077 -30.078 -8.719 1 95.94 166 GLU B C 1
ATOM 3063 O O . GLU B 1 166 ? -0.229 -30.703 -8.086 1 95.94 166 GLU B O 1
ATOM 3068 N N . ILE B 1 167 ? -1.461 -28.859 -8.414 1 98.19 167 ILE B N 1
ATOM 3069 C CA . ILE B 1 167 ? -1.078 -28.25 -7.145 1 98.19 167 ILE B CA 1
ATOM 3070 C C . ILE B 1 167 ? -2.312 -28.078 -6.262 1 98.19 167 ILE B C 1
ATOM 3072 O O . ILE B 1 167 ? -3.438 -28.328 -6.703 1 98.19 167 ILE B O 1
ATOM 3076 N N . GLU B 1 168 ? -2.078 -27.797 -4.992 1 98.75 168 GLU B N 1
ATOM 3077 C CA . GLU B 1 168 ? -3.119 -27.484 -4.016 1 98.75 168 GLU B CA 1
ATOM 3078 C C . GLU B 1 168 ? -3.047 -26.016 -3.574 1 98.75 168 GLU B C 1
ATOM 3080 O O . GLU B 1 168 ? -1.989 -25.547 -3.15 1 98.75 168 GLU B O 1
ATOM 3085 N N . ILE B 1 169 ? -4.156 -25.281 -3.725 1 98.69 169 ILE B N 1
ATOM 3086 C CA . ILE B 1 169 ? -4.234 -23.891 -3.295 1 98.69 169 ILE B CA 1
ATOM 3087 C C . ILE B 1 169 ? -5.559 -23.656 -2.578 1 98.69 169 ILE B C 1
ATOM 3089 O O . ILE B 1 169 ? -6.406 -24.547 -2.502 1 98.69 169 ILE B O 1
ATOM 3093 N N . THR B 1 170 ? -5.734 -22.516 -1.997 1 98.69 170 THR B N 1
ATOM 3094 C CA . THR B 1 170 ? -7.02 -22.109 -1.436 1 98.69 170 THR B CA 1
ATOM 3095 C C . THR B 1 170 ? -7.516 -20.828 -2.094 1 98.69 170 THR B C 1
ATOM 3097 O O . THR B 1 170 ? -6.715 -20 -2.529 1 98.69 170 THR B O 1
ATOM 3100 N N . LEU B 1 171 ? -8.797 -20.719 -2.211 1 97.75 171 LEU B N 1
ATOM 3101 C CA . LEU B 1 171 ? -9.469 -19.484 -2.6 1 97.75 171 LEU B CA 1
ATOM 3102 C C . LEU B 1 171 ? -10.391 -18.984 -1.488 1 97.75 171 LEU B C 1
ATOM 3104 O O . LEU B 1 171 ? -11.219 -18.094 -1.707 1 97.75 171 LEU B O 1
ATOM 3108 N N . GLY B 1 172 ? -10.188 -19.562 -0.265 1 97.25 172 GLY B N 1
ATOM 3109 C CA . GLY B 1 172 ? -11.023 -19.234 0.879 1 97.25 172 GLY B CA 1
ATOM 3110 C C . GLY B 1 172 ? -12.125 -20.234 1.139 1 97.25 172 GLY B C 1
ATOM 3111 O O . GLY B 1 172 ? -11.945 -21.438 0.897 1 97.25 172 GLY B O 1
ATOM 3112 N N . GLY B 1 173 ? -13.203 -19.797 1.751 1 95.69 173 GLY B N 1
ATOM 3113 C CA . GLY B 1 173 ? -14.289 -20.688 2.143 1 95.69 173 GLY B CA 1
ATOM 3114 C C . GLY B 1 173 ? -15.328 -20.859 1.055 1 95.69 173 GLY B C 1
ATOM 3115 O O . GLY B 1 173 ? -15.141 -20.406 -0.076 1 95.69 173 GLY B O 1
ATOM 3116 N N . ASP B 1 174 ? -16.453 -21.516 1.411 1 93.19 174 ASP B N 1
ATOM 3117 C CA . ASP B 1 174 ? -17.438 -21.938 0.428 1 93.19 174 ASP B CA 1
ATOM 3118 C C . ASP B 1 174 ? -18.641 -21 0.425 1 93.19 174 ASP B C 1
ATOM 3120 O O . ASP B 1 174 ? -19.5 -21.078 -0.46 1 93.19 174 ASP B O 1
ATOM 3124 N N . ASP B 1 175 ? -18.672 -20.125 1.369 1 95.25 175 ASP B N 1
ATOM 3125 C CA . ASP B 1 175 ? -19.797 -19.203 1.43 1 95.25 175 ASP B CA 1
ATOM 3126 C C . ASP B 1 175 ? -19.734 -18.188 0.297 1 95.25 175 ASP B C 1
ATOM 3128 O O . ASP B 1 175 ? -18.875 -17.312 0.294 1 95.25 175 ASP B O 1
ATOM 3132 N N . GLU B 1 176 ? -20.703 -18.156 -0.592 1 94.12 176 GLU B N 1
ATOM 3133 C CA . GLU B 1 176 ? -20.688 -17.328 -1.798 1 94.12 176 GLU B CA 1
ATOM 3134 C C . GLU B 1 176 ? -20.859 -15.852 -1.459 1 94.12 176 GLU B C 1
ATOM 3136 O O . GLU B 1 176 ? -20.438 -14.977 -2.219 1 94.12 176 GLU B O 1
ATOM 3141 N N . GLU B 1 177 ? -21.531 -15.578 -0.325 1 95.38 177 GLU B N 1
ATOM 3142 C CA . GLU B 1 177 ? -21.656 -14.195 0.101 1 95.38 177 GLU B CA 1
ATOM 3143 C C . GLU B 1 177 ? -20.312 -13.609 0.519 1 95.38 177 GLU B C 1
ATOM 3145 O O . GLU B 1 177 ? -20.016 -12.453 0.229 1 95.38 177 GLU B O 1
ATOM 3150 N N . ASP B 1 178 ? -19.5 -14.508 1.181 1 96.38 178 ASP B N 1
ATOM 3151 C CA . ASP B 1 178 ? -18.188 -14.109 1.685 1 96.38 178 ASP B CA 1
ATOM 3152 C C . ASP B 1 178 ? -17.125 -14.18 0.583 1 96.38 178 ASP B C 1
ATOM 3154 O O . ASP B 1 178 ? -16.156 -13.422 0.598 1 96.38 178 ASP B O 1
ATOM 3158 N N . TYR B 1 179 ? -17.312 -15.07 -0.355 1 96.25 179 TYR B N 1
ATOM 3159 C CA . TYR B 1 179 ? -16.375 -15.32 -1.439 1 96.25 179 TYR B CA 1
ATOM 3160 C C . TYR B 1 179 ? -17.094 -15.367 -2.783 1 96.25 179 TYR B C 1
ATOM 3162 O O . TYR B 1 179 ? -17.062 -16.391 -3.467 1 96.25 179 TYR B O 1
ATOM 3170 N N . PRO B 1 180 ? -17.578 -14.273 -3.258 1 94.12 180 PRO B N 1
ATOM 3171 C CA . PRO B 1 180 ? -18.5 -14.266 -4.402 1 94.12 180 PRO B CA 1
ATOM 3172 C C . PRO B 1 180 ? -17.812 -14.633 -5.715 1 94.12 180 PRO B C 1
ATOM 3174 O O . PRO B 1 180 ? -18.469 -15.086 -6.656 1 94.12 180 PRO B O 1
ATOM 3177 N N . ASN B 1 181 ? -16.531 -14.5 -5.836 1 90.69 181 ASN B N 1
ATOM 3178 C CA . ASN B 1 181 ? -15.852 -14.734 -7.102 1 90.69 181 ASN B CA 1
ATOM 3179 C C . ASN B 1 181 ? -15.344 -16.172 -7.211 1 90.69 181 ASN B C 1
ATOM 3181 O O . ASN B 1 181 ? -14.992 -16.625 -8.305 1 90.69 181 ASN B O 1
ATOM 3185 N N . THR B 1 182 ? -15.312 -16.859 -6.156 1 90.5 182 THR B N 1
ATOM 3186 C CA . THR B 1 182 ? -14.672 -18.172 -6.082 1 90.5 182 THR B CA 1
ATOM 3187 C C . THR B 1 182 ? -15.422 -19.188 -6.941 1 90.5 182 THR B C 1
ATOM 3189 O O . THR B 1 182 ? -14.805 -19.953 -7.684 1 90.5 182 THR B O 1
ATOM 3192 N N . PRO B 1 183 ? -16.719 -19.219 -6.934 1 90 183 PRO B N 1
ATOM 3193 C CA . PRO B 1 183 ? -17.453 -20.219 -7.727 1 90 183 PRO B CA 1
ATOM 3194 C C . PRO B 1 183 ? -17.156 -20.109 -9.219 1 90 183 PRO B C 1
ATOM 3196 O O . PRO B 1 183 ? -17.188 -21.109 -9.93 1 90 183 PRO B O 1
ATOM 3199 N N . LEU B 1 184 ? -16.797 -18.938 -9.68 1 87.44 184 LEU B N 1
ATOM 3200 C CA . LEU B 1 184 ? -16.531 -18.703 -11.094 1 87.44 184 LEU B CA 1
ATOM 3201 C C . LEU B 1 184 ? -15.164 -19.25 -11.492 1 87.44 184 LEU B C 1
ATOM 3203 O O . LEU B 1 184 ? -14.883 -19.422 -12.68 1 87.44 184 LEU B O 1
ATOM 3207 N N . LEU B 1 185 ? -14.359 -19.516 -10.469 1 91.75 185 LEU B N 1
ATOM 3208 C CA . LEU B 1 185 ? -12.961 -19.875 -10.727 1 91.75 185 LEU B CA 1
ATOM 3209 C C . LEU B 1 185 ? -12.734 -21.359 -10.516 1 91.75 185 LEU B C 1
ATOM 3211 O O . LEU B 1 185 ? -11.891 -21.969 -11.188 1 91.75 185 LEU B O 1
ATOM 3215 N N . ILE B 1 186 ? -13.477 -22 -9.688 1 92.81 186 ILE B N 1
ATOM 3216 C CA . ILE B 1 186 ? -13.188 -23.312 -9.133 1 92.81 186 ILE B CA 1
ATOM 3217 C C . ILE B 1 186 ? -13.266 -24.359 -10.234 1 92.81 186 ILE B C 1
ATOM 3219 O O . ILE B 1 186 ? -12.359 -25.188 -10.375 1 92.81 186 ILE B O 1
ATOM 3223 N N . ASP B 1 187 ? -14.289 -24.344 -11.078 1 91.06 187 ASP B N 1
ATOM 3224 C CA . ASP B 1 187 ? -14.484 -25.375 -12.086 1 91.06 187 ASP B CA 1
ATOM 3225 C C . ASP B 1 187 ? -13.328 -25.406 -13.078 1 91.06 187 ASP B C 1
ATOM 3227 O O . ASP B 1 187 ? -12.797 -26.469 -13.398 1 91.06 187 ASP B O 1
ATOM 3231 N N . ASN B 1 188 ? -12.969 -24.297 -13.539 1 91.06 188 ASN B N 1
ATOM 3232 C CA . ASN B 1 188 ? -11.875 -24.203 -14.492 1 91.06 188 ASN B CA 1
ATOM 3233 C C . ASN B 1 188 ? -10.562 -24.703 -13.898 1 91.06 188 ASN B C 1
ATOM 3235 O O . ASN B 1 188 ? -9.82 -25.438 -14.547 1 91.06 188 ASN B O 1
ATOM 3239 N N . LEU B 1 189 ? -10.258 -24.359 -12.672 1 94.31 189 LEU B N 1
ATOM 3240 C CA . LEU B 1 189 ? -9.008 -24.719 -12.016 1 94.31 189 LEU B CA 1
ATOM 3241 C C . LEU B 1 189 ? -8.969 -26.203 -11.703 1 94.31 189 LEU B C 1
ATOM 3243 O O . LEU B 1 189 ? -7.945 -26.859 -11.914 1 94.31 189 LEU B O 1
ATOM 3247 N N . THR B 1 190 ? -10.117 -26.734 -11.266 1 95.06 190 THR B N 1
ATOM 3248 C CA . THR B 1 190 ? -10.164 -28.156 -10.938 1 95.06 190 THR B CA 1
ATOM 3249 C C . THR B 1 190 ? -10.047 -29.016 -12.195 1 95.06 190 THR B C 1
ATOM 3251 O O . THR B 1 190 ? -9.453 -30.094 -12.172 1 95.06 190 THR B O 1
ATOM 3254 N N . ALA B 1 191 ? -10.609 -28.547 -13.273 1 93.19 191 ALA B N 1
ATOM 3255 C CA . ALA B 1 191 ? -10.516 -29.25 -14.555 1 93.19 191 ALA B CA 1
ATOM 3256 C C . ALA B 1 191 ? -9.062 -29.359 -15.008 1 93.19 191 ALA B C 1
ATOM 3258 O O . ALA B 1 191 ? -8.695 -30.281 -15.727 1 93.19 191 ALA B O 1
ATOM 3259 N N . ARG B 1 192 ? -8.211 -28.469 -14.531 1 91.69 192 ARG B N 1
ATOM 3260 C CA . ARG B 1 192 ? -6.797 -28.438 -14.906 1 91.69 192 ARG B CA 1
ATOM 3261 C C . ARG B 1 192 ? -5.953 -29.219 -13.898 1 91.69 192 ARG B C 1
ATOM 3263 O O . ARG B 1 192 ? -4.727 -29.266 -14.023 1 91.69 192 ARG B O 1
ATOM 3270 N N . GLY B 1 193 ? -6.617 -29.781 -12.922 1 95.56 193 GLY B N 1
ATOM 3271 C CA . GLY B 1 193 ? -5.93 -30.656 -12 1 95.56 193 GLY B CA 1
ATOM 3272 C C . GLY B 1 193 ? -5.613 -30 -10.672 1 95.56 193 GLY B C 1
ATOM 3273 O O . GLY B 1 193 ? -5.008 -30.625 -9.789 1 95.56 193 GLY B O 1
ATOM 3274 N N . THR B 1 194 ? -5.988 -28.734 -10.469 1 97.5 194 THR B N 1
ATOM 3275 C CA . THR B 1 194 ? -5.719 -28.031 -9.219 1 97.5 194 THR B CA 1
ATOM 3276 C C . THR B 1 194 ? -6.676 -28.5 -8.125 1 97.5 194 THR B C 1
ATOM 3278 O O . THR B 1 194 ? -7.875 -28.641 -8.359 1 97.5 194 THR B O 1
ATOM 3281 N N . THR B 1 195 ? -6.172 -28.828 -6.992 1 98.38 195 THR B N 1
ATOM 3282 C CA . THR B 1 195 ? -6.98 -29.078 -5.805 1 98.38 195 THR B CA 1
ATOM 3283 C C . THR B 1 195 ? -7.258 -27.781 -5.055 1 98.38 195 THR B C 1
ATOM 3285 O O . THR B 1 195 ? -6.328 -27.078 -4.668 1 98.38 195 THR B O 1
ATOM 3288 N N . ILE B 1 196 ? -8.547 -27.5 -4.875 1 97.88 196 ILE B N 1
ATOM 3289 C CA . ILE B 1 196 ? -8.938 -26.312 -4.137 1 97.88 196 ILE B CA 1
ATOM 3290 C C . ILE B 1 196 ? -9.352 -26.703 -2.717 1 97.88 196 ILE B C 1
ATOM 3292 O O . ILE B 1 196 ? -10.344 -27.406 -2.523 1 97.88 196 ILE B O 1
ATOM 3296 N N . THR B 1 197 ? -8.656 -26.25 -1.739 1 97.75 197 THR B N 1
ATOM 3297 C CA . THR B 1 197 ? -8.922 -26.547 -0.335 1 97.75 197 THR B CA 1
ATOM 3298 C C . THR B 1 197 ? -9.672 -25.391 0.328 1 97.75 197 THR B C 1
ATOM 3300 O O . THR B 1 197 ? -9.242 -24.234 0.26 1 97.75 197 THR B O 1
ATOM 3303 N N . SER B 1 198 ? -10.797 -25.703 0.937 1 97.12 198 SER B N 1
ATOM 3304 C CA . SER B 1 198 ? -11.547 -24.719 1.7 1 97.12 198 SER B CA 1
ATOM 3305 C C . SER B 1 198 ? -10.836 -24.359 3.002 1 97.12 198 SER B C 1
ATOM 3307 O O . SER B 1 198 ? -10.367 -25.25 3.715 1 97.12 198 SER B O 1
ATOM 3309 N N . THR B 1 199 ? -10.695 -23.094 3.254 1 97.62 199 THR B N 1
ATOM 3310 C CA . THR B 1 199 ? -10.047 -22.609 4.473 1 97.62 199 THR B CA 1
ATOM 3311 C C . THR B 1 199 ? -10.883 -21.531 5.145 1 97.62 199 THR B C 1
ATOM 3313 O O . THR B 1 199 ? -11.758 -20.938 4.516 1 97.62 199 THR B O 1
ATOM 3316 N N . GLU B 1 200 ? -10.68 -21.344 6.477 1 95.75 200 GLU B N 1
ATOM 3317 C CA . GLU B 1 200 ? -11.211 -20.156 7.145 1 95.75 200 GLU B CA 1
ATOM 3318 C C . GLU B 1 200 ? -10.414 -18.922 6.77 1 95.75 200 GLU B C 1
ATOM 3320 O O . GLU B 1 200 ? -9.266 -19.016 6.328 1 95.75 200 GLU B O 1
ATOM 3325 N N . PHE B 1 201 ? -11.148 -17.812 6.934 1 94.38 201 PHE B N 1
ATOM 3326 C CA . PHE B 1 201 ? -10.453 -16.562 6.629 1 94.38 201 PHE B CA 1
ATOM 3327 C C . PHE B 1 201 ? -9.172 -16.453 7.449 1 94.38 201 PHE B C 1
ATOM 3329 O O . PHE B 1 201 ? -9.188 -16.656 8.664 1 94.38 201 PHE B O 1
ATOM 3336 N N . GLY B 1 202 ? -8.078 -16.188 6.738 1 94.38 202 GLY B N 1
ATOM 3337 C CA . GLY B 1 202 ? -6.789 -16 7.383 1 94.38 202 GLY B CA 1
ATOM 3338 C C . GLY B 1 202 ? -5.949 -17.266 7.398 1 94.38 202 GLY B C 1
ATOM 3339 O O . GLY B 1 202 ? -4.754 -17.219 7.703 1 94.38 202 GLY B O 1
ATOM 3340 N N . ASP B 1 203 ? -6.512 -18.391 7.074 1 97.19 203 ASP B N 1
ATOM 3341 C CA . ASP B 1 203 ? -5.777 -19.641 7.07 1 97.19 203 ASP B CA 1
ATOM 3342 C C . ASP B 1 203 ? -4.93 -19.781 5.805 1 97.19 203 ASP B C 1
ATOM 3344 O O . ASP B 1 203 ? -5.34 -19.344 4.727 1 97.19 203 ASP B O 1
ATOM 3348 N N . ILE B 1 204 ? -3.82 -20.453 5.961 1 98.56 204 ILE B N 1
ATOM 3349 C CA . ILE B 1 204 ? -2.898 -20.703 4.859 1 98.56 204 ILE B CA 1
ATOM 3350 C C . ILE B 1 204 ? -3.07 -22.141 4.367 1 98.56 204 ILE B C 1
ATOM 3352 O O . ILE B 1 204 ? -3.219 -23.062 5.168 1 98.56 204 ILE B O 1
ATOM 3356 N N . CYS B 1 205 ? -3.139 -22.328 3.092 1 98.81 205 CYS B N 1
ATOM 3357 C CA . CYS B 1 205 ? -3.043 -23.641 2.461 1 98.81 205 CYS B CA 1
ATOM 3358 C C . CYS B 1 205 ? -1.627 -23.906 1.958 1 98.81 205 CYS B C 1
ATOM 3360 O O . CYS B 1 205 ? -1.086 -23.125 1.179 1 98.81 205 CYS B O 1
ATOM 3362 N N . VAL B 1 206 ? -1.015 -25.031 2.402 1 98.81 206 VAL B N 1
ATOM 3363 C CA . VAL B 1 206 ? 0.356 -25.359 2.021 1 98.81 206 VAL B CA 1
ATOM 3364 C C . VAL B 1 206 ? 0.375 -26.672 1.226 1 98.81 206 VAL B C 1
ATOM 3366 O O . VAL B 1 206 ? -0.087 -27.703 1.707 1 98.81 20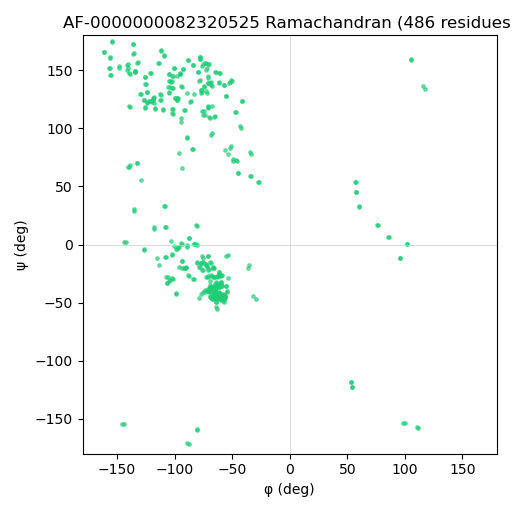6 VAL B O 1
ATOM 3369 N N . ASP B 1 207 ? 0.798 -26.594 -0.009 1 98.69 207 ASP B N 1
ATOM 3370 C CA . ASP B 1 207 ? 1.17 -27.75 -0.807 1 98.69 207 ASP B CA 1
ATOM 3371 C C . ASP B 1 207 ? 2.65 -28.094 -0.635 1 98.69 207 ASP B C 1
ATOM 3373 O O . ASP B 1 207 ? 3.494 -27.594 -1.386 1 98.69 207 ASP B O 1
ATOM 3377 N N . SER B 1 208 ? 3.004 -28.969 0.304 1 97.38 208 SER B N 1
ATOM 3378 C CA . SER B 1 208 ? 4.391 -29.234 0.681 1 97.38 208 SER B CA 1
ATOM 3379 C C . SER B 1 208 ? 5.156 -29.891 -0.457 1 97.38 208 SER B C 1
ATOM 3381 O O . SER B 1 208 ? 6.352 -29.641 -0.634 1 97.38 208 SER B O 1
ATOM 3383 N N . GLU B 1 209 ? 4.5 -30.734 -1.181 1 96 209 GLU B N 1
ATOM 3384 C CA . GLU B 1 209 ? 5.152 -31.438 -2.281 1 96 209 GLU B CA 1
ATOM 3385 C C . GLU B 1 209 ? 5.656 -30.469 -3.34 1 96 209 GLU B C 1
ATOM 3387 O O . GLU B 1 209 ? 6.773 -30.594 -3.836 1 96 209 GLU B O 1
ATOM 3392 N N . ASN B 1 210 ? 4.832 -29.469 -3.639 1 97.5 210 ASN B N 1
ATOM 3393 C CA . ASN B 1 210 ? 5.184 -28.5 -4.676 1 97.5 210 ASN B CA 1
ATOM 3394 C C . ASN B 1 210 ? 5.773 -27.219 -4.078 1 97.5 210 ASN B C 1
ATOM 3396 O O . ASN B 1 210 ? 6.164 -26.312 -4.812 1 97.5 210 ASN B O 1
ATOM 3400 N N . LYS B 1 211 ? 5.84 -27.062 -2.76 1 98.31 211 LYS B N 1
ATOM 3401 C CA . LYS B 1 211 ? 6.332 -25.922 -1.993 1 98.31 211 LYS B CA 1
ATOM 3402 C C . LYS B 1 211 ? 5.586 -24.656 -2.371 1 98.31 211 LYS B C 1
ATOM 3404 O O . LYS B 1 211 ? 6.211 -23.625 -2.66 1 98.31 211 LYS B O 1
ATOM 3409 N N . ILE B 1 212 ? 4.273 -24.734 -2.293 1 98.81 212 ILE B N 1
ATOM 3410 C CA . ILE B 1 212 ? 3.398 -23.594 -2.568 1 98.81 212 ILE B CA 1
ATOM 3411 C C . ILE B 1 212 ? 2.592 -23.25 -1.318 1 98.81 212 ILE B C 1
ATOM 3413 O O . ILE B 1 212 ? 1.985 -24.141 -0.702 1 98.81 212 ILE B O 1
ATOM 3417 N N . ALA B 1 213 ? 2.648 -22.062 -0.9 1 98.94 213 ALA B N 1
ATOM 3418 C CA . ALA B 1 213 ? 1.804 -21.516 0.164 1 98.94 213 ALA B CA 1
ATOM 3419 C C . ALA B 1 213 ? 0.825 -20.484 -0.381 1 98.94 213 ALA B C 1
ATOM 3421 O O . ALA B 1 213 ? 1.219 -19.578 -1.119 1 98.94 213 ALA B O 1
ATOM 3422 N N . SER B 1 214 ? -0.444 -20.625 -0.078 1 98.88 214 SER B N 1
ATOM 3423 C CA . SER B 1 214 ? -1.47 -19.734 -0.617 1 98.88 214 SER B CA 1
ATOM 3424 C C . SER B 1 214 ? -2.434 -19.281 0.472 1 98.88 214 SER B C 1
ATOM 3426 O O . SER B 1 214 ? -2.662 -20 1.447 1 98.88 214 SER B O 1
ATOM 3428 N N . ILE B 1 215 ? -2.971 -18.094 0.359 1 98.81 215 ILE B N 1
ATOM 3429 C CA . ILE B 1 215 ? -4 -17.578 1.248 1 98.81 215 ILE B CA 1
ATOM 3430 C C . ILE B 1 215 ? -5.031 -16.797 0.44 1 98.81 215 ILE B C 1
ATOM 3432 O O . ILE B 1 215 ? -4.707 -16.234 -0.614 1 98.81 215 ILE B O 1
ATOM 3436 N N . ALA B 1 216 ? -6.266 -16.75 0.926 1 98.31 216 ALA B N 1
ATOM 3437 C CA . ALA B 1 216 ? -7.355 -16.109 0.193 1 98.31 216 ALA B CA 1
ATOM 3438 C C . ALA B 1 216 ? -7.223 -14.594 0.231 1 98.31 216 ALA B C 1
ATOM 3440 O O . ALA B 1 216 ? -7.547 -13.906 -0.745 1 98.31 216 ALA B O 1
ATOM 3441 N N . SER B 1 217 ? -6.793 -14.023 1.431 1 98.06 217 SER B N 1
ATOM 3442 C CA . SER B 1 217 ? -6.66 -12.586 1.64 1 98.06 217 SER B CA 1
ATOM 3443 C C . SER B 1 217 ? -7.949 -11.859 1.283 1 98.06 217 SER B C 1
ATOM 3445 O O . SER B 1 217 ? -9.008 -12.148 1.838 1 98.06 217 SER B O 1
ATOM 3447 N N . PHE B 1 218 ? -7.941 -10.953 0.309 1 98 218 PHE B N 1
ATOM 3448 C CA . PHE B 1 218 ? -9.078 -10.07 0.064 1 98 218 PHE B CA 1
ATOM 3449 C C . PHE B 1 218 ? -10.086 -10.727 -0.872 1 98 218 PHE B C 1
ATOM 3451 O O . PHE B 1 218 ? -11.055 -10.094 -1.289 1 98 218 PHE B O 1
ATOM 3458 N N . LEU B 1 219 ? -9.883 -11.984 -1.222 1 97.44 219 LEU B N 1
ATOM 3459 C CA . LEU B 1 219 ? -11 -12.703 -1.824 1 97.44 219 LEU B CA 1
ATOM 3460 C C . LEU B 1 219 ? -12.18 -12.797 -0.855 1 97.44 219 LEU B C 1
ATOM 3462 O O . LEU B 1 219 ? -13.32 -13.008 -1.272 1 97.44 219 LEU B O 1
ATOM 3466 N N . TYR B 1 220 ? -11.82 -12.734 0.464 1 97.44 220 TYR B N 1
ATOM 3467 C CA . TYR B 1 220 ? -12.82 -12.586 1.512 1 97.44 220 TYR B CA 1
ATOM 3468 C C . TYR B 1 220 ? -13.375 -11.164 1.54 1 97.44 220 TYR B C 1
ATOM 3470 O O . TYR B 1 220 ? -12.695 -10.234 1.986 1 97.44 220 TYR B O 1
ATOM 3478 N N . VAL B 1 221 ? -14.562 -10.945 1.204 1 94 221 VAL B N 1
ATOM 3479 C CA . VAL B 1 221 ? -15.117 -9.617 0.95 1 94 221 VAL B CA 1
ATOM 3480 C C . VAL B 1 221 ? -15.102 -8.797 2.234 1 94 221 VAL B C 1
ATOM 3482 O O . VAL B 1 221 ? -14.711 -7.625 2.225 1 94 221 VAL B O 1
ATOM 3485 N N . PRO B 1 222 ? -15.508 -9.336 3.387 1 95.25 222 PRO B N 1
ATOM 3486 C CA . PRO B 1 222 ? -15.523 -8.531 4.613 1 95.25 222 PRO B CA 1
ATOM 3487 C C . PRO B 1 222 ? -14.148 -8.438 5.273 1 95.25 222 PRO B C 1
ATOM 3489 O O . PRO B 1 222 ? -14.047 -8.07 6.445 1 95.25 222 PRO B O 1
ATOM 3492 N N . ALA B 1 223 ? -13.156 -8.758 4.543 1 97.06 223 ALA B N 1
ATOM 3493 C CA . ALA B 1 223 ? -11.805 -8.859 5.105 1 97.06 223 ALA B CA 1
ATOM 3494 C C . ALA B 1 223 ? -11.391 -7.539 5.758 1 97.06 223 ALA B C 1
ATOM 3496 O O . ALA B 1 223 ? -11.648 -6.461 5.211 1 97.06 223 ALA B O 1
ATOM 3497 N N . LYS B 1 224 ? -10.781 -7.656 6.914 1 97.06 224 LYS B N 1
ATOM 3498 C CA . LYS B 1 224 ? -10.195 -6.512 7.613 1 97.06 224 LYS B CA 1
ATOM 3499 C C . LYS B 1 224 ? -8.711 -6.383 7.305 1 97.06 224 LYS B C 1
ATOM 3501 O O . LYS B 1 224 ? -8 -7.383 7.211 1 97.06 224 LYS B O 1
ATOM 3506 N N . TYR B 1 225 ? -8.227 -5.156 7.273 1 98.56 225 TYR B N 1
ATOM 3507 C CA . TYR B 1 225 ? -6.836 -4.879 6.918 1 98.56 225 TYR B CA 1
ATOM 3508 C C . TYR B 1 225 ? -5.879 -5.621 7.844 1 98.56 225 TYR B C 1
ATOM 3510 O O . TYR B 1 225 ? -4.883 -6.188 7.391 1 98.56 225 TYR B O 1
ATOM 3518 N N . ASP B 1 226 ? -6.184 -5.617 9.148 1 98.5 226 ASP B N 1
ATOM 3519 C CA . ASP B 1 226 ? -5.242 -6.168 10.117 1 98.5 226 ASP B CA 1
ATOM 3520 C C . ASP B 1 226 ? -5.156 -7.688 10 1 98.5 226 ASP B C 1
ATOM 3522 O O . ASP B 1 226 ? -4.07 -8.266 10.07 1 98.5 226 ASP B O 1
ATOM 3526 N N . VAL B 1 227 ? -6.289 -8.32 9.727 1 98.12 227 VAL B N 1
ATOM 3527 C CA . VAL B 1 227 ? -6.309 -9.773 9.609 1 98.12 227 VAL B CA 1
ATOM 3528 C C . VAL B 1 227 ? -5.586 -10.203 8.336 1 98.12 227 VAL B C 1
ATOM 3530 O O . VAL B 1 227 ? -4.832 -11.18 8.336 1 98.12 227 VAL B O 1
ATOM 3533 N N . VAL B 1 228 ? -5.801 -9.461 7.258 1 98.62 228 VAL B N 1
ATOM 3534 C CA . VAL B 1 228 ? -5.105 -9.758 6.008 1 98.62 228 VAL B CA 1
ATOM 3535 C C . VAL B 1 228 ? -3.602 -9.578 6.195 1 98.62 228 VAL B C 1
ATOM 3537 O O . VAL B 1 228 ? -2.812 -10.43 5.789 1 98.62 228 VAL B O 1
ATOM 3540 N N . ALA B 1 229 ? -3.182 -8.492 6.824 1 98.81 229 ALA B N 1
ATOM 3541 C CA . ALA B 1 229 ? -1.762 -8.25 7.062 1 98.81 229 ALA B CA 1
ATOM 3542 C C . ALA B 1 229 ? -1.146 -9.359 7.906 1 98.81 229 ALA B C 1
ATOM 3544 O O . ALA B 1 229 ? -0.057 -9.852 7.598 1 98.81 229 ALA B O 1
ATOM 3545 N N . ASP B 1 230 ? -1.829 -9.781 8.953 1 98.62 230 ASP B N 1
ATOM 3546 C CA . ASP B 1 230 ? -1.337 -10.852 9.82 1 98.62 230 ASP B CA 1
ATOM 3547 C C . ASP B 1 230 ? -1.229 -12.172 9.055 1 98.62 230 ASP B C 1
ATOM 3549 O O . ASP B 1 230 ? -0.267 -12.922 9.234 1 98.62 230 ASP B O 1
ATOM 3553 N N . SER B 1 231 ? -2.229 -12.469 8.273 1 98.62 231 SER B N 1
ATOM 3554 C CA . SER B 1 231 ? -2.215 -13.711 7.508 1 98.62 231 SER B CA 1
ATOM 3555 C C . SER B 1 231 ? -1.093 -13.711 6.477 1 98.62 231 SER B C 1
ATOM 3557 O O . SER B 1 231 ? -0.471 -14.75 6.227 1 98.62 231 SER B O 1
ATOM 3559 N N . ILE B 1 232 ? -0.832 -12.586 5.852 1 98.88 232 ILE B N 1
ATOM 3560 C CA . ILE B 1 232 ? 0.261 -12.469 4.895 1 98.88 232 ILE B CA 1
ATOM 3561 C C . ILE B 1 232 ? 1.598 -12.656 5.609 1 98.88 232 ILE B C 1
ATOM 3563 O O . ILE B 1 232 ? 2.516 -13.273 5.07 1 98.88 232 ILE B O 1
ATOM 3567 N N . SER B 1 233 ? 1.73 -12.078 6.812 1 98.81 233 SER B N 1
ATOM 3568 C CA . SER B 1 233 ? 2.936 -12.312 7.605 1 98.81 233 SER B CA 1
ATOM 3569 C C . SER B 1 233 ? 3.166 -13.797 7.832 1 98.81 233 SER B C 1
ATOM 3571 O O . SER B 1 233 ? 4.285 -14.289 7.68 1 98.81 233 SER B O 1
ATOM 3573 N N . ARG B 1 234 ? 2.113 -14.531 8.164 1 98.81 234 ARG B N 1
ATOM 3574 C CA . ARG B 1 234 ? 2.223 -15.977 8.375 1 98.81 234 ARG B CA 1
ATOM 3575 C C . ARG B 1 234 ? 2.555 -16.688 7.07 1 98.81 234 ARG B C 1
ATOM 3577 O O . ARG B 1 234 ? 3.277 -17.688 7.074 1 98.81 234 ARG B O 1
ATOM 3584 N N . LEU B 1 235 ? 1.979 -16.234 5.953 1 98.88 235 LEU B N 1
ATOM 3585 C CA . LEU B 1 235 ? 2.312 -16.812 4.656 1 98.88 235 LEU B CA 1
ATOM 3586 C C . LEU B 1 235 ? 3.805 -16.672 4.367 1 98.88 235 LEU B C 1
ATOM 3588 O O . LEU B 1 235 ? 4.438 -17.625 3.902 1 98.88 235 LEU B O 1
ATOM 3592 N N . VAL B 1 236 ? 4.359 -15.492 4.613 1 98.88 236 VAL B N 1
ATOM 3593 C CA . VAL B 1 236 ? 5.777 -15.25 4.371 1 98.88 236 VAL B CA 1
ATOM 3594 C C . VAL B 1 236 ? 6.617 -16.188 5.242 1 98.88 236 VAL B C 1
ATOM 3596 O O . VAL B 1 236 ? 7.582 -16.781 4.766 1 98.88 236 VAL B O 1
ATOM 3599 N N . ASP B 1 237 ? 6.191 -16.328 6.523 1 98.62 237 ASP B N 1
ATOM 3600 C CA . ASP B 1 237 ? 6.887 -17.25 7.41 1 98.62 237 ASP B CA 1
ATOM 3601 C C . ASP B 1 237 ? 6.875 -18.672 6.84 1 98.62 237 ASP B C 1
ATOM 3603 O O . ASP B 1 237 ? 7.895 -19.375 6.871 1 98.62 237 ASP B O 1
ATOM 3607 N N . GLU B 1 238 ? 5.723 -19.094 6.352 1 98.69 238 GLU B N 1
ATOM 3608 C CA . GLU B 1 238 ? 5.586 -20.422 5.777 1 98.69 238 GLU B CA 1
ATOM 3609 C C . GLU B 1 238 ? 6.488 -20.594 4.559 1 98.69 238 GLU B C 1
ATOM 3611 O O . GLU B 1 238 ? 7.133 -21.625 4.398 1 98.69 238 GLU B O 1
ATOM 3616 N N . VAL B 1 239 ? 6.52 -19.594 3.678 1 98.81 239 VAL B N 1
ATOM 3617 C CA . VAL B 1 239 ? 7.344 -19.609 2.477 1 98.81 239 VAL B CA 1
ATOM 3618 C C . VAL B 1 239 ? 8.82 -19.734 2.863 1 98.81 239 VAL B C 1
ATOM 3620 O O . VAL B 1 239 ? 9.555 -20.531 2.271 1 98.81 239 VAL B O 1
ATOM 3623 N N . LEU B 1 240 ? 9.266 -18.984 3.855 1 98.06 240 LEU B N 1
ATOM 3624 C CA . LEU B 1 240 ? 10.664 -19.016 4.293 1 98.06 240 LEU B CA 1
ATOM 3625 C C . LEU B 1 240 ? 10.992 -20.359 4.941 1 98.06 240 LEU B C 1
ATOM 3627 O O . LEU B 1 240 ? 12.102 -20.875 4.773 1 98.06 240 LEU B O 1
ATOM 3631 N N . ASP B 1 241 ? 10.031 -20.938 5.699 1 97.88 241 ASP B N 1
ATOM 3632 C CA . ASP B 1 241 ? 10.219 -22.266 6.266 1 97.88 241 ASP B CA 1
ATOM 3633 C C . ASP B 1 241 ? 10.398 -23.312 5.168 1 97.88 241 ASP B C 1
ATOM 3635 O O . ASP B 1 241 ? 11.25 -24.188 5.277 1 97.88 241 ASP B O 1
ATOM 3639 N N . LEU B 1 242 ? 9.602 -23.203 4.113 1 97.94 242 LEU B N 1
ATOM 3640 C CA . LEU B 1 242 ? 9.703 -24.109 2.982 1 97.94 242 LEU B CA 1
ATOM 3641 C C . LEU B 1 242 ? 11.047 -23.969 2.283 1 97.94 242 LEU B C 1
ATOM 3643 O O . LEU B 1 242 ? 11.594 -24.953 1.771 1 97.94 242 LEU B O 1
ATOM 3647 N N . ALA B 1 243 ? 11.555 -22.781 2.199 1 95.94 243 ALA B N 1
ATOM 3648 C CA . ALA B 1 243 ? 12.828 -22.516 1.536 1 95.94 243 ALA B CA 1
ATOM 3649 C C . ALA B 1 243 ? 13.984 -23.172 2.283 1 95.94 243 ALA B C 1
ATOM 3651 O O . ALA B 1 243 ? 15 -23.516 1.682 1 95.94 243 ALA B O 1
ATOM 3652 N N . ASN B 1 244 ? 13.891 -23.375 3.572 1 91.31 244 ASN B N 1
ATOM 3653 C CA . ASN B 1 244 ? 14.945 -23.938 4.406 1 91.31 244 ASN B CA 1
ATOM 3654 C C . ASN B 1 244 ? 14.852 -25.469 4.465 1 91.31 244 ASN B C 1
ATOM 3656 O O . ASN B 1 244 ? 15.672 -26.109 5.125 1 91.31 244 ASN B O 1
ATOM 3660 N N . GLN B 1 245 ? 13.922 -26.047 3.838 1 86.94 245 GLN B N 1
ATOM 3661 C CA . GLN B 1 245 ? 13.789 -27.5 3.746 1 86.94 245 GLN B CA 1
ATOM 3662 C C . GLN B 1 245 ? 14.516 -28.047 2.52 1 86.94 245 GLN B C 1
ATOM 3664 O O . GLN B 1 245 ? 14.594 -27.375 1.488 1 86.94 245 GLN B O 1
#

Radius of gyration: 22.93 Å; Cα contacts (8 Å, |Δi|>4): 1192; chains: 2; bounding box: 83×62×60 Å

Sequence (490 aa):
MFFVVIVSSYMAQKVAVILSGCGHLDGSDAAEVSPICVALSRAGMTPVFYAPYVTMTMGVNHVNGVTCDTDRNVLIESARLVRDPVQNFAGKRPSRDLSAEDEDIIALIMPGGSGVLNNLSNFATSMESPAVQEDVVRVISEFKSANKPIGCTSYANVLISLVIPEIEITLGGDDEEDYPNTPLLIDNLTARGTTITSTEFGDICVDSENKIASIASFLYVPAKYDVVADSISRLVDEVLDLANQMFFVVIVSSYMAQKVAVILSGCGHLDGSDAAEVSPICVALSRAGMTPVFYAPYVTMTMGVNHVNGVTCDTDRNVLIESARLVRDPVQNFAGKRPSRDLSAEDEDIIALIMPGGSGVLNNLSNFATSMESPAVQEDVVRVISEFKSANKPIGCTSYANVLISLVIPEIEITLGGDDEEDYPNTPLLIDNLTARGTTITSTEFGDICVDSENKIASIASFLYVPAKYDVVADSISRLVDEVLDLANQ

InterPro domains:
  IPR029062 Class I glutamine amidotransferase-like [G3DSA:3.40.50.880] (8-245)
  IPR029062 Class I glutamine amidotransferase-like [SSF52317] (13-213)

Organism: Lepeophtheirus salmonis (NCBI:txid72036)

Secondary structure (DSSP, 8-state):
-------------EEEEE---BSTTTSB-HHHHHHHHHHHHHTT-EEEEE---SB-S-EE-TTT--EE----BHHHHHTTS-SS-EE-SS-SSGGGS--TT-TTEEEEEE--SHHHHHTSB-TTT-SSSPPBPHHHHHHHHHHHHTT--EEEETTHHHHHHHHSSS-EEEEE-S-TTTSTTTHHHHHHHHHTTPEEEE--TTPEEEETTTTEEEE-GGGSTT--HHHHHHHHHHHHHHHHHHHT-/-------------EEEEE---BSTTTSB-HHHHHHHHHHHHHTT-EEEEE----B-S-EE-TTT--EE----BHHHHHTTS-SS-EE-SS-SSGGGS--TT-TTEEEEEE--SHHHHHTSB-TTT-TTSPPBPHHHHHHHHHHHHTT--EEEETTHHHHHHHHSSS-EEEEE-S-TTTSTTTHHHHHHHHHTTPEEEE--TTPEEEETTTTEEEE-GGGSTT--HHHHHHHHHHHHHHHHHHHT-

Nearest PDB structures (foldseek):
  5lir-assembly1_A-2  TM=9.298E-01  e=3.110E-23  Salmonella enterica subsp. enterica serovar Typhimurium
  1oy1-assembly1_B  TM=9.424E-01  e=2.277E-22  Escherichia coli K-12
  3l3b-assembly1_A  TM=9.197E-01  e=1.217E-18  Ehrlichia chaffeensis str. Arkansas
  3l3b-assembly1_B  TM=9.044E-01  e=5.090E-18  Ehrlichia chaffeensis str. Arkansas
  3cy6-assembly1_A-2  TM=6.231E-01  e=6.066E-07  Homo sapiens

Foldseek 3Di:
DDPPPPPVVPPAFEAEEEWQFAPQAFIFHLLLVVLLVVLCVVVSHHYAYEYAFDAGQWDADPVVGDIDHDRDTRQVRRCVSDPDHYYYQDDPPPPPHPAPPPPSHLEYEYGHGCSCPGRQWPCVPCVQQIDGHPSVLVNLVRCQVSQGAYEYEACVQLNSLNNDAQFEEEQEADDCVQQVCCVSRPVNSVVRNYHYDYDHALDWDARLVSRYIYHNQCSGPVHDSVSSSVSSSVRSVSSVVSSVD/DDPPPPPVVPPAFEAEEEWQFADQAFIFDLLQVVLLVVLCVVVSHHYAYEYAFDAGQWDADPVVGDIDHDRDTRQVRRCVSDPDHYYYQDDPPPVPHPAPPPPSHLEYEYGHGCSCPGRQWPCVPCVQQIDGHPSVLVNLVRCQVSQGAYEYEACVQLNSLNNDAQFEFEQEADDCVQQVCCVSRPVNSVVRNYHYDYDHALDWDARLVSRYIYHNQCSGPVHDSVSSSVSSSVRSVSSVVSSVD

pLDDT: mean 91.32, std 15.61, range [28.48, 98.94]